Protein AF-A0A0A9Z3B8-F1 (afdb_monomer)

Solvent-accessible surface area (backbone atoms only — not comparable to full-atom values): 23118 Å² total; per-residue (Å²): 98,72,47,72,74,47,54,52,48,82,86,53,55,62,50,62,58,51,40,35,54,51,14,26,54,58,11,46,72,53,39,71,52,28,79,76,76,30,45,50,63,47,38,50,49,15,46,51,42,22,52,54,26,46,54,51,33,48,74,46,82,44,57,70,62,28,51,53,27,40,23,51,17,22,23,14,49,18,29,29,54,64,43,48,55,52,50,53,55,71,76,43,56,83,91,50,49,75,58,55,59,61,61,59,50,51,58,46,51,51,49,52,51,51,50,56,50,44,65,73,52,51,68,79,44,60,64,52,41,54,53,26,61,72,67,75,62,44,48,62,41,56,53,52,59,56,60,41,52,66,54,49,51,50,48,57,52,54,69,75,49,78,68,49,53,70,54,27,52,75,70,67,39,53,72,61,28,52,53,50,50,54,51,54,44,62,75,68,48,77,93,77,71,82,91,72,85,71,75,74,74,64,74,69,81,71,80,76,86,65,77,81,69,50,95,48,72,67,45,39,54,50,50,50,52,52,49,51,52,50,56,55,53,56,43,66,35,84,92,38,31,63,62,48,51,52,49,50,52,52,54,48,51,50,48,48,54,51,56,45,52,74,53,50,51,60,60,51,48,52,50,51,51,48,52,57,50,62,71,66,39,50,76,46,64,73,46,78,47,68,36,72,75,78,84,80,71,96,77,85,65,101,44,60,50,70,37,36,36,35,35,51,26,38,36,40,55,23,51,49,60,63,34,36,40,32,45,31,41,35,34,49,22,38,37,36,46,28,38,36,33,49,29,48,61,14,65,51,41,36,32,56,17,41,38,31,52,26,39,36,34,51,37,72,82,51,76,84,38,50,41,78,46,50,80,41,77,60,49,80,48,60,89,61,86,80,62,90,61,64,58,76,69,76,65,62,58,70,59,58,46,52,52,53,50,54,61,52,48,52,58,51,60,57,48,56,59,54,59,75,73,109

Nearest PDB structures (foldseek):
  8jli-assembly1_B  TM=8.803E-01  e=1.103E-21  Homo sapiens
  8k77-assembly1_A  TM=8.763E-01  e=5.171E-22  Homo sapiens
  8jle-assembly1_A  TM=8.994E-01  e=1.843E-07  Homo sapiens
  4jra-assembly1_D  TM=4.965E-01  e=1.654E-07  Homo sapiens
  7uib-assembly1_F  TM=4.687E-01  e=9.869E-07  Homo sapiens

Organism: Lygus hesperus (NCBI:txid30085)

Radius of gyration: 29.9 Å; Cα contacts (8 Å, |Δi|>4): 531; chains: 1; bounding box: 65×51×86 Å

Sequence (422 aa):
SIQAEMCITDEEKPWITVVGMLGLFIGAILCPLADHVGRRPVLLFGLILHLIFTVITAATPSFNVFMFTRLMASIGLGVCYPVACIYFAEFLPQNARAKLSFLLLFWALGGFYVVLFAGALLPTSAEEVIYEVKEHQNAWHRVLLLSLLPALFAFVSLCCCSESVRYMLHTGKDVNAIMMYQQMYKWNASRSAQYQLTELELPSKVNSAKPPPSKTICGRIVHFFTQFCDSIHQLFHKEHLVSALILCVVWGSLGFSYYGMSQFVPDQLQAIDNIAYDSQAVHRMDEEYFGKINLQDNMNNQDTLQNYVFSNVTFISSTFGHLRISHVLFQNCTFISVDFSNVISSHTYFENSFIKDCRFIDTDFTPDRFINCVMVNNTMEALFPPCKIDLETKLRQADLITENIVRLLSPFVAFFSSTVCF

Secondary structure (DSSP, 8-state):
-HHHHHT--TTTHHHHHHHHHHHHHHHHHTTTHHHHH-HHHHHHHHHHHHHHHHHHHHT--SHHHHHHHHHHHHHHHHHHHHHHHHHHHHHS-GGGGGGGHHHHHHHHHHHHHHHHHHHHHS-SSHHHHHHHHHHT--HHHHHHHHHHHHHHHHHHHHHHSPPPHHHHHHTT-HHHHHHHHHHHHHHH--S------------------PPPPPSSHHHHHHHHHHHHHHHHHHHTSTTTHHHHHHHHHHHHHHHHHHHHHHHHHHHHHHHHHHHHHHTT-EEEES-EEEEE-----SSS-TTEEEEEEEES-EEEEEEEES-EEEEEEEES-EEES-EEES-EEEEEEEES-EEES-EEES----GGGEES-EEES-EEE-SS------------HHHHHHHHHHHHHHHHHHHHHHHTT-

InterPro domains:
  IPR005828 Major facilitator, sugar transporter-like [PF00083] (15-196)
  IPR020846 Major facilitator superfamily domain [PS50850] (1-422)
  IPR036259 MFS transporter superfamily [G3DSA:1.20.1250.20] (2-190)
  IPR036259 MFS transporter superfamily [SSF103473] (2-271)
  IPR055415 SV2A/B/C, luminal domain [PF23894] (300-379)

pLDDT: mean 77.46, std 15.42, range [28.66, 96.31]

Mean predicted aligned error: 11.9 Å

Structure (mmCIF, N/CA/C/O backbone):
data_AF-A0A0A9Z3B8-F1
#
_entry.id   AF-A0A0A9Z3B8-F1
#
loop_
_atom_site.group_PDB
_atom_site.id
_atom_site.type_symbol
_atom_site.label_atom_id
_atom_site.label_alt_id
_atom_site.label_comp_id
_atom_site.label_asym_id
_atom_site.label_entity_id
_atom_site.label_seq_id
_atom_site.pdbx_PDB_ins_code
_atom_site.Cartn_x
_atom_site.Cartn_y
_atom_site.Cartn_z
_atom_site.occupancy
_atom_site.B_iso_or_equiv
_atom_site.auth_seq_id
_atom_site.auth_comp_id
_atom_site.auth_asym_id
_atom_site.auth_atom_id
_atom_site.pdbx_PDB_model_num
ATOM 1 N N . SER A 1 1 ? 11.637 3.068 -7.382 1.00 63.06 1 SER A N 1
ATOM 2 C CA . SER A 1 1 ? 10.277 2.662 -6.945 1.00 63.06 1 SER A CA 1
ATOM 3 C C . SER A 1 1 ? 10.357 1.304 -6.246 1.00 63.06 1 SER A C 1
ATOM 5 O O . SER A 1 1 ? 11.369 0.635 -6.395 1.00 63.06 1 SER A O 1
ATOM 7 N N . ILE A 1 2 ? 9.339 0.875 -5.483 1.00 71.81 2 ILE A N 1
ATOM 8 C CA . ILE A 1 2 ? 9.363 -0.451 -4.819 1.00 71.81 2 ILE A CA 1
ATOM 9 C C . ILE A 1 2 ? 9.431 -1.614 -5.825 1.00 71.81 2 ILE A C 1
ATOM 11 O O . ILE A 1 2 ? 10.104 -2.609 -5.578 1.00 71.81 2 ILE A O 1
ATOM 15 N N . GLN A 1 3 ? 8.797 -1.451 -6.993 1.00 70.12 3 GLN A N 1
ATOM 16 C CA . GLN A 1 3 ? 8.826 -2.426 -8.089 1.00 70.12 3 GLN A CA 1
ATOM 17 C C . GLN A 1 3 ? 10.249 -2.675 -8.600 1.00 70.12 3 GLN A C 1
ATOM 19 O O . GLN A 1 3 ? 10.617 -3.819 -8.845 1.00 70.12 3 GLN A O 1
ATOM 24 N N . ALA A 1 4 ? 11.043 -1.607 -8.694 1.00 65.31 4 ALA A N 1
ATOM 25 C CA . ALA A 1 4 ? 12.423 -1.649 -9.162 1.00 65.31 4 ALA A CA 1
ATOM 26 C C . ALA A 1 4 ? 13.358 -2.398 -8.211 1.00 65.31 4 ALA A C 1
ATOM 28 O O . ALA A 1 4 ? 14.244 -3.120 -8.647 1.00 65.31 4 ALA A O 1
ATOM 29 N N . GLU A 1 5 ? 13.166 -2.209 -6.907 1.00 70.12 5 GLU A N 1
ATOM 30 C CA . GLU A 1 5 ? 14.041 -2.797 -5.895 1.00 70.12 5 GLU A CA 1
ATOM 31 C C . GLU A 1 5 ? 13.730 -4.270 -5.638 1.00 70.12 5 GLU A C 1
ATOM 33 O O . GLU A 1 5 ? 14.638 -5.077 -5.477 1.00 70.12 5 GLU A O 1
ATOM 38 N N . MET A 1 6 ? 12.444 -4.625 -5.596 1.00 72.81 6 MET A N 1
ATOM 39 C CA . MET A 1 6 ? 12.006 -5.983 -5.259 1.00 72.81 6 MET A CA 1
ATOM 40 C C . MET A 1 6 ? 11.731 -6.859 -6.478 1.00 72.81 6 MET A C 1
ATOM 42 O O . MET A 1 6 ? 11.297 -7.996 -6.306 1.00 72.81 6 MET A O 1
ATOM 46 N N . CYS A 1 7 ? 11.958 -6.345 -7.688 1.00 73.31 7 CYS A N 1
ATOM 47 C CA . CYS A 1 7 ? 11.621 -7.019 -8.933 1.00 73.31 7 CYS A CA 1
ATOM 48 C C . CYS A 1 7 ? 10.176 -7.560 -8.934 1.00 73.31 7 CYS A C 1
ATOM 50 O O . CYS A 1 7 ? 9.953 -8.747 -9.159 1.00 73.31 7 CYS A O 1
ATOM 52 N N . ILE A 1 8 ? 9.199 -6.670 -8.726 1.00 74.12 8 ILE A N 1
ATOM 53 C CA . ILE A 1 8 ? 7.761 -6.995 -8.737 1.00 74.12 8 ILE A CA 1
ATOM 54 C C . ILE A 1 8 ? 7.195 -6.921 -10.158 1.00 74.12 8 ILE A C 1
ATOM 56 O O . ILE A 1 8 ? 7.259 -5.866 -10.789 1.00 74.12 8 ILE A O 1
ATOM 60 N N . THR A 1 9 ? 6.602 -8.016 -10.633 1.00 73.50 9 THR A N 1
ATOM 61 C CA . THR A 1 9 ? 5.927 -8.069 -11.941 1.00 73.50 9 THR A CA 1
ATOM 62 C C . THR A 1 9 ? 4.570 -7.351 -11.928 1.00 73.50 9 THR A C 1
ATOM 64 O O . THR A 1 9 ? 3.960 -7.159 -10.871 1.00 73.50 9 THR A O 1
ATOM 67 N N . ASP A 1 10 ? 4.047 -6.974 -13.099 1.00 72.62 10 ASP A N 1
ATOM 68 C CA . ASP A 1 10 ? 2.736 -6.310 -13.199 1.00 72.62 10 ASP A CA 1
ATOM 69 C C . ASP A 1 10 ? 1.579 -7.188 -12.695 1.00 72.62 10 ASP A C 1
ATOM 71 O O . ASP A 1 10 ? 0.616 -6.679 -12.119 1.00 72.62 10 ASP A O 1
ATOM 75 N N . GLU A 1 11 ? 1.707 -8.514 -12.814 1.00 76.81 11 GLU A N 1
ATOM 76 C CA . GLU A 1 11 ? 0.750 -9.482 -12.262 1.00 76.81 11 GLU A CA 1
ATOM 77 C C . GLU A 1 11 ? 0.786 -9.543 -10.725 1.00 76.81 11 GLU A C 1
ATOM 79 O O . GLU A 1 11 ? -0.229 -9.807 -10.075 1.00 76.81 11 GLU A O 1
ATOM 84 N N . GLU A 1 12 ? 1.945 -9.272 -10.118 1.00 81.38 12 GLU A N 1
ATOM 85 C CA . GLU A 1 12 ? 2.149 -9.298 -8.666 1.00 81.38 12 GLU A CA 1
ATOM 86 C C . GLU A 1 12 ? 1.766 -7.978 -7.984 1.00 81.38 12 GLU A C 1
ATOM 88 O O . GLU A 1 12 ? 1.353 -7.973 -6.821 1.00 81.38 12 GLU A O 1
ATOM 93 N N . LYS A 1 13 ? 1.838 -6.854 -8.707 1.00 78.56 13 LYS A N 1
ATOM 94 C CA . LYS A 1 13 ? 1.459 -5.512 -8.233 1.00 78.56 13 LYS A CA 1
ATOM 95 C C . LYS A 1 13 ? 0.108 -5.468 -7.484 1.00 78.56 13 LYS A C 1
ATOM 97 O O . LYS A 1 13 ? 0.090 -4.952 -6.360 1.00 78.56 13 LYS A O 1
ATOM 102 N N . PRO A 1 14 ? -1.017 -6.008 -8.007 1.00 82.75 14 PRO A N 1
ATOM 103 C CA . PRO A 1 14 ? -2.315 -5.930 -7.325 1.00 82.75 14 PRO A CA 1
ATOM 104 C C . PRO A 1 14 ? -2.366 -6.716 -6.007 1.00 82.75 14 PRO A C 1
ATOM 106 O O . PRO A 1 14 ? -3.136 -6.361 -5.106 1.00 82.75 14 PRO A O 1
ATOM 109 N N . TRP A 1 15 ? -1.531 -7.747 -5.839 1.00 87.19 15 TRP A N 1
ATOM 110 C CA . TRP A 1 15 ? -1.522 -8.553 -4.618 1.00 87.19 15 TRP A CA 1
ATOM 111 C C . TRP A 1 15 ? -1.149 -7.738 -3.382 1.00 87.19 15 TRP A C 1
ATOM 113 O O . TRP A 1 15 ? -1.667 -8.011 -2.298 1.00 87.19 15 TRP A O 1
ATOM 123 N N . ILE A 1 16 ? -0.325 -6.696 -3.534 1.00 87.44 16 ILE A N 1
ATOM 124 C CA . ILE A 1 16 ? 0.066 -5.799 -2.436 1.00 87.44 16 ILE A CA 1
ATOM 125 C C . ILE A 1 16 ? -1.173 -5.161 -1.789 1.00 87.44 16 ILE A C 1
ATOM 127 O O . ILE A 1 16 ? -1.284 -5.108 -0.560 1.00 87.44 16 ILE A O 1
ATOM 131 N N . THR A 1 17 ? -2.128 -4.706 -2.606 1.00 85.50 17 THR A N 1
ATOM 132 C CA . THR A 1 17 ? -3.385 -4.114 -2.131 1.00 85.50 17 THR A CA 1
ATOM 133 C C . THR A 1 17 ? -4.292 -5.177 -1.512 1.00 85.50 17 THR A C 1
ATOM 135 O O . THR A 1 17 ? -4.827 -4.970 -0.419 1.00 85.50 17 THR A O 1
ATOM 138 N N . VAL A 1 18 ? -4.423 -6.340 -2.160 1.00 90.06 18 VAL A N 1
ATOM 139 C CA . VAL A 1 18 ? -5.261 -7.456 -1.683 1.00 90.06 18 VAL A CA 1
ATOM 140 C C . VAL A 1 18 ? -4.821 -7.938 -0.301 1.00 90.06 18 VAL A C 1
ATOM 142 O O . VAL A 1 18 ? -5.655 -8.104 0.588 1.00 90.06 18 VAL A O 1
ATOM 145 N N . VAL A 1 19 ? -3.517 -8.109 -0.081 1.00 93.69 19 VAL A N 1
ATOM 146 C CA . VAL A 1 19 ? -2.961 -8.547 1.207 1.00 93.69 19 VAL A CA 1
ATOM 147 C C . VAL A 1 19 ? -3.215 -7.524 2.315 1.00 93.69 19 VAL A C 1
ATOM 149 O O . VAL A 1 19 ? -3.542 -7.908 3.441 1.00 93.69 19 VAL A O 1
ATOM 152 N N . GLY A 1 20 ? -3.141 -6.227 2.003 1.00 91.88 20 GLY A N 1
ATOM 153 C CA . GLY A 1 20 ? -3.512 -5.170 2.945 1.00 91.88 20 GLY A CA 1
ATOM 154 C C . GLY A 1 20 ? -4.983 -5.255 3.367 1.00 91.88 20 GLY A C 1
ATOM 155 O O . GLY A 1 20 ? -5.291 -5.248 4.560 1.00 91.88 20 GLY A O 1
ATOM 156 N N . MET A 1 21 ? -5.892 -5.412 2.400 1.00 90.44 21 MET A N 1
ATOM 157 C CA . MET A 1 21 ? -7.333 -5.545 2.660 1.00 90.44 21 MET A CA 1
ATOM 158 C C . MET A 1 21 ? -7.668 -6.821 3.438 1.00 90.44 21 MET A C 1
ATOM 160 O O . MET A 1 21 ? -8.467 -6.788 4.375 1.00 90.44 21 MET A O 1
ATOM 164 N N . LEU A 1 22 ? -7.011 -7.934 3.107 1.00 94.81 22 LEU A N 1
ATOM 165 C CA . LEU A 1 22 ? -7.147 -9.190 3.837 1.00 94.81 22 LEU A CA 1
ATOM 166 C C . LEU A 1 22 ? -6.693 -9.041 5.295 1.00 94.81 22 LEU A C 1
ATOM 168 O O . LEU A 1 22 ? -7.376 -9.508 6.204 1.00 94.81 22 LEU A O 1
ATOM 172 N N . GLY A 1 23 ? -5.577 -8.348 5.535 1.00 95.12 23 GLY A N 1
ATOM 173 C CA . GLY A 1 23 ? -5.110 -8.048 6.886 1.00 95.12 23 GLY A CA 1
ATOM 174 C C . GLY A 1 23 ? -6.118 -7.210 7.678 1.00 95.12 23 GLY A C 1
ATOM 175 O O . GLY A 1 23 ? -6.432 -7.559 8.815 1.00 95.12 23 GLY A O 1
ATOM 176 N N . LEU A 1 24 ? -6.695 -6.166 7.070 1.00 93.44 24 LEU A N 1
ATOM 177 C CA . LEU A 1 24 ? -7.750 -5.360 7.701 1.00 93.44 24 LEU A CA 1
ATOM 178 C C . LEU A 1 24 ? -8.971 -6.208 8.088 1.00 93.44 24 LEU A C 1
ATOM 180 O O . LEU A 1 24 ? -9.479 -6.082 9.203 1.00 93.44 24 LEU A O 1
ATOM 184 N N . PHE A 1 25 ? -9.409 -7.102 7.197 1.00 92.56 25 PHE A N 1
ATOM 185 C CA . PHE A 1 25 ? -10.515 -8.026 7.451 1.00 92.56 25 PHE A CA 1
ATOM 186 C C . PHE A 1 25 ? -10.224 -8.972 8.625 1.00 92.56 25 PHE A C 1
ATOM 188 O O . PHE A 1 25 ? -11.041 -9.098 9.538 1.00 92.56 25 PHE A O 1
ATOM 195 N N . ILE A 1 26 ? -9.036 -9.586 8.647 1.00 93.75 26 ILE A N 1
ATOM 196 C CA . ILE A 1 26 ? -8.603 -10.459 9.748 1.00 93.75 26 ILE A CA 1
ATOM 197 C C . ILE A 1 26 ? -8.549 -9.678 11.069 1.00 93.75 26 ILE A C 1
ATOM 199 O O . ILE A 1 26 ? -8.997 -10.178 12.100 1.00 93.75 26 ILE A O 1
ATOM 203 N N . GLY A 1 27 ? -8.057 -8.437 11.046 1.00 92.12 27 GLY A N 1
ATOM 204 C CA . GLY A 1 27 ? -8.052 -7.556 12.214 1.00 92.12 27 GLY A CA 1
ATOM 205 C C . GLY A 1 27 ? -9.460 -7.241 12.730 1.00 92.12 27 GLY A C 1
ATOM 206 O O . GLY A 1 27 ? -9.701 -7.299 13.935 1.00 92.12 27 GLY A O 1
ATOM 207 N N . ALA A 1 28 ? -10.421 -6.990 11.840 1.00 89.75 28 ALA A N 1
ATOM 208 C CA . ALA A 1 28 ? -11.801 -6.699 12.226 1.00 89.75 28 ALA A CA 1
ATOM 209 C C . ALA A 1 28 ? -12.478 -7.872 12.965 1.00 89.75 28 ALA A C 1
ATOM 211 O O . ALA A 1 28 ? -13.247 -7.645 13.901 1.00 89.75 28 ALA A O 1
ATOM 212 N N . ILE A 1 29 ? -12.143 -9.122 12.621 1.00 89.19 29 ILE A N 1
ATOM 213 C CA . ILE A 1 29 ? -12.642 -10.325 13.319 1.00 89.19 29 ILE A CA 1
ATOM 214 C C . ILE A 1 29 ? -12.204 -10.345 14.793 1.00 89.19 29 ILE A C 1
ATOM 216 O O . ILE A 1 29 ? -12.922 -10.863 15.648 1.00 89.19 29 ILE A O 1
ATOM 220 N N . LEU A 1 30 ? -11.059 -9.741 15.122 1.00 86.69 30 LEU A N 1
ATOM 221 C CA . LEU A 1 30 ? -10.540 -9.669 16.491 1.00 86.69 30 LEU A CA 1
ATOM 222 C C . LEU A 1 30 ? -11.180 -8.542 17.326 1.00 86.69 30 LEU A C 1
ATOM 224 O O . LEU A 1 30 ? -10.904 -8.443 18.521 1.00 86.69 30 LEU A O 1
ATOM 228 N N . CYS A 1 31 ? -12.066 -7.720 16.752 1.00 85.50 31 CYS A N 1
ATOM 229 C CA . CYS A 1 31 ? -12.744 -6.621 17.452 1.00 85.50 31 CYS A CA 1
ATOM 230 C C . CYS A 1 31 ? -13.475 -7.029 18.756 1.00 85.50 31 CYS A C 1
ATOM 232 O O . CYS A 1 31 ? -13.354 -6.289 19.737 1.00 85.50 31 CYS A O 1
ATOM 234 N N . PRO A 1 32 ? -14.177 -8.182 18.856 1.00 83.69 32 PRO A N 1
ATOM 235 C CA . PRO A 1 32 ? -14.854 -8.593 20.095 1.00 83.69 32 PRO A CA 1
ATOM 236 C C . PRO A 1 32 ? -13.912 -8.793 21.291 1.00 83.69 32 PRO A C 1
ATOM 238 O O . PRO A 1 32 ? -14.359 -8.837 22.437 1.00 83.69 32 PRO A O 1
ATOM 241 N N . LEU A 1 33 ? -12.598 -8.896 21.057 1.00 82.81 33 LEU A N 1
ATOM 242 C CA . LEU A 1 33 ? -11.597 -8.942 22.123 1.00 82.81 33 LEU A CA 1
ATOM 243 C C . LEU A 1 33 ? -11.637 -7.681 23.006 1.00 82.81 33 LEU A C 1
ATOM 245 O O . LEU A 1 33 ? -11.364 -7.762 24.207 1.00 82.81 33 LEU A O 1
ATOM 249 N N . ALA A 1 34 ? -12.029 -6.537 22.434 1.00 85.94 34 ALA A N 1
ATOM 250 C CA . ALA A 1 34 ? -12.141 -5.260 23.137 1.00 85.94 34 ALA A CA 1
ATOM 251 C C . ALA A 1 34 ? -13.221 -5.255 24.229 1.00 85.94 34 ALA A C 1
ATOM 253 O O . ALA A 1 34 ? -13.113 -4.490 25.188 1.00 85.94 34 ALA A O 1
ATOM 254 N N . ASP A 1 35 ? -14.232 -6.122 24.133 1.00 83.69 35 ASP A N 1
ATOM 255 C CA . ASP A 1 35 ? -15.275 -6.233 25.158 1.00 83.69 35 ASP A CA 1
ATOM 256 C C . ASP A 1 35 ? -14.800 -6.987 26.405 1.00 83.69 35 ASP A C 1
ATOM 258 O O . ASP A 1 35 ? -15.312 -6.753 27.498 1.00 83.69 35 ASP A O 1
ATOM 262 N N . HIS A 1 36 ? -13.785 -7.846 26.271 1.00 79.88 36 HIS A N 1
ATOM 263 C CA . HIS A 1 36 ? -13.217 -8.605 27.392 1.00 79.88 36 HIS A CA 1
ATOM 264 C C . HIS A 1 36 ? -12.048 -7.889 28.046 1.00 79.88 36 HIS A C 1
ATOM 266 O O . HIS A 1 36 ? -11.995 -7.730 29.266 1.00 79.88 36 HIS A O 1
ATOM 272 N N . VAL A 1 37 ? -11.084 -7.476 27.225 1.00 85.00 37 VAL A N 1
ATOM 273 C CA . VAL A 1 37 ? -9.804 -6.940 27.701 1.00 85.00 37 VAL A CA 1
ATOM 274 C C . VAL A 1 37 ? -9.914 -5.448 28.023 1.00 85.00 37 VAL A C 1
ATOM 276 O O . VAL A 1 37 ? -9.181 -4.952 28.875 1.00 85.00 37 VAL A O 1
ATOM 279 N N . GLY A 1 38 ? -10.849 -4.747 27.380 1.00 85.69 38 GLY A N 1
ATOM 280 C CA . GLY A 1 38 ? -10.937 -3.291 27.376 1.00 85.69 38 GLY A CA 1
ATOM 281 C C . GLY A 1 38 ? -10.594 -2.732 26.000 1.00 85.69 38 GLY A C 1
ATOM 282 O O . GLY A 1 38 ? -9.940 -3.374 25.179 1.00 85.69 38 GLY A O 1
ATOM 283 N N . ARG A 1 39 ? -11.043 -1.509 25.738 1.00 92.44 39 ARG A N 1
ATOM 284 C CA . ARG A 1 39 ? -10.953 -0.867 24.427 1.00 92.44 39 ARG A CA 1
ATOM 285 C C . ARG A 1 39 ? -9.561 -0.263 24.260 1.00 92.44 39 ARG A C 1
ATOM 287 O O . ARG A 1 39 ? -8.905 -0.513 23.253 1.00 92.44 39 ARG A O 1
ATOM 294 N N . ARG A 1 40 ? -9.055 0.436 25.283 1.00 93.38 40 ARG A N 1
ATOM 295 C CA . ARG A 1 40 ? -7.704 1.023 25.299 1.00 93.38 40 ARG A CA 1
ATOM 296 C C . ARG A 1 40 ? -6.575 -0.009 25.127 1.00 93.38 40 ARG A C 1
ATOM 298 O O . ARG A 1 40 ? -5.730 0.230 24.269 1.00 93.38 40 ARG A O 1
ATOM 305 N N . PRO A 1 41 ? -6.500 -1.135 25.867 1.00 92.25 41 PRO A N 1
ATOM 306 C CA . PRO A 1 41 ? -5.412 -2.101 25.701 1.00 92.25 41 PRO A CA 1
ATOM 307 C C . PRO A 1 41 ? -5.426 -2.770 24.325 1.00 92.25 41 PRO A C 1
ATOM 309 O O . PRO A 1 41 ? -4.360 -3.013 23.767 1.00 92.25 41 PRO A O 1
ATOM 312 N N . VAL A 1 42 ? -6.607 -3.020 23.751 1.00 93.38 42 VAL A N 1
ATOM 313 C CA . VAL A 1 42 ? -6.725 -3.580 22.396 1.00 93.38 42 VAL A CA 1
ATOM 314 C C . VAL A 1 42 ? -6.270 -2.572 21.338 1.00 93.38 42 VAL A C 1
ATOM 316 O O . VAL A 1 42 ? -5.524 -2.944 20.434 1.00 93.38 42 VAL A O 1
ATOM 319 N N . LEU A 1 43 ? -6.622 -1.292 21.489 1.00 94.31 43 LEU A N 1
ATOM 320 C CA . LEU A 1 43 ? -6.119 -0.216 20.628 1.00 94.31 43 LEU A CA 1
ATOM 321 C C . LEU A 1 43 ? -4.595 -0.046 20.734 1.00 94.31 43 LEU A C 1
ATOM 323 O O . LEU A 1 43 ? -3.917 0.051 19.715 1.00 94.31 43 LEU A O 1
ATOM 327 N N . LEU A 1 44 ? -4.037 -0.052 21.950 1.00 95.56 44 LEU A N 1
ATOM 328 C CA . LEU A 1 44 ? -2.586 0.026 22.157 1.00 95.56 44 LEU A CA 1
ATOM 329 C C . LEU A 1 44 ? -1.866 -1.172 21.528 1.00 95.56 44 LEU A C 1
ATOM 331 O O . LEU A 1 44 ? -0.842 -0.989 20.875 1.00 95.56 44 LEU A O 1
ATOM 335 N N . PHE A 1 45 ? -2.410 -2.381 21.681 1.00 94.69 45 PHE A N 1
ATOM 336 C CA . PHE A 1 45 ? -1.860 -3.584 21.062 1.00 94.69 45 PHE A CA 1
ATOM 337 C C . PHE A 1 45 ? -1.865 -3.494 19.531 1.00 94.69 45 PHE A C 1
ATOM 339 O O . PHE A 1 45 ? -0.833 -3.740 18.908 1.00 94.69 45 PHE A O 1
ATOM 346 N N . GLY A 1 46 ? -2.989 -3.094 18.926 1.00 94.75 46 GLY A N 1
ATOM 347 C CA . GLY A 1 46 ? -3.095 -2.931 17.475 1.00 94.75 46 GLY A CA 1
ATOM 348 C C . GLY A 1 46 ? -2.132 -1.872 16.927 1.00 94.75 46 GLY A C 1
ATOM 349 O O . GLY A 1 46 ? -1.478 -2.110 15.912 1.00 94.75 46 GLY A O 1
ATOM 350 N N . LEU A 1 47 ? -1.968 -0.747 17.636 1.00 95.50 47 LEU A N 1
ATOM 351 C CA . LEU A 1 47 ? -1.005 0.301 17.282 1.00 95.50 47 LEU A CA 1
ATOM 352 C C . LEU A 1 47 ? 0.446 -0.181 17.385 1.00 95.50 47 LEU A C 1
ATOM 354 O O . LEU A 1 47 ? 1.216 0.046 16.459 1.00 95.50 47 LEU A O 1
ATOM 358 N N . ILE A 1 48 ? 0.824 -0.873 18.465 1.00 96.19 48 ILE A N 1
ATOM 359 C CA . ILE A 1 48 ? 2.178 -1.434 18.617 1.00 96.19 48 ILE A CA 1
ATOM 360 C C . ILE A 1 48 ? 2.472 -2.424 17.491 1.00 96.19 48 ILE A C 1
ATOM 362 O O . ILE A 1 48 ? 3.535 -2.361 16.875 1.00 96.19 48 ILE A O 1
ATOM 366 N N . LEU A 1 49 ? 1.523 -3.317 17.205 1.00 95.81 49 LEU A N 1
ATOM 367 C CA . LEU A 1 49 ? 1.656 -4.304 16.142 1.00 95.81 49 LEU A CA 1
ATOM 368 C C . LEU A 1 49 ? 1.846 -3.604 14.789 1.00 95.81 49 LEU A C 1
ATOM 370 O O . LEU A 1 49 ? 2.792 -3.910 14.067 1.00 95.81 49 LEU A O 1
ATOM 374 N N . HIS A 1 50 ? 1.019 -2.603 14.484 1.00 95.75 50 HIS A N 1
ATOM 375 C CA . HIS A 1 50 ? 1.150 -1.810 13.265 1.00 95.75 50 HIS A CA 1
ATOM 376 C C . HIS A 1 50 ? 2.511 -1.099 13.165 1.00 95.75 50 HIS A C 1
ATOM 378 O O . HIS A 1 50 ? 3.166 -1.186 12.126 1.00 95.75 50 HIS A O 1
ATOM 384 N N . LEU A 1 51 ? 2.968 -0.445 14.238 1.00 95.62 51 LEU A N 1
ATOM 385 C CA . LEU A 1 51 ? 4.239 0.284 14.278 1.00 95.62 51 LEU A CA 1
ATOM 386 C C . LEU A 1 51 ? 5.440 -0.643 14.052 1.00 95.62 51 LEU A C 1
ATOM 388 O O . LEU A 1 51 ? 6.267 -0.373 13.184 1.00 95.62 51 LEU A O 1
ATOM 392 N N . ILE A 1 52 ? 5.520 -1.753 14.793 1.00 96.00 52 ILE A N 1
ATOM 393 C CA . ILE A 1 52 ? 6.639 -2.702 14.701 1.00 96.00 52 ILE A CA 1
ATOM 394 C C . ILE A 1 52 ? 6.704 -3.308 13.301 1.00 96.00 52 ILE A C 1
ATOM 396 O O . ILE A 1 52 ? 7.749 -3.261 12.654 1.00 96.00 52 ILE A O 1
ATOM 400 N N . PHE A 1 53 ? 5.590 -3.853 12.806 1.00 95.81 53 PHE A N 1
ATOM 401 C CA . PHE A 1 53 ? 5.598 -4.525 11.511 1.00 95.81 53 PHE A CA 1
ATOM 402 C C . PHE A 1 53 ? 5.789 -3.559 10.345 1.00 95.81 53 PHE A C 1
ATOM 404 O O . PHE A 1 53 ? 6.394 -3.954 9.357 1.00 95.81 53 PHE A O 1
ATOM 411 N N . THR A 1 54 ? 5.368 -2.298 10.454 1.00 93.62 54 THR A N 1
ATOM 412 C CA . THR A 1 54 ? 5.635 -1.289 9.417 1.00 93.62 54 THR A CA 1
ATOM 413 C C . THR A 1 54 ? 7.118 -0.903 9.367 1.00 93.62 54 THR A C 1
ATOM 415 O O . THR A 1 54 ? 7.666 -0.775 8.275 1.00 93.62 54 THR A O 1
ATOM 418 N N . VAL A 1 55 ? 7.808 -0.813 10.513 1.00 93.75 55 VAL A N 1
ATOM 419 C CA . VAL A 1 55 ? 9.276 -0.637 10.545 1.00 93.75 55 VAL A CA 1
ATOM 420 C C . VAL A 1 55 ? 9.988 -1.840 9.922 1.00 93.75 55 VAL A C 1
ATOM 422 O O . VAL A 1 55 ? 10.900 -1.662 9.119 1.00 93.75 55 VAL A O 1
ATOM 425 N N . ILE A 1 56 ? 9.547 -3.063 10.237 1.00 93.38 56 ILE A N 1
ATOM 426 C CA . ILE A 1 56 ? 10.102 -4.281 9.624 1.00 93.38 56 ILE A CA 1
ATOM 427 C C . ILE A 1 56 ? 9.826 -4.296 8.114 1.00 93.38 56 ILE A C 1
ATOM 429 O O . ILE A 1 56 ? 10.721 -4.620 7.341 1.00 93.38 56 ILE A O 1
ATOM 433 N N . THR A 1 57 ? 8.621 -3.901 7.689 1.00 91.25 57 THR A N 1
ATOM 434 C CA . THR A 1 57 ? 8.233 -3.813 6.270 1.00 91.25 57 THR A CA 1
ATOM 435 C C . THR A 1 57 ? 9.154 -2.855 5.523 1.00 91.25 57 THR A C 1
ATOM 437 O O . THR A 1 57 ? 9.596 -3.178 4.426 1.00 91.25 57 THR A O 1
ATOM 440 N N . ALA A 1 58 ? 9.479 -1.705 6.127 1.00 88.81 58 ALA A N 1
ATOM 441 C CA . ALA A 1 58 ? 10.451 -0.783 5.561 1.00 88.81 58 ALA A CA 1
ATOM 442 C C . ALA A 1 58 ? 11.828 -1.451 5.450 1.00 88.81 58 ALA A C 1
ATOM 444 O O . ALA A 1 58 ? 12.422 -1.406 4.398 1.00 88.81 58 ALA A O 1
ATOM 445 N N . ALA A 1 59 ? 12.324 -2.153 6.466 1.00 87.06 59 ALA A N 1
ATOM 446 C CA . ALA A 1 59 ? 13.660 -2.761 6.419 1.00 87.06 59 ALA A CA 1
ATOM 447 C C . ALA A 1 59 ? 13.777 -4.060 5.582 1.00 87.06 59 ALA A C 1
ATOM 449 O O . ALA A 1 59 ? 14.802 -4.741 5.655 1.00 87.06 59 ALA A O 1
ATOM 450 N N . THR A 1 60 ? 12.737 -4.468 4.851 1.00 84.81 60 THR A N 1
ATOM 451 C CA . THR A 1 60 ? 12.689 -5.791 4.218 1.00 84.81 60 THR A CA 1
ATOM 452 C C . THR A 1 60 ? 13.193 -5.764 2.768 1.00 84.81 60 THR A C 1
ATOM 454 O O . THR A 1 60 ? 12.599 -5.064 1.957 1.00 84.81 60 THR A O 1
ATOM 457 N N . PRO A 1 61 ? 14.179 -6.607 2.391 1.00 77.50 61 PRO A N 1
ATOM 458 C CA . PRO A 1 61 ? 14.717 -6.654 1.025 1.00 77.50 61 PRO A CA 1
ATOM 459 C C . PRO A 1 61 ? 14.017 -7.665 0.097 1.00 77.50 61 PRO A C 1
ATOM 461 O O . PRO A 1 61 ? 14.339 -7.739 -1.082 1.00 77.50 61 PRO A O 1
ATOM 464 N N . SER A 1 62 ? 13.103 -8.499 0.611 1.00 84.25 62 SER A N 1
ATOM 465 C CA . SER A 1 62 ? 12.474 -9.581 -0.166 1.00 84.25 62 SER A CA 1
ATOM 466 C C . SER A 1 62 ? 10.959 -9.429 -0.261 1.00 84.25 62 SER A C 1
ATOM 468 O O . SER A 1 62 ? 10.290 -9.164 0.740 1.00 84.25 62 SER A O 1
ATOM 470 N N . PHE A 1 63 ? 10.406 -9.679 -1.451 1.00 85.44 63 PHE A N 1
ATOM 471 C CA . PHE A 1 63 ? 8.977 -9.520 -1.729 1.00 85.44 63 PHE A CA 1
ATOM 472 C C . PHE A 1 63 ? 8.082 -10.365 -0.803 1.00 85.44 63 PHE A C 1
ATOM 474 O O . PHE A 1 63 ? 7.115 -9.864 -0.234 1.00 85.44 63 PHE A O 1
ATOM 481 N N . ASN A 1 64 ? 8.436 -11.629 -0.552 1.00 88.50 64 ASN A N 1
ATOM 482 C CA . ASN A 1 64 ? 7.630 -12.518 0.297 1.00 88.50 64 ASN A CA 1
ATOM 483 C C . ASN A 1 64 ? 7.556 -12.046 1.757 1.00 88.50 64 ASN A C 1
ATOM 485 O O . ASN A 1 64 ? 6.487 -12.061 2.373 1.00 88.50 64 ASN A O 1
ATOM 489 N N . VAL A 1 65 ? 8.686 -11.604 2.320 1.00 90.62 65 VAL A N 1
ATOM 490 C CA . VAL A 1 65 ? 8.719 -11.077 3.692 1.00 90.62 65 VAL A CA 1
ATOM 491 C C . VAL A 1 65 ? 8.015 -9.721 3.748 1.00 90.62 65 VAL A C 1
ATOM 493 O O . VAL A 1 65 ? 7.308 -9.447 4.719 1.00 90.62 65 VAL A O 1
ATOM 496 N N . PHE A 1 66 ? 8.123 -8.908 2.692 1.00 90.88 66 PHE A N 1
ATOM 497 C CA . PHE A 1 66 ? 7.399 -7.644 2.570 1.00 90.88 66 PHE A CA 1
ATOM 498 C C . PHE A 1 66 ? 5.886 -7.891 2.615 1.00 90.88 66 PHE A C 1
ATOM 500 O O . PHE A 1 66 ? 5.182 -7.278 3.412 1.00 90.88 66 PHE A O 1
ATOM 507 N N . MET A 1 67 ? 5.386 -8.871 1.863 1.00 92.69 67 MET A N 1
ATOM 508 C CA . MET A 1 67 ? 3.966 -9.233 1.852 1.00 92.69 67 MET A CA 1
ATOM 509 C C . MET A 1 67 ? 3.478 -9.741 3.215 1.00 92.69 67 MET A C 1
ATOM 511 O O . MET A 1 67 ? 2.429 -9.316 3.704 1.00 92.69 67 MET A O 1
ATOM 515 N N . PHE A 1 68 ? 4.252 -10.601 3.882 1.00 94.50 68 PHE A N 1
ATOM 516 C CA . PHE A 1 68 ? 3.897 -11.109 5.209 1.00 94.50 68 PHE A CA 1
ATOM 517 C C . PHE A 1 68 ? 3.873 -10.008 6.281 1.00 94.50 68 PHE A C 1
ATOM 519 O O . PHE A 1 68 ? 2.938 -9.915 7.080 1.00 94.50 68 PHE A O 1
ATOM 526 N N . THR A 1 69 ? 4.889 -9.147 6.301 1.00 94.88 69 THR A N 1
ATOM 527 C CA . THR A 1 69 ? 4.989 -8.046 7.272 1.00 94.88 69 THR A CA 1
ATOM 528 C C . THR A 1 69 ? 3.910 -6.990 7.032 1.00 94.88 69 THR A C 1
ATOM 530 O O . THR A 1 69 ? 3.300 -6.518 7.993 1.00 94.88 69 THR A O 1
ATOM 533 N N . ARG A 1 70 ? 3.565 -6.721 5.767 1.00 93.19 70 ARG A N 1
ATOM 534 C CA . ARG A 1 70 ? 2.430 -5.881 5.360 1.00 93.19 70 ARG A CA 1
ATOM 535 C C . ARG A 1 70 ? 1.092 -6.435 5.848 1.00 93.19 70 ARG A C 1
ATOM 537 O O . ARG A 1 70 ? 0.274 -5.672 6.368 1.00 93.19 70 ARG A O 1
ATOM 544 N N . LEU A 1 71 ? 0.872 -7.745 5.712 1.00 96.31 71 LEU A N 1
ATOM 545 C CA . LEU A 1 71 ? -0.320 -8.422 6.227 1.00 96.31 71 LEU A CA 1
ATOM 546 C C . LEU A 1 71 ? -0.425 -8.221 7.744 1.00 96.31 71 LEU A C 1
ATOM 548 O O . LEU A 1 71 ? -1.450 -7.747 8.229 1.00 96.31 71 LEU A O 1
ATOM 552 N N . MET A 1 72 ? 0.651 -8.506 8.485 1.00 96.12 72 MET A N 1
ATOM 553 C CA . MET A 1 72 ? 0.692 -8.324 9.939 1.00 96.12 72 MET A CA 1
ATOM 554 C C . MET A 1 72 ? 0.426 -6.866 10.336 1.00 96.12 72 MET A C 1
ATOM 556 O O . MET A 1 72 ? -0.467 -6.606 11.141 1.00 96.12 72 MET A O 1
ATOM 560 N N . ALA A 1 73 ? 1.109 -5.896 9.720 1.00 95.50 73 ALA A N 1
ATOM 561 C CA . ALA A 1 73 ? 0.883 -4.473 9.981 1.00 95.50 73 ALA A CA 1
ATOM 562 C C . ALA A 1 73 ? -0.580 -4.055 9.736 1.00 95.50 73 ALA A C 1
ATOM 564 O O . ALA A 1 73 ? -1.126 -3.231 10.476 1.00 95.50 73 ALA A O 1
ATOM 565 N N . SER A 1 74 ? -1.224 -4.642 8.724 1.00 95.69 74 SER A N 1
ATOM 566 C CA . SER A 1 74 ? -2.620 -4.370 8.370 1.00 95.69 74 SER A CA 1
ATOM 567 C C . SER A 1 74 ? -3.612 -5.014 9.343 1.00 95.69 74 SER A C 1
ATOM 569 O O . SER A 1 74 ? -4.642 -4.412 9.629 1.00 95.69 74 SER A O 1
ATOM 571 N N . ILE A 1 75 ? -3.292 -6.173 9.932 1.00 96.06 75 ILE A N 1
ATOM 572 C CA . ILE A 1 75 ? -4.090 -6.770 11.020 1.00 96.06 75 ILE A CA 1
ATOM 573 C C . ILE A 1 75 ? -4.161 -5.818 12.214 1.00 96.06 75 ILE A C 1
ATOM 575 O O . ILE A 1 75 ? -5.246 -5.583 12.743 1.00 96.06 75 ILE A O 1
ATOM 579 N N . GLY A 1 76 ? -3.031 -5.219 12.606 1.00 94.38 76 GLY A N 1
ATOM 580 C CA . GLY A 1 76 ? -2.990 -4.241 13.699 1.00 94.38 76 GLY A CA 1
ATOM 581 C C . GLY A 1 76 ? -3.916 -3.050 13.445 1.00 94.38 76 GLY A C 1
ATOM 582 O O . GLY A 1 76 ? -4.715 -2.684 14.307 1.00 94.38 76 GLY A O 1
ATOM 583 N N . LEU A 1 77 ? -3.879 -2.506 12.225 1.00 93.31 77 LEU A N 1
ATOM 584 C CA . LEU A 1 77 ? -4.748 -1.403 11.812 1.00 93.31 77 LEU A CA 1
ATOM 585 C C . LEU A 1 77 ? -6.233 -1.817 11.740 1.00 93.31 77 LEU A C 1
ATOM 587 O O . LEU A 1 77 ? -7.107 -1.047 12.141 1.00 93.31 77 LEU A O 1
ATOM 591 N N . GLY A 1 78 ? -6.514 -3.044 11.290 1.00 92.81 78 GLY A N 1
ATOM 592 C CA . GLY A 1 78 ? -7.865 -3.599 11.160 1.00 92.81 78 GLY A CA 1
ATOM 593 C C . GLY A 1 78 ? -8.582 -3.784 12.494 1.00 92.81 78 GLY A C 1
ATOM 594 O O . GLY A 1 78 ? -9.792 -3.595 12.565 1.00 92.81 78 GLY A O 1
ATOM 595 N N . VAL A 1 79 ? -7.841 -4.084 13.566 1.00 92.44 79 VAL A N 1
ATOM 596 C CA . VAL A 1 79 ? -8.375 -4.090 14.940 1.00 92.44 79 VAL A CA 1
ATOM 597 C C . VAL A 1 79 ? -8.686 -2.668 15.403 1.00 92.44 79 VAL A C 1
ATOM 599 O O . VAL A 1 79 ? -9.727 -2.416 16.011 1.00 92.44 79 VAL A O 1
ATOM 602 N N . CYS A 1 80 ? -7.783 -1.727 15.122 1.00 92.81 80 CYS A N 1
ATOM 603 C CA . CYS A 1 80 ? -7.892 -0.361 15.615 1.00 92.81 80 CYS A CA 1
ATOM 604 C C . CYS A 1 80 ? -9.109 0.380 15.060 1.00 92.81 80 CYS A C 1
ATOM 606 O O . CYS A 1 80 ? -9.748 1.116 15.807 1.00 92.81 80 CYS A O 1
ATOM 608 N N . TYR A 1 81 ? -9.445 0.181 13.783 1.00 88.81 81 TYR A N 1
ATOM 609 C CA . TYR A 1 81 ? -10.523 0.915 13.116 1.00 88.81 81 TYR A CA 1
ATOM 610 C C . TYR A 1 81 ? -11.899 0.782 13.814 1.00 88.81 81 TYR A C 1
ATOM 612 O O . TYR A 1 81 ? -12.414 1.795 14.297 1.00 88.81 81 TYR A O 1
ATOM 620 N N . PRO A 1 82 ? -12.493 -0.421 13.965 1.00 89.06 82 PRO A N 1
ATOM 621 C CA . PRO A 1 82 ? -13.795 -0.568 14.614 1.00 89.06 82 PRO A CA 1
ATOM 622 C C . PRO A 1 82 ? -13.742 -0.258 16.116 1.00 89.06 82 PRO A C 1
ATOM 624 O O . PRO A 1 82 ? -14.656 0.376 16.648 1.00 89.06 82 PRO A O 1
ATOM 627 N N . VAL A 1 83 ? -12.661 -0.641 16.808 1.00 91.75 83 VAL A N 1
ATOM 628 C CA . VAL A 1 83 ? -12.526 -0.405 18.254 1.00 91.75 83 VAL A CA 1
ATOM 629 C C . VAL A 1 83 ? -12.412 1.090 18.556 1.00 91.75 83 VAL A C 1
ATOM 631 O O . VAL A 1 83 ? -12.974 1.545 19.550 1.00 91.75 83 VAL A O 1
ATOM 634 N N . ALA A 1 84 ? -11.759 1.877 17.696 1.00 91.06 84 ALA A N 1
ATOM 635 C CA . ALA A 1 84 ? -11.672 3.324 17.858 1.00 91.06 84 ALA A CA 1
ATOM 636 C C . ALA A 1 84 ? -13.051 3.976 17.714 1.00 91.06 84 ALA A C 1
ATOM 638 O O . ALA A 1 84 ? -13.432 4.776 18.567 1.00 91.06 84 ALA A O 1
ATOM 639 N N . CYS A 1 85 ? -13.837 3.596 16.699 1.00 88.62 85 CYS A N 1
ATOM 640 C CA . CYS A 1 85 ? -15.206 4.093 16.536 1.00 88.62 85 CYS A CA 1
ATOM 641 C C . CYS A 1 85 ? -16.068 3.812 17.776 1.00 88.62 85 CYS A C 1
ATOM 643 O O . CYS A 1 85 ? -16.774 4.707 18.241 1.00 88.62 85 CYS A O 1
ATOM 645 N N . ILE A 1 86 ? -15.971 2.605 18.345 1.00 88.75 86 ILE A N 1
ATOM 646 C CA . ILE A 1 86 ? -16.682 2.232 19.579 1.00 88.75 86 ILE A CA 1
ATOM 647 C C . ILE A 1 86 ? -16.176 3.057 20.763 1.00 88.75 86 ILE A C 1
ATOM 649 O O . ILE A 1 86 ? -16.977 3.646 21.486 1.00 88.75 86 ILE A O 1
ATOM 653 N N . TYR A 1 87 ? -14.857 3.135 20.940 1.00 90.19 87 TYR A N 1
ATOM 654 C CA . TYR A 1 87 ? -14.225 3.875 22.026 1.00 90.19 87 TYR A CA 1
ATOM 655 C C . TYR A 1 87 ? -14.682 5.336 22.028 1.00 90.19 87 TYR A C 1
ATOM 657 O O . TYR A 1 87 ? -15.176 5.809 23.045 1.00 90.19 87 TYR A O 1
ATOM 665 N N . PHE A 1 88 ? -14.632 6.024 20.882 1.00 87.62 88 PHE A N 1
ATOM 666 C CA . PHE A 1 88 ? -15.144 7.390 20.765 1.00 87.62 88 PHE A CA 1
ATOM 667 C C . PHE A 1 88 ? -16.653 7.465 21.017 1.00 87.62 88 PHE A C 1
ATOM 669 O O . PHE A 1 88 ? -17.087 8.303 21.804 1.00 87.62 88 PHE A O 1
ATOM 676 N N . ALA A 1 89 ? -17.459 6.580 20.421 1.00 86.00 89 ALA A N 1
ATOM 677 C CA . ALA A 1 89 ? -18.915 6.589 20.591 1.00 86.00 89 ALA A CA 1
ATOM 678 C C . ALA A 1 89 ? -19.363 6.456 22.059 1.00 86.00 89 ALA A C 1
ATOM 680 O O . ALA A 1 89 ? -20.425 6.965 22.421 1.00 86.00 89 ALA A O 1
ATOM 681 N N . GLU A 1 90 ? -18.564 5.802 22.907 1.00 85.62 90 GLU A N 1
ATOM 682 C CA . GLU A 1 90 ? -18.839 5.636 24.337 1.00 85.62 90 GLU A CA 1
ATOM 683 C C . GLU A 1 90 ? -18.583 6.899 25.172 1.00 85.62 90 GLU A C 1
ATOM 685 O O . GLU A 1 90 ? -19.184 7.040 26.237 1.00 85.62 90 GLU A O 1
ATOM 690 N N . PHE A 1 91 ? -17.762 7.840 24.693 1.00 81.44 91 PHE A N 1
ATOM 691 C CA . PHE A 1 91 ? -17.557 9.136 25.357 1.00 81.44 91 PHE A CA 1
ATOM 692 C C . PHE A 1 91 ? -18.553 10.212 24.917 1.00 81.44 91 PHE A C 1
ATOM 694 O O . PHE A 1 91 ? -18.659 11.248 25.579 1.00 81.44 91 PHE A O 1
ATOM 701 N N . LEU A 1 92 ? -19.281 10.002 23.814 1.00 82.25 92 LEU A N 1
ATOM 702 C CA . LEU A 1 92 ? -20.238 10.981 23.305 1.00 82.25 92 LEU A CA 1
ATOM 703 C C . LEU A 1 92 ? -21.650 10.773 23.887 1.00 82.25 92 LEU A C 1
ATOM 705 O O . LEU A 1 92 ? -22.162 9.648 23.904 1.00 82.25 92 LEU A O 1
ATOM 709 N N . PRO A 1 93 ? -22.344 11.859 24.290 1.00 76.62 93 PRO A N 1
ATOM 710 C CA . PRO A 1 93 ? -23.752 11.780 24.663 1.00 76.62 93 PRO A CA 1
ATOM 711 C C . PRO A 1 93 ? -24.607 11.430 23.440 1.00 76.62 93 PRO A C 1
ATOM 713 O O . PRO A 1 93 ? -24.247 11.757 22.307 1.00 76.62 93 PRO A O 1
ATOM 716 N N . GLN A 1 94 ? -25.767 10.805 23.665 1.00 73.69 94 GLN A N 1
ATOM 717 C CA . GLN A 1 94 ? -26.653 10.301 22.604 1.00 73.69 94 GLN A CA 1
ATOM 718 C C . GLN A 1 94 ? -26.970 11.359 21.531 1.00 73.69 94 GLN A C 1
ATOM 720 O O . GLN A 1 94 ? -26.873 11.066 20.343 1.00 73.69 94 GLN A O 1
ATOM 725 N N . ASN A 1 95 ? -27.215 12.604 21.947 1.00 73.44 95 ASN A N 1
ATOM 726 C CA . ASN A 1 95 ? -27.556 13.720 21.056 1.00 73.44 95 ASN A CA 1
ATOM 727 C C . ASN A 1 95 ? -26.366 14.247 20.236 1.00 73.44 95 ASN A C 1
ATOM 729 O O . ASN A 1 95 ? -26.560 14.932 19.240 1.00 73.44 95 ASN A O 1
ATOM 733 N N . ALA A 1 96 ? -25.128 13.948 20.642 1.00 75.75 96 ALA A N 1
ATOM 734 C CA . ALA A 1 96 ? -23.927 14.389 19.939 1.00 75.75 96 ALA A CA 1
ATOM 735 C C . ALA A 1 96 ? -23.278 13.277 19.110 1.00 75.75 96 ALA A C 1
ATOM 737 O O . ALA A 1 96 ? -22.244 13.529 18.498 1.00 75.75 96 ALA A O 1
ATOM 738 N N . ARG A 1 97 ? -23.854 12.068 19.049 1.00 75.56 97 ARG A N 1
ATOM 739 C CA . ARG A 1 97 ? -23.266 10.940 18.305 1.00 75.56 97 ARG A CA 1
ATOM 740 C C . ARG A 1 97 ? -23.088 11.219 16.812 1.00 75.56 97 ARG A C 1
ATOM 742 O O . ARG A 1 97 ? -22.172 10.664 16.222 1.00 75.56 97 ARG A O 1
ATOM 749 N N . ALA A 1 98 ? -23.855 12.143 16.229 1.00 72.94 98 ALA A N 1
ATOM 750 C CA . ALA A 1 98 ? -23.627 12.629 14.864 1.00 72.94 98 ALA A CA 1
ATOM 751 C C . ALA A 1 98 ? -22.226 13.253 14.669 1.00 72.94 98 ALA A C 1
ATOM 753 O O . ALA A 1 98 ? -21.676 13.222 13.573 1.00 72.94 98 ALA A O 1
ATOM 754 N N . LYS A 1 99 ? -21.583 13.745 15.740 1.00 76.69 99 LYS A N 1
ATOM 755 C CA . LYS A 1 99 ? -20.200 14.246 15.694 1.00 76.69 99 LYS A CA 1
ATOM 756 C C . LYS A 1 99 ? -19.164 13.140 15.467 1.00 76.69 99 LYS A C 1
ATOM 758 O O . LYS A 1 99 ? -18.017 13.464 15.178 1.00 76.69 99 LYS A O 1
ATOM 763 N N . LEU A 1 100 ? -19.540 11.859 15.547 1.00 74.69 100 LEU A N 1
ATOM 764 C CA . LEU A 1 100 ? -18.659 10.751 15.170 1.00 74.69 100 LEU A CA 1
ATOM 765 C C . LEU A 1 100 ? -18.235 10.846 13.693 1.00 74.69 100 LEU A C 1
ATOM 767 O O . LEU A 1 100 ? -17.140 10.415 13.350 1.00 74.69 100 LEU A O 1
ATOM 771 N N . SER A 1 101 ? -19.037 11.496 12.842 1.00 72.38 101 SER A N 1
ATOM 772 C CA . SER A 1 101 ? -18.685 11.782 11.446 1.00 72.38 101 SER A CA 1
ATOM 773 C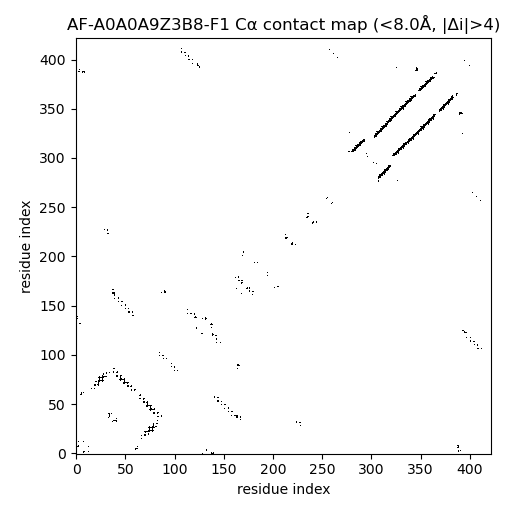 C . SER A 1 101 ? -17.409 12.624 11.305 1.00 72.38 101 SER A C 1
ATOM 775 O O . SER A 1 101 ? -16.670 12.444 10.342 1.00 72.38 101 SER A O 1
ATOM 777 N N . PHE A 1 102 ? -17.075 13.477 12.285 1.00 78.25 102 PHE A N 1
ATOM 778 C CA . PHE A 1 102 ? -15.800 14.208 12.281 1.00 78.25 102 PHE A CA 1
ATOM 779 C C . PHE A 1 102 ? -14.590 13.279 12.420 1.00 78.25 102 PHE A C 1
ATOM 781 O O . PHE A 1 102 ? -13.523 13.600 11.906 1.00 78.25 102 PHE A O 1
ATOM 788 N N . LEU A 1 103 ? -14.738 12.121 13.074 1.00 80.25 103 LEU A N 1
ATOM 789 C CA . LEU A 1 103 ? -13.660 11.136 13.166 1.00 80.25 103 LEU A CA 1
ATOM 790 C C . LEU A 1 103 ? -13.335 10.554 11.784 1.00 80.25 103 LEU A C 1
ATOM 792 O O . LEU A 1 103 ? -12.169 10.347 11.465 1.00 80.25 103 LEU A O 1
ATOM 796 N N . LEU A 1 104 ? -14.353 10.349 10.941 1.00 77.88 104 LEU A N 1
ATOM 797 C CA . LEU A 1 104 ? -14.166 9.836 9.584 1.00 77.88 104 LEU A CA 1
ATOM 798 C C . LEU A 1 104 ? -13.419 10.834 8.685 1.00 77.88 104 LEU A C 1
ATOM 800 O O . LEU A 1 104 ? -12.727 10.411 7.764 1.00 77.88 104 LEU A O 1
ATOM 804 N N . LEU A 1 105 ? -13.468 12.138 8.984 1.00 80.00 105 LEU A N 1
ATOM 805 C CA . LEU A 1 105 ? -12.700 13.160 8.264 1.00 80.00 105 LEU A CA 1
ATOM 806 C C . LEU A 1 105 ? -11.188 12.894 8.309 1.00 80.00 105 LEU A C 1
ATOM 808 O O . LEU A 1 105 ? -10.472 13.165 7.344 1.00 80.00 105 LEU A O 1
ATOM 812 N N . PHE A 1 106 ? -10.700 12.322 9.416 1.00 84.00 106 PHE A N 1
ATOM 813 C CA . PHE A 1 106 ? -9.285 11.998 9.579 1.00 84.00 106 PHE A CA 1
ATOM 814 C C . PHE A 1 106 ? -8.799 10.924 8.602 1.00 84.00 106 PHE A C 1
ATOM 816 O O . PHE A 1 106 ? -7.611 10.909 8.288 1.00 84.00 106 PHE A O 1
ATOM 823 N N . TRP A 1 107 ? -9.693 10.087 8.061 1.00 82.62 107 TRP A N 1
ATOM 824 C CA . TRP A 1 107 ? -9.348 9.159 6.982 1.00 82.62 107 TRP A CA 1
ATOM 825 C C . TRP A 1 107 ? -8.855 9.914 5.743 1.00 82.62 107 TRP A C 1
ATOM 827 O O . TRP A 1 107 ? -7.777 9.644 5.217 1.00 82.62 107 TRP A O 1
ATOM 837 N N . ALA A 1 108 ? -9.616 10.922 5.314 1.00 78.75 108 ALA A N 1
ATOM 838 C CA . ALA A 1 108 ? -9.276 11.723 4.147 1.00 78.75 108 ALA A CA 1
ATOM 839 C C . ALA A 1 108 ? -8.076 12.652 4.410 1.00 78.75 108 ALA A C 1
ATOM 841 O O . ALA A 1 108 ? -7.204 12.778 3.550 1.00 78.75 108 ALA A O 1
ATOM 842 N N . LEU A 1 109 ? -7.971 13.233 5.614 1.00 83.81 109 LEU A N 1
ATOM 843 C CA . LEU A 1 109 ? -6.786 14.003 6.021 1.00 83.81 109 LEU A CA 1
ATOM 844 C C . LEU A 1 109 ? -5.511 13.149 6.006 1.00 83.81 109 LEU A C 1
ATOM 846 O O . LEU A 1 109 ? -4.464 13.625 5.575 1.00 83.81 109 LEU A O 1
ATOM 850 N N . GLY A 1 110 ? -5.599 11.887 6.436 1.00 84.56 110 GLY A N 1
ATOM 851 C CA . GLY A 1 110 ? -4.489 10.937 6.369 1.00 84.56 110 GLY A CA 1
ATOM 852 C C . GLY A 1 110 ? -4.056 10.650 4.932 1.00 84.56 110 GLY A C 1
ATOM 853 O O . GLY A 1 110 ? -2.864 10.629 4.636 1.00 84.56 110 GLY A O 1
ATOM 854 N N . GLY A 1 111 ? -5.009 10.512 4.011 1.00 81.12 111 GLY A N 1
ATOM 855 C CA . GLY A 1 111 ? -4.690 10.387 2.592 1.00 81.12 111 GLY A CA 1
ATOM 856 C C . GLY A 1 111 ? -3.998 11.633 2.028 1.00 81.12 111 GLY A C 1
ATOM 857 O O . GLY A 1 111 ? -2.976 11.512 1.354 1.00 81.12 111 GLY A O 1
ATOM 858 N N . PHE A 1 112 ? -4.494 12.832 2.357 1.00 81.19 112 PHE A N 1
ATOM 859 C CA . PHE A 1 112 ? -3.874 14.093 1.928 1.00 81.19 112 PHE A CA 1
ATOM 860 C C . PHE A 1 112 ? -2.441 14.232 2.454 1.00 81.19 112 PHE A C 1
ATOM 862 O O . PHE A 1 112 ? -1.539 14.611 1.708 1.00 81.19 112 PHE A O 1
ATOM 869 N N . TYR A 1 113 ? -2.223 13.857 3.717 1.00 84.31 113 TYR A N 1
ATOM 870 C CA . TYR A 1 113 ? -0.898 13.779 4.325 1.00 84.31 113 TYR A CA 1
ATOM 871 C C . TYR A 1 113 ? 0.041 12.899 3.489 1.00 84.31 113 TYR A C 1
ATOM 873 O O . TYR A 1 113 ? 1.108 13.358 3.087 1.00 84.31 113 TYR A O 1
ATOM 881 N N . VAL A 1 114 ? -0.368 11.669 3.154 1.00 81.75 114 VAL A N 1
ATOM 882 C CA . VAL A 1 114 ? 0.471 10.745 2.374 1.00 81.75 114 VAL A CA 1
ATOM 883 C C . VAL A 1 114 ? 0.806 11.311 0.996 1.00 81.75 114 VAL A C 1
ATOM 885 O O . VAL A 1 114 ? 1.958 11.221 0.591 1.00 81.75 114 VAL A O 1
ATOM 888 N N . VAL A 1 115 ? -0.148 11.925 0.292 1.00 77.81 115 VAL A N 1
ATOM 889 C CA . VAL A 1 115 ? 0.104 12.478 -1.051 1.00 77.81 115 VAL A CA 1
ATOM 890 C C . VAL A 1 115 ? 1.055 13.669 -1.017 1.00 77.81 115 VAL A C 1
ATOM 892 O O . VAL A 1 115 ? 1.945 13.752 -1.859 1.00 77.81 115 VAL A O 1
ATOM 895 N N . LEU A 1 116 ? 0.927 14.553 -0.026 1.00 79.94 116 LEU A N 1
ATOM 896 C CA . LEU A 1 116 ? 1.836 15.687 0.138 1.00 79.94 116 LEU A CA 1
ATOM 897 C C . LEU A 1 116 ? 3.273 15.211 0.384 1.00 79.94 116 LEU A C 1
ATOM 899 O O . LEU A 1 116 ? 4.208 15.698 -0.249 1.00 79.94 116 LEU A O 1
ATOM 903 N N . PHE A 1 117 ? 3.450 14.222 1.262 1.00 77.56 117 PHE A N 1
ATOM 904 C CA . PHE A 1 117 ? 4.771 13.665 1.544 1.00 77.56 117 PHE A CA 1
ATOM 905 C C . PHE A 1 117 ? 5.325 12.831 0.398 1.00 77.56 117 PHE A C 1
ATOM 907 O O . PHE A 1 117 ? 6.511 12.936 0.100 1.00 77.56 117 PHE A O 1
ATOM 914 N N . ALA A 1 118 ? 4.482 12.047 -0.273 1.00 73.50 118 ALA A N 1
ATOM 915 C CA . ALA A 1 118 ? 4.862 11.331 -1.477 1.00 73.50 118 ALA A CA 1
ATOM 916 C C . ALA A 1 118 ? 5.357 12.319 -2.545 1.00 73.50 118 ALA A C 1
ATOM 918 O O . ALA A 1 118 ? 6.451 12.152 -3.071 1.00 73.50 118 ALA A O 1
ATOM 919 N N . GLY A 1 119 ? 4.623 13.407 -2.783 1.00 70.75 119 GLY A N 1
ATOM 920 C CA . GLY A 1 119 ? 5.025 14.431 -3.741 1.00 70.75 119 GLY A CA 1
ATOM 921 C C . GLY A 1 119 ? 6.352 15.116 -3.407 1.00 70.75 119 GLY A C 1
ATOM 922 O O . GLY A 1 119 ? 7.087 15.455 -4.327 1.00 70.75 119 GLY A O 1
ATOM 923 N N . ALA A 1 120 ? 6.678 15.276 -2.121 1.00 72.81 120 ALA A N 1
ATOM 924 C CA . ALA A 1 120 ? 7.925 15.896 -1.674 1.00 72.81 120 ALA A CA 1
ATOM 925 C C . ALA A 1 120 ? 9.135 14.943 -1.641 1.00 72.81 120 ALA A C 1
ATOM 927 O O . ALA A 1 120 ? 10.269 15.406 -1.724 1.00 72.81 120 ALA A O 1
ATOM 928 N N . LEU A 1 121 ? 8.913 13.636 -1.452 1.00 71.38 121 LEU A N 1
ATOM 929 C CA . LEU A 1 121 ? 9.978 12.653 -1.207 1.00 71.38 121 LEU A CA 1
ATOM 930 C C . LEU A 1 121 ? 10.259 11.718 -2.382 1.00 71.38 121 LEU A C 1
ATOM 932 O O . LEU A 1 121 ? 11.326 11.101 -2.382 1.00 71.38 121 LEU A O 1
ATOM 936 N N . LEU A 1 122 ? 9.312 11.552 -3.314 1.00 67.88 122 LEU A N 1
ATOM 937 C CA . LEU A 1 122 ? 9.530 10.733 -4.503 1.00 67.88 122 LEU A CA 1
ATOM 938 C C . LEU A 1 122 ? 10.495 11.440 -5.471 1.00 67.88 122 LEU A C 1
ATOM 940 O O . LEU A 1 122 ? 10.346 12.646 -5.687 1.00 67.88 122 LEU A O 1
ATOM 944 N N . PRO A 1 123 ? 11.456 10.697 -6.048 1.00 63.34 123 PRO A N 1
ATOM 945 C CA . PRO A 1 123 ? 12.387 11.218 -7.037 1.00 63.34 123 PRO A CA 1
ATOM 946 C C . PRO A 1 123 ? 11.642 11.646 -8.299 1.00 63.34 123 PRO A C 1
ATOM 948 O O . PRO A 1 123 ? 10.794 10.914 -8.813 1.00 63.34 123 PRO A O 1
ATOM 951 N N . THR A 1 124 ? 12.002 12.824 -8.800 1.00 57.44 124 THR A N 1
ATOM 952 C CA . THR A 1 124 ? 11.322 13.489 -9.923 1.00 57.44 124 THR A CA 1
ATOM 953 C C . THR A 1 124 ? 11.869 13.075 -11.281 1.00 57.44 124 THR A C 1
ATOM 955 O O . THR A 1 124 ? 11.226 13.305 -12.307 1.00 57.44 124 THR A O 1
ATOM 958 N N . SER A 1 125 ? 13.045 12.446 -11.302 1.00 51.97 125 SER A N 1
ATOM 959 C CA . SER A 1 125 ? 13.715 11.997 -12.516 1.00 51.97 125 SER A CA 1
ATOM 960 C C . SER A 1 125 ? 14.140 10.529 -12.423 1.00 51.97 125 SER A C 1
ATOM 962 O O . SER A 1 125 ? 14.447 10.003 -11.353 1.00 51.97 125 SER A O 1
ATOM 964 N N . ALA A 1 126 ? 14.187 9.849 -13.571 1.00 51.44 126 ALA A N 1
ATOM 965 C CA . ALA A 1 126 ? 14.640 8.458 -13.662 1.00 51.44 126 ALA A CA 1
ATOM 966 C C . ALA A 1 126 ? 16.110 8.276 -13.232 1.00 51.44 126 ALA A C 1
ATOM 968 O O . ALA A 1 126 ? 16.495 7.196 -12.792 1.00 51.44 126 ALA A O 1
ATOM 969 N N . GLU A 1 127 ? 16.923 9.333 -13.326 1.00 50.94 127 GLU A N 1
ATOM 970 C CA . GLU A 1 127 ? 18.306 9.344 -12.840 1.00 50.94 127 GLU A CA 1
ATOM 971 C C . GLU A 1 127 ? 18.344 9.192 -11.327 1.00 50.94 127 GLU A C 1
ATOM 973 O O . GLU A 1 127 ? 19.000 8.281 -10.827 1.00 50.94 127 GLU A O 1
ATOM 978 N N . GLU A 1 128 ? 17.567 10.002 -10.607 1.00 56.22 128 GLU A N 1
ATOM 979 C CA . GLU A 1 128 ? 17.440 9.902 -9.154 1.00 56.22 128 GLU A CA 1
ATOM 980 C C . GLU A 1 128 ? 16.961 8.511 -8.723 1.00 56.22 128 GLU A C 1
ATOM 982 O O . GLU A 1 128 ? 17.496 7.970 -7.765 1.00 56.22 128 GLU A O 1
ATOM 987 N N . VAL A 1 129 ? 16.038 7.873 -9.454 1.00 57.19 129 VAL A N 1
ATOM 988 C CA . VAL A 1 129 ? 15.579 6.507 -9.130 1.00 57.19 129 VAL A CA 1
ATOM 989 C C . VAL A 1 129 ? 16.718 5.486 -9.204 1.00 57.19 129 VAL A C 1
ATOM 991 O O . VAL A 1 129 ? 16.823 4.626 -8.333 1.00 57.19 129 VAL A O 1
ATOM 994 N N . ILE A 1 130 ? 17.572 5.562 -10.225 1.00 56.06 130 ILE A N 1
ATOM 995 C CA . ILE A 1 130 ? 18.679 4.613 -10.417 1.00 56.06 130 ILE A CA 1
ATOM 996 C C . ILE A 1 130 ? 19.813 4.897 -9.420 1.00 56.06 130 ILE A C 1
ATOM 998 O O . ILE A 1 130 ? 20.389 3.960 -8.864 1.00 56.06 130 ILE A O 1
ATOM 1002 N N . TYR A 1 131 ? 20.106 6.173 -9.139 1.00 57.66 131 TYR A N 1
ATOM 1003 C CA . TYR A 1 131 ? 21.051 6.559 -8.086 1.00 57.66 131 TYR A CA 1
ATOM 1004 C C . TYR A 1 131 ? 20.556 6.132 -6.694 1.00 57.66 131 TYR A C 1
ATOM 1006 O O . TYR A 1 131 ? 21.338 5.577 -5.925 1.00 57.66 131 TYR A O 1
ATOM 1014 N N . GLU A 1 132 ? 19.263 6.290 -6.391 1.00 58.41 132 GLU A N 1
ATOM 1015 C CA . GLU A 1 132 ? 18.659 5.837 -5.130 1.00 58.41 132 GLU A CA 1
ATOM 1016 C C . GLU A 1 132 ? 18.719 4.311 -4.973 1.00 58.41 132 GLU A C 1
ATOM 1018 O O . GLU A 1 132 ? 19.069 3.820 -3.895 1.00 58.41 132 GLU A O 1
ATOM 1023 N N . VAL A 1 133 ? 18.450 3.559 -6.050 1.00 57.56 133 VAL A N 1
ATOM 1024 C CA . VAL A 1 133 ? 18.576 2.090 -6.055 1.00 57.56 133 VAL A CA 1
ATOM 1025 C C . VAL A 1 133 ? 20.024 1.679 -5.786 1.00 57.56 133 VAL A C 1
ATOM 1027 O O . VAL A 1 133 ? 20.269 0.737 -5.035 1.00 57.56 133 VAL A O 1
ATOM 1030 N N . LYS A 1 134 ? 20.997 2.421 -6.329 1.00 54.19 134 LYS A N 1
ATOM 1031 C CA . LYS A 1 134 ? 22.425 2.181 -6.090 1.00 54.19 134 LYS A CA 1
ATOM 1032 C C . LYS A 1 134 ? 22.828 2.445 -4.632 1.00 54.19 134 LYS A C 1
ATOM 1034 O O . LYS A 1 134 ? 23.644 1.704 -4.086 1.00 54.19 134 LYS A O 1
ATOM 1039 N N . GLU A 1 135 ? 22.235 3.446 -3.982 1.00 57.31 135 GLU A N 1
ATOM 1040 C CA . GLU A 1 135 ? 22.504 3.796 -2.577 1.00 57.31 135 GLU A CA 1
ATOM 1041 C C . GLU A 1 135 ? 21.691 2.993 -1.543 1.00 57.31 135 GLU A C 1
ATOM 1043 O O . GLU A 1 135 ? 21.883 3.187 -0.343 1.00 57.31 135 GLU A O 1
ATOM 1048 N N . HIS A 1 136 ? 20.810 2.072 -1.965 1.00 57.28 136 HIS A N 1
ATOM 1049 C CA . HIS A 1 136 ? 19.924 1.295 -1.074 1.00 57.28 136 HIS A CA 1
ATOM 1050 C C . HIS A 1 136 ? 19.065 2.173 -0.131 1.00 57.28 136 HIS A C 1
ATOM 1052 O O . HIS A 1 136 ? 18.560 1.706 0.891 1.00 57.28 136 HIS A O 1
ATOM 1058 N N . GLN A 1 137 ? 18.881 3.458 -0.457 1.00 60.84 137 GLN A N 1
ATOM 1059 C CA . GLN A 1 137 ? 18.070 4.412 0.306 1.00 60.84 137 GLN A CA 1
ATOM 1060 C C . GLN A 1 137 ? 16.896 4.903 -0.540 1.00 60.84 137 GLN A C 1
ATOM 1062 O O . GLN A 1 137 ? 16.757 6.087 -0.843 1.00 60.84 137 GLN A O 1
ATOM 1067 N N . ASN A 1 138 ? 16.021 3.973 -0.915 1.00 68.06 138 ASN A N 1
ATOM 1068 C CA . ASN A 1 138 ? 14.906 4.266 -1.808 1.00 68.06 138 ASN A CA 1
ATOM 1069 C C . ASN A 1 138 ? 13.808 5.112 -1.144 1.00 68.06 138 ASN A C 1
ATOM 1071 O O . ASN A 1 138 ? 13.416 4.871 0.002 1.00 68.06 138 ASN A O 1
ATOM 1075 N N . ALA A 1 139 ? 13.230 6.056 -1.895 1.00 71.69 139 ALA A N 1
ATOM 1076 C CA . ALA A 1 139 ? 12.194 6.975 -1.412 1.00 71.69 139 ALA A CA 1
ATOM 1077 C C . ALA A 1 139 ? 10.987 6.322 -0.719 1.00 71.69 139 ALA A C 1
ATOM 1079 O O . ALA A 1 139 ? 10.443 6.877 0.239 1.00 71.69 139 ALA A O 1
ATOM 1080 N N . TRP A 1 140 ? 10.574 5.127 -1.149 1.00 77.62 140 TRP A N 1
ATOM 1081 C CA . TRP A 1 140 ? 9.414 4.442 -0.568 1.00 77.62 140 TRP A CA 1
ATOM 1082 C C . TRP A 1 140 ? 9.646 4.003 0.888 1.00 77.62 140 TRP A C 1
ATOM 1084 O O . TRP A 1 140 ? 8.705 4.037 1.682 1.00 77.62 140 TRP A O 1
ATOM 1094 N N . HIS A 1 141 ? 10.890 3.693 1.275 1.00 84.62 141 HIS A N 1
ATOM 1095 C CA . HIS A 1 141 ? 11.255 3.426 2.668 1.00 84.62 141 HIS A CA 1
ATOM 1096 C C . HIS A 1 141 ? 10.995 4.651 3.545 1.00 84.62 141 HIS A C 1
ATOM 1098 O O . HIS A 1 141 ? 10.394 4.544 4.614 1.00 84.62 141 HIS A O 1
ATOM 1104 N N . ARG A 1 142 ? 11.407 5.836 3.070 1.00 83.94 142 ARG A N 1
ATOM 1105 C CA . ARG A 1 142 ? 11.210 7.108 3.779 1.00 83.94 142 ARG A CA 1
ATOM 1106 C C . ARG A 1 142 ? 9.726 7.421 3.935 1.00 83.94 142 ARG A C 1
ATOM 1108 O O . ARG A 1 142 ? 9.304 7.793 5.024 1.00 83.94 142 ARG A O 1
ATOM 1115 N N . VAL A 1 143 ? 8.930 7.213 2.883 1.00 84.62 143 VAL A N 1
ATOM 1116 C CA . VAL A 1 143 ? 7.472 7.425 2.924 1.00 84.62 143 VAL A CA 1
ATOM 1117 C C . VAL A 1 143 ? 6.798 6.477 3.925 1.00 84.62 143 VAL A C 1
ATOM 1119 O O . VAL A 1 143 ? 5.972 6.924 4.723 1.00 84.62 143 VAL A O 1
ATOM 1122 N N . LEU A 1 144 ? 7.178 5.193 3.954 1.00 86.56 144 LEU A N 1
ATOM 1123 C CA . LEU A 1 144 ? 6.660 4.242 4.946 1.00 86.56 144 LEU A CA 1
ATOM 1124 C C . LEU A 1 144 ? 7.049 4.627 6.375 1.00 86.56 144 LEU A C 1
ATOM 1126 O O . LEU A 1 144 ? 6.189 4.643 7.254 1.00 86.56 144 LEU A O 1
ATOM 1130 N N . LEU A 1 145 ? 8.311 4.982 6.620 1.00 88.75 145 LEU A N 1
ATOM 1131 C CA . LEU A 1 145 ? 8.761 5.404 7.948 1.00 88.75 145 LEU A CA 1
ATOM 1132 C C . LEU A 1 145 ? 8.070 6.690 8.401 1.00 88.75 145 LEU A C 1
ATOM 1134 O O . LEU A 1 145 ? 7.709 6.824 9.567 1.00 88.75 145 LEU A O 1
ATOM 1138 N N . LEU A 1 146 ? 7.825 7.621 7.484 1.00 88.12 146 LEU A N 1
ATOM 1139 C CA . LEU A 1 146 ? 7.156 8.871 7.809 1.00 88.12 146 LEU A CA 1
ATOM 1140 C C . LEU A 1 146 ? 5.674 8.670 8.143 1.00 88.12 146 LEU A C 1
ATOM 1142 O O . LEU A 1 146 ? 5.147 9.340 9.030 1.00 88.12 146 LEU A O 1
ATOM 1146 N N . SER A 1 147 ? 5.028 7.678 7.524 1.00 86.44 147 SER A N 1
ATOM 1147 C CA . SER A 1 147 ? 3.657 7.283 7.869 1.00 86.44 147 SER A CA 1
ATOM 1148 C C . SER A 1 147 ? 3.504 6.812 9.327 1.00 86.44 147 SER A C 1
ATOM 1150 O O . SER A 1 147 ? 2.402 6.859 9.876 1.00 86.44 147 SER A O 1
ATOM 1152 N N . LEU A 1 148 ? 4.603 6.443 10.002 1.00 91.31 148 LEU A N 1
ATOM 1153 C CA . LEU A 1 148 ? 4.599 6.067 11.418 1.00 91.31 148 LEU A CA 1
ATOM 1154 C C . LEU A 1 148 ? 4.378 7.257 12.355 1.00 91.31 148 LEU A C 1
ATOM 1156 O O . LEU A 1 148 ? 3.918 7.048 13.474 1.00 91.31 148 LEU A O 1
ATOM 1160 N N . LEU A 1 149 ? 4.691 8.492 11.946 1.00 92.56 149 LEU A N 1
ATOM 1161 C CA . LEU A 1 149 ? 4.572 9.672 12.813 1.00 92.56 149 LEU A CA 1
ATOM 1162 C C . LEU A 1 149 ? 3.160 9.859 13.398 1.00 92.56 149 LEU A C 1
ATOM 1164 O O . LEU A 1 149 ? 3.042 9.942 14.625 1.00 92.56 149 LEU A O 1
ATOM 1168 N N . PRO A 1 150 ? 2.075 9.892 12.597 1.00 92.19 150 PRO A N 1
ATOM 1169 C CA . PRO A 1 150 ? 0.723 9.995 13.144 1.00 92.19 150 PRO A CA 1
ATOM 1170 C C . PRO A 1 150 ? 0.326 8.774 13.988 1.00 92.19 150 PRO A C 1
ATOM 1172 O O . PRO A 1 150 ? -0.373 8.933 14.989 1.00 92.19 150 PRO A O 1
ATOM 1175 N N . ALA A 1 151 ? 0.803 7.570 13.654 1.00 92.25 151 ALA A N 1
ATOM 1176 C CA . ALA A 1 151 ? 0.546 6.369 14.451 1.00 92.25 151 ALA A CA 1
ATOM 1177 C C . ALA A 1 151 ? 1.251 6.416 15.822 1.00 92.25 151 ALA A C 1
ATOM 1179 O O . ALA A 1 151 ? 0.654 6.063 16.840 1.00 92.25 151 ALA A O 1
ATOM 1180 N N . LEU A 1 152 ? 2.490 6.914 15.875 1.00 94.81 152 LEU A N 1
ATOM 1181 C CA . LEU A 1 152 ? 3.236 7.156 17.113 1.00 94.81 152 LEU A CA 1
ATOM 1182 C C . LEU A 1 152 ? 2.558 8.229 17.963 1.00 94.81 152 LEU A C 1
ATOM 1184 O O . LEU A 1 152 ? 2.404 8.051 19.170 1.00 94.81 152 LEU A O 1
ATOM 1188 N N . PHE A 1 153 ? 2.104 9.316 17.337 1.00 94.50 153 PHE A N 1
ATOM 1189 C CA . PHE A 1 153 ? 1.341 10.352 18.026 1.00 94.50 153 PHE A CA 1
ATOM 1190 C C . PHE A 1 153 ? 0.053 9.786 18.639 1.00 94.50 153 PHE A C 1
ATOM 1192 O O . PHE A 1 153 ? -0.224 10.024 19.816 1.00 94.50 153 PHE A O 1
ATOM 1199 N N . ALA A 1 154 ? -0.696 8.977 17.883 1.00 92.94 154 ALA A N 1
ATOM 1200 C CA . ALA A 1 154 ? -1.889 8.300 18.382 1.00 92.94 154 ALA A CA 1
ATOM 1201 C C . ALA A 1 154 ? -1.566 7.349 19.546 1.00 92.94 154 ALA A C 1
ATOM 1203 O O . ALA A 1 154 ? -2.279 7.346 20.548 1.00 92.94 154 ALA A O 1
ATOM 1204 N N . PHE A 1 155 ? -0.468 6.593 19.460 1.00 95.38 155 PHE A N 1
ATOM 1205 C CA . PHE A 1 155 ? -0.014 5.701 20.526 1.00 95.38 155 PHE A CA 1
ATOM 1206 C C . PHE A 1 155 ? 0.318 6.461 21.819 1.00 95.38 155 PHE A C 1
ATOM 1208 O O . PHE A 1 155 ? -0.183 6.112 22.889 1.00 95.38 155 PHE A O 1
ATOM 1215 N N . VAL A 1 156 ? 1.112 7.532 21.729 1.00 95.75 156 VAL A N 1
ATOM 1216 C CA . VAL A 1 156 ? 1.473 8.367 22.887 1.00 95.75 156 VAL A CA 1
ATOM 1217 C C . VAL A 1 156 ? 0.236 9.042 23.480 1.00 95.75 156 VAL A C 1
ATOM 1219 O O . VAL A 1 156 ? 0.060 9.043 24.698 1.00 95.75 156 VAL A O 1
ATOM 1222 N N . SER A 1 157 ? -0.660 9.562 22.637 1.00 92.75 157 SER A N 1
ATOM 1223 C CA . SER A 1 157 ? -1.918 10.170 23.082 1.00 92.75 157 SER A CA 1
ATOM 1224 C C . SER A 1 157 ? -2.797 9.164 23.833 1.00 92.75 157 SER A C 1
ATOM 1226 O O . SER A 1 157 ? -3.264 9.446 24.937 1.00 92.75 157 SER A O 1
ATOM 1228 N N . LEU A 1 158 ? -2.946 7.950 23.299 1.00 93.38 158 LEU A N 1
ATOM 1229 C CA . LEU A 1 158 ? -3.761 6.897 23.898 1.00 93.38 158 LEU A CA 1
ATOM 1230 C C . LEU A 1 158 ? -3.164 6.346 25.207 1.00 93.38 158 LEU A C 1
ATOM 1232 O O . LEU A 1 158 ? -3.902 5.920 26.102 1.00 93.38 158 LEU A O 1
ATOM 1236 N N . CYS A 1 159 ? -1.839 6.400 25.364 1.00 92.31 159 CYS A N 1
ATOM 1237 C CA . CYS A 1 159 ? -1.184 6.125 26.642 1.00 92.31 159 CYS A CA 1
ATOM 1238 C C . CYS A 1 159 ? -1.633 7.106 27.739 1.00 92.31 159 CYS A C 1
ATOM 1240 O O . CYS A 1 159 ? -1.784 6.684 28.884 1.00 92.31 159 CYS A O 1
ATOM 1242 N N . CYS A 1 160 ? -1.918 8.366 27.400 1.00 89.75 160 CYS A N 1
ATOM 1243 C CA . CYS A 1 160 ? -2.433 9.373 28.335 1.00 89.75 160 CYS A CA 1
ATOM 1244 C C . CYS A 1 160 ? -3.954 9.291 28.552 1.00 89.75 160 CYS A C 1
ATOM 1246 O O . CYS A 1 160 ? -4.465 9.833 29.533 1.00 89.75 160 CYS A O 1
ATOM 1248 N N . CYS A 1 161 ? -4.690 8.628 27.658 1.00 88.81 161 CYS A N 1
ATOM 1249 C CA . CYS A 1 161 ? -6.130 8.441 27.794 1.00 88.81 161 CYS A CA 1
ATOM 1250 C C . CYS A 1 161 ? -6.488 7.363 28.829 1.00 88.81 161 CYS A C 1
ATOM 1252 O O . CYS A 1 161 ? -5.726 6.434 29.098 1.00 88.81 161 CYS A O 1
ATOM 1254 N N . SER A 1 162 ? -7.683 7.475 29.405 1.00 88.25 162 SER A N 1
ATOM 1255 C CA . SER A 1 162 ? -8.261 6.478 30.307 1.00 88.25 162 SER A CA 1
ATOM 1256 C C . SER A 1 162 ? -9.025 5.393 29.540 1.00 88.25 162 SER A C 1
ATOM 1258 O O . SER A 1 162 ? -9.215 5.463 28.333 1.00 88.25 162 SER A O 1
ATOM 1260 N N . GLU A 1 163 ? -9.431 4.333 30.235 1.00 89.88 163 GLU A N 1
ATOM 1261 C CA . GLU A 1 163 ? -10.285 3.298 29.647 1.00 89.88 163 GLU A CA 1
ATOM 1262 C C . GLU A 1 163 ? -11.724 3.809 29.454 1.00 89.88 163 GLU A C 1
ATOM 1264 O O . GLU A 1 163 ? -12.163 4.732 30.143 1.00 89.88 163 GLU A O 1
ATOM 1269 N N . SER A 1 164 ? -12.481 3.180 28.550 1.00 87.81 164 SER A N 1
ATOM 1270 C CA . SER A 1 164 ? -13.901 3.496 28.378 1.00 87.81 164 SER A CA 1
ATOM 1271 C C . SER A 1 164 ? -14.701 3.312 29.672 1.00 87.81 164 SER A C 1
ATOM 1273 O O . SER A 1 164 ? -14.646 2.266 30.327 1.00 87.81 164 SER A O 1
ATOM 1275 N N . VAL A 1 165 ? -15.529 4.309 29.989 1.00 83.88 165 VAL A N 1
ATOM 1276 C CA . VAL A 1 165 ? -16.411 4.306 31.164 1.00 83.88 165 VAL A CA 1
ATOM 1277 C C . VAL A 1 165 ? -17.408 3.150 31.114 1.00 83.88 165 VAL A C 1
ATOM 1279 O O . VAL A 1 165 ? -17.648 2.484 32.120 1.00 83.88 165 VAL A O 1
ATOM 1282 N N . ARG A 1 166 ? -17.944 2.845 29.926 1.00 82.81 166 ARG A N 1
ATOM 1283 C CA . ARG A 1 166 ? -18.913 1.758 29.750 1.00 82.81 166 ARG A CA 1
ATOM 1284 C C . ARG A 1 166 ? -18.287 0.390 30.016 1.00 82.81 166 ARG A C 1
ATOM 1286 O O . ARG A 1 166 ? -18.929 -0.463 30.624 1.00 82.81 166 ARG A O 1
ATOM 1293 N N . TYR A 1 167 ? -17.025 0.199 29.624 1.00 84.56 167 TYR A N 1
ATOM 1294 C CA . TYR A 1 167 ? -16.266 -1.009 29.960 1.00 84.56 167 TYR A CA 1
ATOM 1295 C C . TYR A 1 167 ? -16.037 -1.130 31.472 1.00 84.56 167 TYR A C 1
ATOM 1297 O O . TYR A 1 167 ? -16.215 -2.206 32.045 1.00 84.56 167 TYR A O 1
ATOM 1305 N N . MET A 1 168 ? -15.669 -0.029 32.139 1.00 83.00 168 MET A N 1
ATOM 1306 C CA . MET A 1 168 ? -15.457 -0.028 33.591 1.00 83.00 168 MET A CA 1
ATOM 1307 C C . MET A 1 168 ? -16.726 -0.426 34.355 1.00 83.00 168 MET A C 1
ATOM 1309 O O . MET A 1 168 ? -16.642 -1.237 35.273 1.00 83.00 168 MET A O 1
ATOM 1313 N N . LEU A 1 169 ? -17.893 0.070 33.936 1.00 83.25 169 LEU A N 1
ATOM 1314 C CA . LEU A 1 169 ? -19.184 -0.316 34.517 1.00 83.25 169 LEU A CA 1
ATOM 1315 C C . LEU A 1 169 ? -19.509 -1.795 34.259 1.00 83.25 169 LEU A C 1
ATOM 1317 O O . LEU A 1 169 ? -19.884 -2.516 35.179 1.00 83.25 169 LEU A O 1
ATOM 1321 N N . HIS A 1 170 ? -19.296 -2.287 33.033 1.00 76.94 170 HIS A N 1
ATOM 1322 C CA . HIS A 1 170 ? -19.523 -3.701 32.704 1.00 76.94 170 HIS A CA 1
ATOM 1323 C C . HIS A 1 170 ? -18.610 -4.663 33.474 1.00 76.94 170 HIS A C 1
ATOM 1325 O O .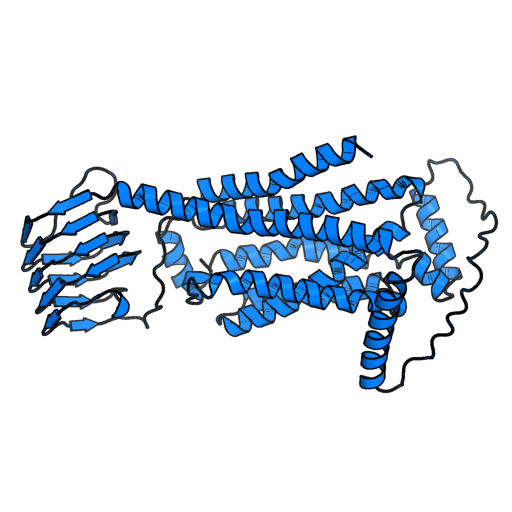 HIS A 1 170 ? -19.005 -5.792 33.758 1.00 76.94 170 HIS A O 1
ATOM 1331 N N . THR A 1 171 ? -17.397 -4.229 33.819 1.00 79.94 171 THR A N 1
ATOM 1332 C CA . THR A 1 171 ? -16.437 -5.028 34.596 1.00 79.94 171 THR A CA 1
ATOM 1333 C C . THR A 1 171 ? -16.597 -4.884 36.112 1.00 79.94 171 THR A C 1
ATOM 1335 O O . THR A 1 171 ? -15.867 -5.539 36.854 1.00 79.94 171 THR A O 1
ATOM 1338 N N . GLY A 1 172 ? -17.541 -4.061 36.589 1.00 79.38 172 GLY A N 1
ATOM 1339 C CA . GLY A 1 172 ? -17.774 -3.809 38.017 1.00 79.38 172 GLY A CA 1
ATOM 1340 C C . GLY A 1 172 ? -16.701 -2.942 38.684 1.00 79.38 172 GLY A C 1
ATOM 1341 O O . GLY A 1 172 ? -16.509 -3.012 39.897 1.00 79.38 172 GLY A O 1
ATOM 1342 N N . LYS A 1 173 ? -15.957 -2.142 37.908 1.00 82.38 173 LYS A N 1
ATOM 1343 C CA . LYS A 1 173 ? -14.956 -1.182 38.404 1.00 82.38 173 LYS A CA 1
ATOM 1344 C C . LYS A 1 173 ? -15.608 0.175 38.686 1.00 82.38 173 LYS A C 1
ATOM 1346 O O . LYS A 1 173 ? -15.192 1.201 38.142 1.00 82.38 173 LYS A O 1
ATOM 1351 N N . ASP A 1 174 ? -16.621 0.174 39.546 1.00 80.50 174 ASP A N 1
ATOM 1352 C CA . ASP A 1 174 ? -17.533 1.310 39.745 1.00 80.50 174 ASP A CA 1
ATOM 1353 C C . ASP A 1 174 ? -16.810 2.576 40.231 1.00 80.50 174 ASP A C 1
ATOM 1355 O O . ASP A 1 174 ? -17.075 3.674 39.747 1.00 80.50 174 ASP A O 1
ATOM 1359 N N . VAL A 1 175 ? -15.817 2.428 41.117 1.00 84.75 175 VAL A N 1
ATOM 1360 C CA . VAL A 1 175 ? -15.011 3.553 41.630 1.00 84.75 175 VAL A CA 1
ATOM 1361 C C . VAL A 1 175 ? -14.274 4.277 40.498 1.00 84.75 175 VAL A C 1
ATOM 1363 O O . VAL A 1 175 ? -14.323 5.504 40.406 1.00 84.75 175 VAL A O 1
ATOM 1366 N N . ASN A 1 176 ? -13.638 3.524 39.596 1.00 84.56 176 ASN A N 1
ATOM 1367 C CA . ASN A 1 176 ? -12.903 4.097 38.467 1.00 84.56 176 ASN A CA 1
ATOM 1368 C C . ASN A 1 176 ? -13.856 4.766 37.467 1.00 84.56 176 ASN A C 1
ATOM 1370 O O . ASN A 1 176 ? -13.538 5.829 36.934 1.00 84.56 176 ASN A O 1
ATOM 1374 N N . ALA A 1 177 ? -15.034 4.171 37.248 1.00 83.50 177 ALA A N 1
ATOM 1375 C CA . ALA A 1 177 ? -16.061 4.743 36.385 1.00 83.50 177 ALA A CA 1
ATOM 1376 C C . ALA A 1 177 ? -16.553 6.097 36.925 1.00 83.50 177 ALA A C 1
ATOM 1378 O O . ALA A 1 177 ? -16.609 7.072 36.176 1.00 83.50 177 ALA A O 1
ATOM 1379 N N . ILE A 1 178 ? -16.832 6.190 38.231 1.00 82.56 178 ILE A N 1
ATOM 1380 C CA . ILE A 1 178 ? -17.259 7.436 38.888 1.00 82.56 178 ILE A CA 1
ATOM 1381 C C . ILE A 1 178 ? -16.167 8.510 38.795 1.00 82.56 178 ILE A C 1
ATOM 1383 O O . ILE A 1 178 ? -16.469 9.658 38.465 1.00 82.56 178 ILE A O 1
ATOM 1387 N N . MET A 1 179 ? -14.900 8.155 39.037 1.00 85.38 179 MET A N 1
ATOM 1388 C CA . MET A 1 179 ? -13.779 9.094 38.895 1.00 85.38 179 MET A CA 1
ATOM 1389 C C . MET A 1 179 ? -13.677 9.651 37.471 1.00 85.38 179 MET A C 1
ATOM 1391 O O . MET A 1 179 ? -13.510 10.859 37.288 1.00 85.38 179 MET A O 1
ATOM 1395 N N . MET A 1 180 ? -13.824 8.793 36.459 1.00 84.31 180 MET A N 1
ATOM 1396 C CA . MET A 1 180 ? -13.779 9.226 35.065 1.00 84.31 180 MET A CA 1
ATOM 1397 C C . MET A 1 180 ? -14.970 10.127 34.709 1.00 84.31 180 MET A C 1
ATOM 1399 O O . MET A 1 180 ? -14.776 11.156 34.064 1.00 84.31 180 MET A O 1
ATOM 1403 N N . TYR A 1 181 ? -16.180 9.822 35.191 1.00 81.19 181 TYR A N 1
ATOM 1404 C CA . TYR A 1 181 ? -17.343 10.703 35.023 1.00 81.19 181 TYR A CA 1
ATOM 1405 C C . TYR A 1 181 ? -17.121 12.087 35.633 1.00 81.19 181 TYR A C 1
ATOM 1407 O O . TYR A 1 181 ? -17.407 13.094 34.984 1.00 81.19 181 TYR A O 1
ATOM 1415 N N . GLN A 1 182 ? -16.564 12.161 36.845 1.00 82.81 182 GLN A N 1
ATOM 1416 C CA . GLN A 1 182 ? -16.224 13.439 37.476 1.00 82.81 182 GLN A CA 1
ATOM 1417 C C . GLN A 1 182 ? -15.213 14.232 36.640 1.00 82.81 182 GLN A C 1
ATOM 1419 O O . GLN A 1 182 ? -15.323 15.453 36.526 1.00 82.81 182 GLN A O 1
ATOM 1424 N N . GLN A 1 183 ? -14.231 13.556 36.044 1.00 83.06 183 GLN A N 1
ATOM 1425 C CA . GLN A 1 183 ? -13.226 14.187 35.194 1.00 83.06 183 GLN A CA 1
ATOM 1426 C C . GLN A 1 183 ? -13.822 14.690 33.871 1.00 83.06 183 GLN A C 1
ATOM 1428 O O . GLN A 1 183 ? -13.600 15.844 33.507 1.00 83.06 183 GLN A O 1
ATOM 1433 N N . MET A 1 184 ? -14.654 13.884 33.207 1.00 80.19 184 MET A N 1
ATOM 1434 C CA . MET A 1 184 ? -15.397 14.293 32.009 1.00 80.19 184 MET A CA 1
ATOM 1435 C C . MET A 1 184 ? -16.323 15.474 32.290 1.00 80.19 184 MET A C 1
ATOM 1437 O O . MET A 1 184 ? -16.405 16.406 31.493 1.00 80.19 184 MET A O 1
ATOM 1441 N N . TYR A 1 185 ? -16.998 15.459 33.439 1.00 77.50 185 TYR A N 1
ATOM 1442 C CA . TYR A 1 185 ? -17.849 16.557 33.865 1.00 77.50 185 TYR A CA 1
ATOM 1443 C C . TYR A 1 185 ? -17.037 17.834 34.086 1.00 77.50 185 TYR A C 1
ATOM 1445 O O . TYR A 1 185 ? -17.419 18.879 33.578 1.00 77.50 185 TYR A O 1
ATOM 1453 N N . LYS A 1 186 ? -15.879 17.765 34.758 1.00 81.25 186 LYS A N 1
ATOM 1454 C CA . LYS A 1 186 ? -14.976 18.920 34.919 1.00 81.25 186 LYS A CA 1
ATOM 1455 C C . LYS A 1 186 ? -14.496 19.488 33.581 1.00 81.25 186 LYS A C 1
ATOM 1457 O O . LYS A 1 186 ? -14.380 20.702 33.464 1.00 81.25 186 LYS A O 1
ATOM 1462 N N . TRP A 1 187 ? -14.225 18.638 32.591 1.00 79.38 187 TRP A N 1
ATOM 1463 C CA . TRP A 1 187 ? -13.812 19.075 31.253 1.00 79.38 187 TRP A CA 1
ATOM 1464 C C . TRP A 1 187 ? -14.948 19.703 30.438 1.00 79.38 187 TRP A C 1
ATOM 1466 O O . TRP A 1 187 ? -14.697 20.632 29.677 1.00 79.38 187 TRP A O 1
ATOM 1476 N N . ASN A 1 188 ? -16.186 19.230 30.614 1.00 74.75 188 ASN A N 1
ATOM 1477 C CA . ASN A 1 188 ? -17.360 19.733 29.892 1.00 74.75 188 ASN A CA 1
ATOM 1478 C C . ASN A 1 188 ? -18.107 20.864 30.623 1.00 74.75 188 ASN A C 1
ATOM 1480 O O . ASN A 1 188 ? -18.915 21.562 30.010 1.00 74.75 188 ASN A O 1
ATOM 1484 N N . ALA A 1 189 ? -17.882 21.051 31.924 1.00 68.25 189 ALA A N 1
ATOM 1485 C CA . ALA A 1 189 ? -18.577 22.054 32.715 1.00 68.25 189 ALA A CA 1
ATOM 1486 C C . ALA A 1 189 ? -18.098 23.467 32.350 1.00 68.25 189 ALA A C 1
ATOM 1488 O O . ALA A 1 189 ? -17.006 23.904 32.715 1.00 68.25 189 ALA A O 1
ATOM 1489 N N . SER A 1 190 ? -18.976 24.229 31.696 1.00 55.53 190 SER A N 1
ATOM 1490 C CA . SER A 1 190 ? -18.877 25.687 31.612 1.00 55.53 190 SER A CA 1
ATOM 1491 C C . SER A 1 190 ? -19.025 26.284 33.015 1.00 55.53 190 SER A C 1
ATOM 1493 O O . SER A 1 190 ? -20.147 26.503 33.449 1.00 55.53 190 SER A O 1
ATOM 1495 N N . ARG A 1 191 ? -17.904 26.480 33.728 1.00 50.75 191 ARG A N 1
ATOM 1496 C CA . ARG A 1 191 ? -17.646 27.301 34.942 1.00 50.75 191 ARG A CA 1
ATOM 1497 C C . ARG A 1 191 ? -18.686 27.396 36.093 1.00 50.75 191 ARG A C 1
ATOM 1499 O O . ARG A 1 191 ? -18.366 28.045 37.083 1.00 50.75 191 ARG A O 1
ATOM 1506 N N . SER A 1 192 ? -19.868 26.774 36.061 1.00 49.19 192 SER A N 1
ATOM 1507 C CA . SER A 1 192 ? -20.973 27.133 36.976 1.00 49.19 192 SER A CA 1
ATOM 1508 C C . SER A 1 192 ? -21.949 26.008 37.352 1.00 49.19 192 SER A C 1
ATOM 1510 O O . SER A 1 192 ? -22.958 26.296 37.986 1.00 49.19 192 SER A O 1
ATOM 1512 N N . ALA A 1 193 ? -21.695 24.742 37.011 1.00 49.44 193 ALA A N 1
ATOM 1513 C CA . ALA A 1 193 ? -22.609 23.648 37.357 1.00 49.44 193 ALA A CA 1
ATOM 1514 C C . ALA A 1 193 ? -21.972 22.690 38.378 1.00 49.44 193 ALA A C 1
ATOM 1516 O O . ALA A 1 193 ? -20.944 22.069 38.105 1.00 49.44 193 ALA A O 1
ATOM 1517 N N . GLN A 1 194 ? -22.583 22.551 39.554 1.00 48.91 194 GLN A N 1
ATOM 1518 C CA . GLN A 1 194 ? -22.151 21.644 40.620 1.00 48.91 194 GLN A CA 1
ATOM 1519 C C . GLN A 1 194 ? -22.523 20.199 40.251 1.00 48.91 194 GLN A C 1
ATOM 1521 O O . GLN A 1 194 ? -23.663 19.933 39.885 1.00 48.91 194 GLN A O 1
ATOM 1526 N N . TYR A 1 195 ? -21.560 19.275 40.310 1.00 52.03 195 TYR A N 1
ATOM 1527 C CA . TYR A 1 195 ? -21.781 17.862 39.988 1.00 52.03 195 TYR A CA 1
ATOM 1528 C C . TYR A 1 195 ? -22.782 17.251 40.978 1.00 52.03 195 TYR A C 1
ATOM 1530 O O . TYR A 1 195 ? -22.419 16.953 42.116 1.00 52.03 195 TYR A O 1
ATOM 1538 N N . GLN A 1 196 ? -24.038 17.084 40.566 1.00 48.59 196 GLN A N 1
ATOM 1539 C CA . GLN A 1 196 ? -25.001 16.252 41.277 1.00 48.59 196 GLN A CA 1
ATOM 1540 C C . GLN A 1 196 ? -25.009 14.882 40.614 1.00 48.59 196 GLN A C 1
ATOM 1542 O O . GLN A 1 196 ? -25.335 14.744 39.438 1.00 48.59 196 GLN A O 1
ATOM 1547 N N . LEU A 1 197 ? -24.613 13.870 41.385 1.00 48.47 197 LEU A N 1
ATOM 1548 C CA . LEU A 1 197 ? -24.770 12.469 41.026 1.00 48.47 197 LEU A CA 1
ATOM 1549 C C . LEU A 1 197 ? -26.266 12.141 41.142 1.00 48.47 197 LEU A C 1
ATOM 1551 O O . LEU A 1 197 ? -26.692 11.530 42.116 1.00 48.47 197 LEU A O 1
ATOM 1555 N N . THR A 1 198 ? -27.089 12.650 40.223 1.00 48.00 198 THR A N 1
ATOM 1556 C CA . THR A 1 198 ? -28.479 12.210 40.121 1.00 48.00 198 THR A CA 1
ATOM 1557 C C . THR A 1 198 ? -28.394 10.758 39.705 1.00 48.00 198 THR A C 1
ATOM 1559 O O . THR A 1 198 ? -27.925 10.487 38.603 1.00 48.00 198 THR A O 1
ATOM 1562 N N . GLU A 1 199 ? -28.681 9.879 40.667 1.00 44.78 199 GLU A N 1
ATOM 1563 C CA . GLU A 1 199 ? -28.794 8.426 40.573 1.00 44.78 199 GLU A CA 1
ATOM 1564 C C . GLU A 1 199 ? -28.540 7.935 39.144 1.00 44.78 199 GLU A C 1
ATOM 1566 O O . GLU A 1 199 ? -29.440 7.893 38.304 1.00 44.78 199 GLU A O 1
ATOM 1571 N N . LEU A 1 200 ? -27.275 7.617 38.830 1.00 49.41 200 LEU A N 1
ATOM 1572 C CA . LEU A 1 200 ? -27.061 6.658 37.762 1.00 49.41 200 LEU A CA 1
ATOM 1573 C C . LEU A 1 200 ? -27.824 5.436 38.266 1.00 49.41 200 LEU A C 1
ATOM 1575 O O . LEU A 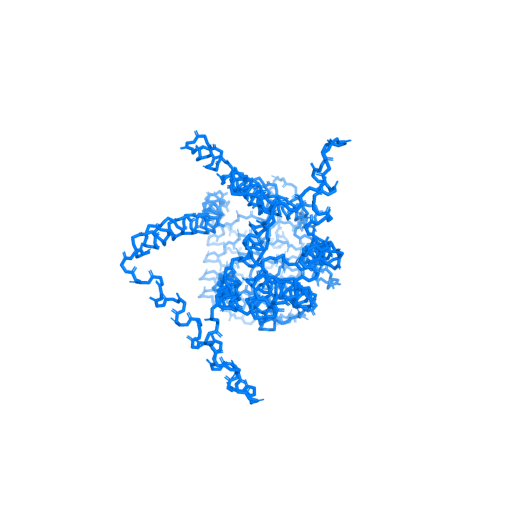1 200 ? -27.349 4.761 39.180 1.00 49.41 200 LEU A O 1
ATOM 1579 N N . GLU A 1 201 ? -28.995 5.157 37.696 1.00 47.91 201 GLU A N 1
ATOM 1580 C CA . GLU A 1 201 ? -29.412 3.777 37.539 1.00 47.91 201 GLU A CA 1
ATOM 1581 C C . GLU A 1 201 ? -28.245 3.137 36.789 1.00 47.91 201 GLU A C 1
ATOM 1583 O O . GLU A 1 201 ? -28.153 3.218 35.562 1.00 47.91 201 GLU A O 1
ATOM 1588 N N . LEU A 1 202 ? -27.252 2.629 37.536 1.00 50.31 202 LEU A N 1
ATOM 1589 C CA . LEU A 1 202 ? -26.214 1.795 36.966 1.00 50.31 202 LEU A CA 1
ATOM 1590 C C . LEU A 1 202 ? -27.008 0.768 36.173 1.00 50.31 202 LEU A C 1
ATOM 1592 O O . LEU A 1 202 ? -27.849 0.108 36.794 1.00 50.31 202 LEU A O 1
ATOM 1596 N N . PRO A 1 203 ? -26.840 0.695 34.837 1.00 46.50 203 PRO A N 1
ATOM 1597 C CA . PRO A 1 203 ? -27.635 -0.204 34.027 1.00 46.50 203 PRO A CA 1
ATOM 1598 C C . PRO A 1 203 ? -27.568 -1.557 34.711 1.00 46.50 203 PRO A C 1
ATOM 1600 O O . PRO A 1 203 ? -26.468 -2.071 34.942 1.00 46.50 203 PRO A O 1
ATOM 1603 N N . SER A 1 204 ? -28.744 -2.010 35.162 1.00 41.72 204 SER A N 1
ATOM 1604 C CA . SER A 1 204 ? -28.912 -3.161 36.043 1.00 41.72 204 SER A CA 1
ATOM 1605 C C . SER A 1 204 ? -27.954 -4.241 35.584 1.00 41.72 204 SER A C 1
ATOM 1607 O O . SER A 1 204 ? -27.969 -4.525 34.385 1.00 41.72 204 SER A O 1
ATOM 1609 N N . LYS A 1 205 ? -27.077 -4.730 36.485 1.00 43.72 205 LYS A N 1
ATOM 1610 C CA . LYS A 1 205 ? -26.010 -5.707 36.192 1.00 43.72 205 LYS A CA 1
ATOM 1611 C C . LYS A 1 205 ? -26.524 -6.645 35.111 1.00 43.72 205 LYS A C 1
ATOM 1613 O O . LYS A 1 205 ? -27.328 -7.530 35.399 1.00 43.72 205 LYS A O 1
ATOM 1618 N N . VAL A 1 206 ? -26.121 -6.413 33.860 1.00 46.38 206 VAL A N 1
ATOM 1619 C CA . VAL A 1 206 ? -26.496 -7.325 32.788 1.00 46.38 206 VAL A CA 1
ATOM 1620 C C . VAL A 1 206 ? -25.835 -8.616 33.218 1.00 46.38 206 VAL A C 1
ATOM 1622 O O . VAL A 1 206 ? -24.613 -8.650 33.369 1.00 46.38 206 VAL A O 1
ATOM 1625 N N . ASN A 1 207 ? -26.649 -9.616 33.554 1.00 39.06 207 ASN A N 1
ATOM 1626 C CA . ASN A 1 207 ? -26.182 -10.928 33.956 1.00 39.06 207 ASN A CA 1
ATOM 1627 C C . ASN A 1 207 ? -25.356 -11.472 32.788 1.00 39.06 207 ASN A C 1
ATOM 1629 O O . ASN A 1 207 ? -25.892 -12.110 31.886 1.00 39.06 207 ASN A O 1
ATOM 1633 N N . SER A 1 208 ? -24.055 -11.188 32.770 1.00 44.53 208 SER A N 1
ATOM 1634 C CA . SER A 1 208 ? -23.110 -11.797 31.847 1.00 44.53 208 SER A CA 1
ATOM 1635 C C . SER A 1 208 ? -22.909 -13.227 32.317 1.00 44.53 208 SER A C 1
ATOM 1637 O O . SER A 1 208 ? -21.907 -13.584 32.925 1.00 44.53 208 SER A O 1
ATOM 1639 N N . ALA A 1 209 ? -23.913 -14.051 32.040 1.00 42.03 209 ALA A N 1
ATOM 1640 C CA . ALA A 1 209 ? -23.905 -15.494 32.171 1.00 42.03 209 ALA A CA 1
ATOM 1641 C C . ALA A 1 209 ? -23.074 -16.132 31.044 1.00 42.03 209 ALA A C 1
ATOM 1643 O O . ALA A 1 209 ? -23.495 -17.121 30.451 1.00 42.03 209 ALA A O 1
ATOM 1644 N N . LYS A 1 210 ? -21.911 -15.559 30.699 1.00 51.41 210 LYS A N 1
ATOM 1645 C CA . LYS A 1 210 ? -20.960 -16.237 29.814 1.00 51.41 210 LYS A CA 1
ATOM 1646 C C . LYS A 1 210 ? -19.859 -16.862 30.673 1.00 51.41 210 LYS A C 1
ATOM 1648 O O . LYS A 1 210 ? -19.280 -16.164 31.508 1.00 51.41 210 LYS A O 1
ATOM 1653 N N . PRO A 1 211 ? -19.642 -18.184 30.548 1.00 49.94 211 PRO A N 1
ATOM 1654 C CA . PRO A 1 211 ? -18.778 -18.939 31.444 1.00 49.94 211 PRO A CA 1
ATOM 1655 C C . PRO A 1 211 ? -17.336 -18.417 31.395 1.00 49.94 211 PRO A C 1
ATOM 1657 O O . PRO A 1 211 ? -16.911 -17.869 30.375 1.00 49.94 211 PRO A O 1
ATOM 1660 N N . PRO A 1 212 ? -16.559 -18.586 32.482 1.00 54.69 212 PRO A N 1
ATOM 1661 C CA . PRO A 1 212 ? -15.161 -18.191 32.487 1.00 54.69 212 PRO A CA 1
ATOM 1662 C C . PRO A 1 212 ? -14.411 -18.948 31.380 1.00 54.69 212 PRO A C 1
ATOM 1664 O O . PRO A 1 212 ? -14.620 -20.155 31.210 1.00 54.69 212 PRO A O 1
ATOM 1667 N N . PRO A 1 213 ? -13.527 -18.272 30.629 1.00 58.91 213 PRO A N 1
ATOM 1668 C CA . PRO A 1 213 ? -12.781 -18.918 29.565 1.00 58.91 213 PRO A CA 1
ATOM 1669 C C . PRO A 1 213 ? -11.919 -20.051 30.135 1.00 58.91 213 PRO A C 1
ATOM 1671 O O . PRO A 1 213 ? -11.336 -19.929 31.217 1.00 58.91 213 PRO A O 1
ATOM 1674 N N . SER A 1 214 ? -11.821 -21.158 29.392 1.00 59.59 214 SER A N 1
ATOM 1675 C CA . SER A 1 214 ? -10.967 -22.298 29.747 1.00 59.59 214 SER A CA 1
ATOM 1676 C C . SER A 1 214 ? -9.544 -21.832 30.106 1.00 59.59 214 SER A C 1
ATOM 1678 O O . SER A 1 214 ? -9.003 -20.909 29.487 1.00 59.59 214 SER A O 1
ATOM 1680 N N . LYS A 1 215 ? -8.896 -22.507 31.067 1.00 68.88 215 LYS A N 1
ATOM 1681 C CA . LYS A 1 215 ? -7.507 -22.202 31.465 1.00 68.88 215 LYS A CA 1
ATOM 1682 C C . LYS A 1 215 ? -6.496 -22.416 30.325 1.00 68.88 215 LYS A C 1
ATOM 1684 O O . LYS A 1 215 ? -5.436 -21.798 30.341 1.00 68.88 215 LYS A O 1
ATOM 1689 N N . THR A 1 216 ? -6.830 -23.232 29.325 1.00 78.88 216 THR A N 1
ATOM 1690 C CA . THR A 1 216 ? -5.978 -23.531 28.166 1.00 78.88 216 THR A CA 1
ATOM 1691 C C . THR A 1 216 ? -6.091 -22.448 27.087 1.00 78.88 216 THR A C 1
ATOM 1693 O O . THR A 1 216 ? -7.198 -22.021 26.756 1.00 78.88 216 THR A O 1
ATOM 1696 N N . ILE A 1 217 ? -4.959 -22.059 26.482 1.00 76.12 217 ILE A N 1
ATOM 1697 C CA . ILE A 1 217 ? -4.867 -21.055 25.397 1.00 76.12 217 ILE A CA 1
ATOM 1698 C C . ILE A 1 217 ? -5.794 -21.411 24.226 1.00 76.12 217 ILE A C 1
ATOM 1700 O O . ILE A 1 217 ? -6.555 -20.565 23.765 1.00 76.12 217 ILE A O 1
ATOM 1704 N N . CYS A 1 218 ? -5.796 -22.677 23.800 1.00 77.00 218 CYS A N 1
ATOM 1705 C CA . CYS A 1 218 ? -6.686 -23.165 22.745 1.00 77.00 218 CYS A CA 1
ATOM 1706 C C . CYS A 1 218 ? -8.167 -22.953 23.103 1.00 77.00 218 CYS A C 1
ATOM 1708 O O . CYS A 1 218 ? -8.927 -22.435 22.292 1.00 77.00 218 CYS A O 1
ATOM 1710 N N . GLY A 1 219 ? -8.566 -23.233 24.348 1.00 77.56 219 GLY A N 1
ATOM 1711 C CA . GLY A 1 219 ? -9.942 -23.003 24.794 1.00 77.56 219 GLY A CA 1
ATOM 1712 C C . GLY A 1 219 ? -10.328 -21.521 24.865 1.00 77.56 219 GLY A C 1
ATOM 1713 O O . GLY A 1 219 ? -11.499 -21.202 24.684 1.00 77.56 219 GLY A O 1
ATOM 1714 N N . ARG A 1 220 ? -9.367 -20.605 25.062 1.00 75.06 220 ARG A N 1
ATOM 1715 C CA . ARG A 1 220 ? -9.618 -19.158 24.930 1.00 75.06 220 ARG A CA 1
ATOM 1716 C C . ARG A 1 220 ? -9.882 -18.775 23.480 1.00 75.06 220 ARG A C 1
ATOM 1718 O O . ARG A 1 220 ? -10.867 -18.101 23.217 1.00 75.06 220 ARG A O 1
ATOM 1725 N N . ILE A 1 221 ? -9.038 -19.236 22.555 1.00 77.19 221 ILE A N 1
ATOM 1726 C CA . ILE A 1 221 ? -9.188 -18.974 21.115 1.00 77.19 221 ILE A CA 1
ATOM 1727 C C . ILE A 1 221 ? -10.530 -19.507 20.615 1.00 77.19 221 ILE A C 1
ATOM 1729 O O . ILE A 1 221 ? -11.278 -18.767 19.985 1.00 77.19 221 ILE A O 1
ATOM 1733 N N . VAL A 1 222 ? -10.870 -20.752 20.961 1.00 81.44 222 VAL A N 1
ATOM 1734 C CA . VAL A 1 222 ? -12.162 -21.346 20.604 1.00 81.44 222 VAL A CA 1
ATOM 1735 C C . VAL A 1 222 ? -13.302 -20.493 21.149 1.00 81.44 222 VAL A C 1
ATOM 1737 O O . VAL A 1 222 ? -14.152 -20.093 20.369 1.00 81.44 222 VAL A O 1
ATOM 1740 N N . HIS A 1 223 ? -13.273 -20.117 22.432 1.00 78.19 223 HIS A N 1
ATOM 1741 C CA . HIS A 1 223 ? -14.308 -19.268 23.028 1.00 78.19 223 HIS A CA 1
ATOM 1742 C C . HIS A 1 223 ? -14.453 -17.905 22.325 1.00 78.19 223 HIS A C 1
ATOM 1744 O O . HIS A 1 223 ? -15.572 -17.423 22.155 1.00 78.19 223 HIS A O 1
ATOM 1750 N N . PHE A 1 224 ? -13.351 -17.284 21.886 1.00 78.12 224 PHE A N 1
ATOM 1751 C CA . PHE A 1 224 ? -13.408 -16.047 21.098 1.00 78.12 224 PHE A CA 1
ATOM 1752 C C . PHE A 1 224 ? -14.137 -16.250 19.770 1.00 78.12 224 PHE A C 1
ATOM 1754 O O . PHE A 1 224 ? -15.028 -15.466 19.447 1.00 78.12 224 PHE A O 1
ATOM 1761 N N . PHE A 1 225 ? -13.804 -17.310 19.029 1.00 80.19 225 PHE A N 1
ATOM 1762 C CA . PHE A 1 225 ? -14.486 -17.628 17.776 1.00 80.19 225 PHE A CA 1
ATOM 1763 C C . PHE A 1 225 ? -15.957 -17.980 17.997 1.00 80.19 225 PHE A C 1
ATOM 1765 O O . PHE A 1 225 ? -16.803 -17.494 17.253 1.00 80.19 225 PHE A O 1
ATOM 1772 N N . THR A 1 226 ? -16.289 -18.748 19.039 1.00 81.25 226 THR A N 1
ATOM 1773 C CA . THR A 1 226 ? -17.688 -19.052 19.369 1.00 81.25 226 THR A CA 1
ATOM 1774 C C . THR A 1 226 ? -18.465 -17.771 19.651 1.00 81.25 226 THR A C 1
ATOM 1776 O O . THR A 1 226 ? -19.546 -17.581 19.110 1.00 81.25 226 THR A O 1
ATOM 1779 N N . GLN A 1 227 ? -17.894 -16.841 20.418 1.00 76.50 227 GLN A N 1
ATOM 1780 C CA . GLN A 1 227 ? -18.544 -15.566 20.706 1.00 76.50 227 GLN A CA 1
ATOM 1781 C C . GLN A 1 227 ? -18.686 -14.671 19.474 1.00 76.50 227 GLN A C 1
ATOM 1783 O O . GLN A 1 227 ? -19.698 -13.991 19.340 1.00 76.50 227 GLN A O 1
ATOM 1788 N N . PHE A 1 228 ? -17.694 -14.651 18.586 1.00 81.62 228 PHE A N 1
ATOM 1789 C CA . PHE A 1 228 ? -17.801 -13.941 17.316 1.00 81.62 228 PHE A CA 1
ATOM 1790 C C . PHE A 1 228 ? -18.953 -14.502 16.472 1.00 81.62 228 PHE A C 1
ATOM 1792 O O . PHE A 1 228 ? -19.797 -13.739 16.003 1.00 81.62 228 PHE A O 1
ATOM 1799 N N . CYS A 1 229 ? -19.044 -15.830 16.361 1.00 83.31 229 CYS A N 1
ATOM 1800 C CA . CYS A 1 229 ? -20.148 -16.504 15.686 1.00 83.31 229 CYS A CA 1
ATOM 1801 C C . CYS A 1 229 ? -21.500 -16.209 16.352 1.00 83.31 229 CYS A C 1
ATOM 1803 O O . CYS A 1 229 ? -22.463 -15.925 15.644 1.00 83.31 229 CYS A O 1
ATOM 1805 N N . ASP A 1 230 ? -21.575 -16.204 17.687 1.00 82.31 230 ASP A N 1
ATOM 1806 C CA . ASP A 1 230 ? -22.793 -15.848 18.425 1.00 82.31 230 ASP A CA 1
ATOM 1807 C C . ASP A 1 230 ? -23.234 -14.409 18.125 1.00 82.31 230 ASP A C 1
ATOM 1809 O O . ASP A 1 230 ? -24.413 -14.160 17.884 1.00 82.31 230 ASP A O 1
ATOM 1813 N N . SER A 1 231 ? -22.299 -13.453 18.126 1.00 80.44 231 SER A N 1
ATOM 1814 C CA . SER A 1 231 ? -22.586 -12.047 17.818 1.00 80.44 231 SER A CA 1
ATOM 1815 C C . SER A 1 231 ? -23.072 -11.871 16.378 1.00 80.44 231 SER A C 1
ATOM 1817 O O . SER A 1 231 ? -24.022 -11.129 16.134 1.00 80.44 231 SER A O 1
ATOM 1819 N N . ILE A 1 232 ? -22.473 -12.588 15.422 1.00 82.25 232 ILE A N 1
ATOM 1820 C CA . ILE A 1 232 ? -22.956 -12.624 14.036 1.00 82.25 232 ILE A CA 1
ATOM 1821 C C . ILE A 1 232 ? -24.362 -13.221 13.980 1.00 82.25 232 ILE A C 1
ATOM 1823 O O . ILE A 1 232 ? -25.241 -12.667 13.329 1.00 82.25 232 ILE A O 1
ATOM 1827 N N . HIS A 1 233 ? -24.604 -14.320 14.691 1.00 84.81 233 HIS A N 1
ATOM 1828 C CA . HIS A 1 233 ? -25.913 -14.961 14.729 1.00 84.81 233 HIS A CA 1
ATOM 1829 C C . HIS A 1 233 ? -26.993 -14.029 15.308 1.00 84.81 233 HIS A C 1
ATOM 1831 O O . HIS A 1 233 ? -28.120 -14.009 14.817 1.00 84.81 233 HIS A O 1
ATOM 1837 N N . GLN A 1 234 ? -26.653 -13.200 16.301 1.00 81.62 234 GLN A N 1
ATOM 1838 C CA . GLN A 1 234 ? -27.559 -12.183 16.848 1.00 81.62 234 GLN A CA 1
ATOM 1839 C C . GLN A 1 234 ? -27.946 -11.108 15.820 1.00 81.62 234 GLN A C 1
ATOM 1841 O O . GLN A 1 234 ? -29.087 -10.646 15.842 1.00 81.62 234 GLN A O 1
ATOM 1846 N N . LEU A 1 235 ? -27.057 -10.750 14.883 1.00 81.25 235 LEU A N 1
ATOM 1847 C CA . LEU A 1 235 ? -27.384 -9.818 13.793 1.00 81.25 235 LEU A CA 1
ATOM 1848 C C . LEU A 1 235 ? -28.481 -10.359 12.862 1.00 81.25 235 LEU A C 1
ATOM 1850 O O . LEU A 1 235 ? -29.242 -9.573 12.299 1.00 81.25 235 LEU A O 1
ATOM 1854 N N . PHE A 1 236 ? -28.589 -11.682 12.718 1.00 83.62 236 PHE A N 1
ATOM 1855 C CA . PHE A 1 236 ? -29.608 -12.326 11.883 1.00 83.62 236 PHE A CA 1
ATOM 1856 C C . PHE A 1 236 ? -30.968 -12.486 12.579 1.00 83.62 236 PHE A C 1
ATOM 1858 O O . PHE A 1 236 ? -31.915 -12.998 11.977 1.00 83.62 236 PHE A O 1
ATOM 1865 N N . HIS A 1 237 ? -31.109 -12.035 13.829 1.00 87.69 237 HIS A N 1
ATOM 1866 C CA . HIS A 1 237 ? -32.401 -12.040 14.506 1.00 87.69 237 HIS A CA 1
ATOM 1867 C C . HIS A 1 237 ? -33.374 -11.049 13.841 1.00 87.69 237 HIS A C 1
ATOM 1869 O O . HIS A 1 237 ? -32.971 -9.985 13.365 1.00 87.69 237 HIS A O 1
ATOM 1875 N N . LYS A 1 238 ? -34.675 -11.378 13.820 1.00 80.06 238 LYS A N 1
ATOM 1876 C CA . LYS A 1 238 ? -35.706 -10.639 13.054 1.00 80.06 238 LYS A CA 1
ATOM 1877 C C . LYS A 1 238 ? -35.756 -9.133 13.348 1.00 80.06 238 LYS A C 1
ATOM 1879 O O . LYS A 1 238 ? -36.128 -8.365 12.470 1.00 80.06 238 LYS A O 1
ATOM 1884 N N . GLU A 1 239 ? -35.368 -8.720 14.552 1.00 84.56 239 GLU A N 1
ATOM 1885 C CA . GLU A 1 239 ? -35.361 -7.315 14.986 1.00 84.56 239 GLU A CA 1
ATOM 1886 C C . GLU A 1 239 ? -34.237 -6.478 14.355 1.00 84.56 239 GLU A C 1
ATOM 1888 O O . GLU A 1 239 ? -34.382 -5.267 14.203 1.00 84.56 239 GLU A O 1
ATOM 1893 N N . HIS A 1 240 ? -33.119 -7.101 13.973 1.00 83.38 240 HIS A N 1
ATOM 1894 C CA . HIS A 1 240 ? -31.929 -6.403 13.468 1.00 83.38 240 HIS A CA 1
ATOM 1895 C C . HIS A 1 240 ? -31.582 -6.757 12.020 1.00 83.38 240 HIS A C 1
ATOM 1897 O O . HIS A 1 240 ? -30.836 -6.014 11.383 1.00 83.38 240 HIS A O 1
ATOM 1903 N N . LEU A 1 241 ? -32.173 -7.827 11.475 1.00 87.12 241 LEU A N 1
ATOM 1904 C CA . LEU A 1 241 ? -31.904 -8.340 10.131 1.00 87.12 241 LEU A CA 1
ATOM 1905 C C . LEU A 1 241 ? -32.053 -7.269 9.039 1.00 87.12 241 LEU A C 1
ATOM 1907 O O . LEU A 1 241 ? -31.192 -7.153 8.171 1.00 87.12 241 LEU A O 1
ATOM 1911 N N . VAL A 1 242 ? -33.129 -6.475 9.078 1.00 88.94 242 VAL A N 1
ATOM 1912 C CA . VAL A 1 242 ? -33.393 -5.447 8.053 1.00 88.94 242 VAL A CA 1
ATOM 1913 C C . VAL A 1 242 ? -32.325 -4.356 8.099 1.00 88.94 242 VAL A C 1
ATOM 1915 O O . VAL A 1 242 ? -31.736 -4.030 7.071 1.00 88.94 242 VAL A O 1
ATOM 1918 N N . SER A 1 243 ? -32.023 -3.836 9.289 1.00 86.50 243 SER A N 1
ATOM 1919 C CA . SER A 1 243 ? -30.978 -2.826 9.472 1.00 86.50 243 SER A CA 1
ATOM 1920 C C . SER A 1 243 ? -29.606 -3.359 9.067 1.00 86.50 243 SER A C 1
ATOM 1922 O O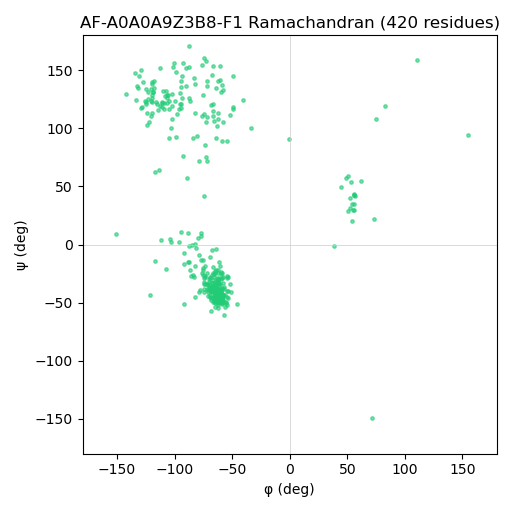 . SER A 1 243 ? -28.868 -2.655 8.387 1.00 86.50 243 SER A O 1
ATOM 1924 N N . ALA A 1 244 ? -29.279 -4.606 9.422 1.00 87.25 244 ALA A N 1
ATOM 1925 C CA . ALA A 1 244 ? -28.025 -5.249 9.043 1.00 87.25 244 ALA A CA 1
ATOM 1926 C C . ALA A 1 244 ? -27.901 -5.402 7.520 1.00 87.25 244 ALA A C 1
ATOM 1928 O O . ALA A 1 244 ? -26.872 -5.036 6.963 1.00 87.25 244 ALA A O 1
ATOM 1929 N N . LEU A 1 245 ? -28.954 -5.861 6.832 1.00 89.38 245 LEU A N 1
ATOM 1930 C CA . LEU A 1 245 ? -28.964 -5.989 5.372 1.00 89.38 245 LEU A CA 1
ATOM 1931 C C . LEU A 1 245 ? -28.801 -4.638 4.673 1.00 89.38 245 LEU A C 1
ATOM 1933 O O . LEU A 1 245 ? -27.977 -4.524 3.768 1.00 89.38 245 LEU A O 1
ATOM 1937 N N . ILE A 1 246 ? -29.536 -3.609 5.109 1.00 90.31 246 ILE A N 1
ATOM 1938 C CA . ILE A 1 246 ? -29.397 -2.252 4.562 1.00 90.31 246 ILE A CA 1
ATOM 1939 C C . ILE A 1 246 ? -27.961 -1.759 4.756 1.00 90.31 246 ILE A C 1
ATOM 1941 O O . ILE A 1 246 ? -27.348 -1.267 3.812 1.00 90.31 246 ILE A O 1
ATOM 1945 N N . LEU A 1 247 ? -27.394 -1.936 5.951 1.00 87.50 247 LEU A N 1
ATOM 1946 C CA . LEU A 1 247 ? -26.035 -1.495 6.257 1.00 87.50 247 LEU A CA 1
ATOM 1947 C C . LEU A 1 247 ? -24.994 -2.268 5.430 1.00 87.50 247 LEU A C 1
ATOM 1949 O O . LEU A 1 247 ? -24.073 -1.654 4.904 1.00 87.50 247 LEU A O 1
ATOM 1953 N N . CYS A 1 248 ? -25.166 -3.578 5.240 1.00 88.88 248 CYS A N 1
ATOM 1954 C CA . CYS A 1 248 ? -24.316 -4.393 4.371 1.00 88.88 248 CYS A CA 1
ATOM 1955 C C . CYS A 1 248 ? -24.366 -3.930 2.911 1.00 88.88 248 CYS A C 1
ATOM 1957 O O . CYS A 1 248 ? -23.319 -3.826 2.279 1.00 88.88 248 CYS A O 1
ATOM 1959 N N . VAL A 1 249 ? -25.552 -3.623 2.377 1.00 90.94 249 VAL A N 1
ATOM 1960 C CA . VAL A 1 249 ? -25.696 -3.116 1.003 1.00 90.94 249 VAL A CA 1
ATOM 1961 C C . VAL A 1 249 ? -25.047 -1.740 0.867 1.00 90.94 249 VAL A C 1
ATOM 1963 O O . VAL A 1 249 ? -24.265 -1.518 -0.055 1.00 90.94 249 VAL A O 1
ATOM 1966 N N . VAL A 1 250 ? -25.313 -0.829 1.807 1.00 89.62 250 VAL A N 1
ATOM 1967 C CA . VAL A 1 250 ? -24.749 0.526 1.791 1.00 89.62 250 VAL A CA 1
ATOM 1968 C C . VAL A 1 250 ? -23.225 0.474 1.891 1.00 89.62 250 VAL A C 1
ATOM 1970 O O . VAL A 1 250 ? -22.549 0.971 0.996 1.00 89.62 250 VAL A O 1
ATOM 1973 N N . TRP A 1 251 ? -22.658 -0.179 2.907 1.00 84.69 251 TRP A N 1
ATOM 1974 C CA . TRP A 1 251 ? -21.202 -0.266 3.065 1.00 84.69 251 TRP A CA 1
ATOM 1975 C C . TRP A 1 251 ? -20.527 -1.108 1.983 1.00 84.69 251 TRP A C 1
ATOM 1977 O O . TRP A 1 251 ? -19.412 -0.785 1.584 1.00 84.69 251 TRP A O 1
ATOM 1987 N N . GLY A 1 252 ? -21.195 -2.147 1.475 1.00 86.00 252 GLY A N 1
ATOM 1988 C CA . GLY A 1 252 ? -20.710 -2.948 0.353 1.00 86.00 252 GLY A CA 1
ATOM 1989 C C . GLY A 1 252 ? -20.607 -2.125 -0.928 1.00 86.00 252 GLY A C 1
ATOM 1990 O O . GLY A 1 252 ? -19.556 -2.111 -1.563 1.00 86.00 252 GLY A O 1
ATOM 1991 N N . SER A 1 253 ? -21.662 -1.380 -1.270 1.00 87.38 253 SER A N 1
ATOM 1992 C CA . SER A 1 253 ? -21.651 -0.470 -2.421 1.00 87.38 253 SER A CA 1
ATOM 1993 C C . SER A 1 253 ? -20.628 0.653 -2.252 1.00 87.38 253 SER A C 1
ATOM 1995 O O . SER A 1 253 ? -19.852 0.905 -3.167 1.00 87.38 253 SER A O 1
ATOM 1997 N N . LEU A 1 254 ? -20.551 1.266 -1.065 1.00 84.44 254 LEU A N 1
ATOM 1998 C CA . LEU A 1 254 ? -19.608 2.342 -0.779 1.00 84.44 254 LEU A CA 1
ATOM 1999 C C . LEU A 1 254 ? -18.165 1.840 -0.859 1.00 84.44 254 LEU A C 1
ATOM 2001 O O . LEU A 1 254 ? -17.328 2.498 -1.464 1.00 84.44 254 LEU A O 1
ATOM 2005 N N . GLY A 1 255 ? -17.880 0.667 -0.291 1.00 81.75 255 GLY A N 1
ATOM 2006 C CA . GLY A 1 255 ? -16.570 0.030 -0.357 1.00 81.75 255 GLY A CA 1
ATOM 2007 C C . GLY A 1 255 ? -16.181 -0.327 -1.789 1.00 81.75 255 GLY A C 1
ATOM 2008 O O . GLY A 1 255 ? -15.076 0.002 -2.211 1.00 81.75 255 GLY A O 1
ATOM 2009 N N . PHE A 1 256 ? -17.094 -0.931 -2.556 1.00 82.81 256 PHE A N 1
ATOM 2010 C CA . PHE A 1 256 ? -16.856 -1.264 -3.960 1.00 82.81 256 PHE A CA 1
ATOM 2011 C C . PHE A 1 256 ? -16.614 -0.013 -4.808 1.00 82.81 256 PHE A C 1
ATOM 2013 O O . PHE A 1 256 ? -15.628 0.050 -5.535 1.00 82.81 256 PHE A O 1
ATOM 2020 N N . SER A 1 257 ? -17.459 1.010 -4.688 1.00 82.44 257 SER A N 1
ATOM 2021 C CA . SER A 1 257 ? -17.291 2.257 -5.433 1.00 82.44 257 SER A CA 1
ATOM 2022 C C . SER A 1 257 ? -16.023 3.000 -5.019 1.00 82.44 257 SER A C 1
ATOM 2024 O O . SER A 1 257 ? -15.269 3.432 -5.883 1.00 82.44 257 SER A O 1
ATOM 2026 N N . TYR A 1 258 ? -15.746 3.126 -3.719 1.00 78.56 258 TYR A N 1
ATOM 2027 C CA . TYR A 1 258 ? -14.581 3.858 -3.227 1.00 78.56 258 TYR A CA 1
ATOM 2028 C C . TYR A 1 258 ? -13.273 3.147 -3.573 1.00 78.56 258 TYR A C 1
ATOM 2030 O O . TYR A 1 258 ? -12.427 3.729 -4.250 1.00 78.56 258 TYR A O 1
ATOM 2038 N N . TYR A 1 259 ? -13.096 1.891 -3.154 1.00 77.00 259 TYR A N 1
ATOM 2039 C CA . TYR A 1 259 ? -11.855 1.155 -3.405 1.00 77.00 259 TYR A CA 1
ATOM 2040 C C . TYR A 1 259 ? -11.721 0.727 -4.869 1.00 77.00 259 TYR A C 1
ATOM 2042 O O . TYR A 1 259 ? -10.619 0.760 -5.403 1.00 77.00 259 TYR A O 1
ATOM 2050 N N . GLY A 1 260 ? -12.827 0.402 -5.545 1.00 76.31 260 GLY A N 1
ATOM 2051 C CA . GLY A 1 260 ? -12.824 0.065 -6.968 1.00 76.31 260 GLY A CA 1
ATOM 2052 C C . GLY A 1 260 ? -12.410 1.253 -7.831 1.00 76.31 260 GLY A C 1
ATOM 2053 O O . GLY A 1 260 ? -11.435 1.154 -8.568 1.00 76.31 260 GLY A O 1
ATOM 2054 N N . MET A 1 261 ? -13.064 2.413 -7.694 1.00 74.62 261 MET A N 1
ATOM 2055 C CA . MET A 1 261 ? -12.706 3.601 -8.487 1.00 74.62 261 MET A CA 1
ATOM 2056 C C . MET A 1 261 ? -11.327 4.155 -8.099 1.00 74.62 261 MET A C 1
ATOM 2058 O O . MET A 1 261 ? -10.551 4.571 -8.961 1.00 74.62 261 MET A O 1
ATOM 2062 N N . SER A 1 262 ? -10.970 4.111 -6.811 1.00 72.88 262 SER A N 1
ATOM 2063 C CA . SER A 1 262 ? -9.640 4.515 -6.332 1.00 72.88 262 SER A CA 1
ATOM 2064 C C . SER A 1 262 ? -8.534 3.485 -6.586 1.00 72.88 262 SER A C 1
ATOM 2066 O O . SER A 1 262 ? -7.410 3.689 -6.129 1.00 72.88 262 SER A O 1
ATOM 2068 N N . GLN A 1 263 ? -8.769 2.431 -7.363 1.00 73.12 263 GLN A N 1
ATOM 2069 C CA . GLN A 1 263 ? -7.696 1.611 -7.944 1.00 73.12 263 GLN A CA 1
ATOM 2070 C C . GLN A 1 263 ? -7.800 1.597 -9.470 1.00 73.12 263 GLN A C 1
ATOM 2072 O O . GLN A 1 263 ? -6.817 1.863 -10.142 1.00 73.12 263 GLN A O 1
ATOM 2077 N N . PHE A 1 264 ? -9.010 1.440 -10.007 1.00 76.31 264 PHE A N 1
ATOM 2078 C CA . PHE A 1 264 ? -9.266 1.335 -11.442 1.00 76.31 264 PHE A CA 1
ATOM 2079 C C . PHE A 1 264 ? -8.912 2.596 -12.243 1.00 76.31 264 PHE A C 1
ATOM 2081 O O . PHE A 1 264 ? -8.276 2.499 -13.284 1.00 76.31 264 PHE A O 1
ATOM 2088 N N . VAL A 1 265 ? -9.310 3.786 -11.777 1.00 74.12 265 VAL A N 1
ATOM 2089 C CA . VAL A 1 265 ? -9.173 5.037 -12.554 1.00 74.12 265 VAL A CA 1
ATOM 2090 C C . VAL A 1 265 ? -7.742 5.347 -13.045 1.00 74.12 265 VAL A C 1
ATOM 2092 O O . VAL A 1 265 ? -7.612 5.623 -14.228 1.00 74.12 265 VAL A O 1
ATOM 2095 N N . PRO A 1 266 ? -6.677 5.323 -12.224 1.00 70.25 266 PRO A N 1
ATOM 2096 C CA . PRO A 1 266 ? -5.319 5.678 -12.624 1.00 70.25 266 PRO A CA 1
ATOM 2097 C C . PRO A 1 266 ? -4.705 4.585 -13.478 1.00 70.25 266 PRO A C 1
ATOM 2099 O O . PRO A 1 266 ? -3.972 4.910 -14.391 1.00 70.25 266 PRO A O 1
ATOM 2102 N N . ASP A 1 267 ? -5.030 3.312 -13.231 1.00 71.38 267 ASP A N 1
ATOM 2103 C CA . ASP A 1 267 ? -4.544 2.222 -14.069 1.00 71.38 267 ASP A CA 1
ATOM 2104 C C . ASP A 1 267 ? -5.117 2.389 -15.485 1.00 71.38 267 ASP A C 1
ATOM 2106 O O . ASP A 1 267 ? -4.412 2.202 -16.471 1.00 71.38 267 ASP A O 1
ATOM 2110 N N . GLN A 1 268 ? -6.381 2.818 -15.603 1.00 78.19 268 GLN A N 1
ATOM 2111 C CA . GLN A 1 268 ? -6.971 3.167 -16.897 1.00 78.19 268 GLN A CA 1
ATOM 2112 C C . GLN A 1 268 ? -6.415 4.462 -17.486 1.00 78.19 268 GLN A C 1
ATOM 2114 O O . GLN A 1 268 ? -6.208 4.530 -18.691 1.00 78.19 268 GLN A O 1
ATOM 2119 N N . LEU A 1 269 ? -6.198 5.491 -16.669 1.00 74.62 269 LEU A N 1
ATOM 2120 C CA . LEU A 1 269 ? -5.694 6.778 -17.139 1.00 74.62 269 LEU A CA 1
ATOM 2121 C C . LEU A 1 269 ? -4.257 6.644 -17.649 1.00 74.62 269 LEU A C 1
ATOM 2123 O O . LEU A 1 269 ? -3.983 7.041 -18.773 1.00 74.62 269 LEU A O 1
ATOM 2127 N N . GLN A 1 270 ? -3.404 5.948 -16.898 1.00 72.62 270 GLN A N 1
ATOM 2128 C CA . GLN A 1 270 ? -2.058 5.563 -17.312 1.00 72.62 270 GLN A CA 1
ATOM 2129 C C . GLN A 1 270 ? -2.090 4.720 -18.591 1.00 72.62 270 GLN A C 1
ATOM 2131 O O . GLN A 1 270 ? -1.318 4.975 -19.506 1.00 72.62 270 GLN A O 1
ATOM 2136 N N . ALA A 1 271 ? -3.011 3.757 -18.713 1.00 75.50 271 ALA A N 1
ATOM 2137 C CA . ALA A 1 271 ? -3.148 2.983 -19.946 1.00 75.50 271 ALA A CA 1
ATOM 2138 C C . ALA A 1 271 ? -3.536 3.859 -21.153 1.00 75.50 271 ALA A C 1
ATOM 2140 O O . ALA A 1 271 ? -2.995 3.675 -22.242 1.00 75.50 271 ALA A O 1
ATOM 2141 N N . ILE A 1 272 ? -4.449 4.819 -20.975 1.00 79.06 272 ILE A N 1
ATOM 2142 C CA . ILE A 1 272 ? -4.848 5.764 -22.029 1.00 79.06 272 ILE A CA 1
ATOM 2143 C C . ILE A 1 272 ? -3.681 6.679 -22.407 1.00 79.06 272 ILE A C 1
ATOM 2145 O O . ILE A 1 272 ? -3.435 6.874 -23.597 1.00 79.06 272 ILE A O 1
ATOM 2149 N N . ASP A 1 273 ? -2.955 7.207 -21.422 1.00 77.00 273 ASP A N 1
ATOM 2150 C CA . ASP A 1 273 ? -1.791 8.064 -21.646 1.00 77.00 273 ASP A CA 1
ATOM 2151 C C . ASP A 1 273 ? -0.669 7.308 -22.360 1.00 77.00 273 ASP A C 1
ATOM 2153 O O . ASP A 1 273 ? -0.067 7.851 -23.284 1.00 77.00 273 ASP A O 1
ATOM 2157 N N . ASN A 1 274 ? -0.448 6.038 -22.014 1.00 75.25 274 ASN A N 1
ATOM 2158 C CA . ASN A 1 274 ? 0.520 5.177 -22.687 1.00 75.25 274 ASN A CA 1
ATOM 2159 C C . ASN A 1 274 ? 0.127 4.924 -24.147 1.00 75.25 274 ASN A C 1
ATOM 2161 O O . ASN A 1 274 ? 0.956 5.089 -25.035 1.00 75.25 274 ASN A O 1
ATOM 2165 N N . ILE A 1 275 ? -1.150 4.638 -24.429 1.00 79.75 275 ILE A N 1
ATOM 2166 C CA . ILE A 1 275 ? -1.646 4.492 -25.809 1.00 79.75 275 ILE A CA 1
ATOM 2167 C C . ILE A 1 275 ? -1.492 5.804 -26.591 1.00 79.75 275 ILE A C 1
ATOM 2169 O O . ILE A 1 275 ? -1.066 5.802 -27.747 1.00 79.75 275 ILE A O 1
ATOM 2173 N N . ALA A 1 276 ? -1.847 6.936 -25.980 1.00 81.19 276 ALA A N 1
ATOM 2174 C CA . ALA A 1 276 ? -1.704 8.247 -26.603 1.00 81.19 276 ALA A CA 1
ATOM 2175 C C . ALA A 1 276 ? -0.230 8.570 -26.879 1.00 81.19 276 ALA A C 1
ATOM 2177 O O . ALA A 1 276 ? 0.094 9.118 -27.933 1.00 81.19 276 ALA A O 1
ATOM 2178 N N . TYR A 1 277 ? 0.662 8.195 -25.967 1.00 78.44 277 TYR A N 1
ATOM 2179 C CA . TYR A 1 277 ? 2.097 8.361 -26.116 1.00 78.44 277 TYR A CA 1
ATOM 2180 C C . TYR A 1 277 ? 2.664 7.486 -27.239 1.00 78.44 277 TYR A C 1
ATOM 2182 O O . TYR A 1 277 ? 3.315 8.019 -28.138 1.00 78.44 277 TYR A O 1
ATOM 2190 N N . ASP A 1 278 ? 2.342 6.194 -27.265 1.00 77.25 278 ASP A N 1
ATOM 2191 C CA . ASP A 1 278 ? 2.781 5.272 -28.319 1.00 77.25 278 ASP A CA 1
ATOM 2192 C C . ASP A 1 278 ? 2.231 5.691 -29.699 1.00 77.25 278 ASP A C 1
ATOM 2194 O O . ASP A 1 278 ? 2.896 5.534 -30.720 1.00 77.25 278 ASP A O 1
ATOM 2198 N N . SER A 1 279 ? 1.047 6.319 -29.753 1.00 81.88 279 SER A N 1
ATOM 2199 C CA . SER A 1 279 ? 0.496 6.870 -31.004 1.00 81.88 279 SER A CA 1
ATOM 2200 C C . SER A 1 279 ? 1.292 8.055 -31.575 1.00 81.88 279 SER A C 1
ATOM 2202 O O . SER A 1 279 ? 1.161 8.375 -32.755 1.00 81.88 279 SER A O 1
ATOM 2204 N N . GLN A 1 280 ? 2.117 8.709 -30.751 1.00 84.19 280 GLN A N 1
ATOM 2205 C CA . GLN A 1 280 ? 2.995 9.817 -31.141 1.00 84.19 280 GLN A CA 1
ATOM 2206 C C . GLN A 1 280 ? 4.414 9.347 -31.499 1.00 84.19 280 GLN A C 1
ATOM 2208 O O . GLN A 1 280 ? 5.316 10.180 -31.620 1.00 84.19 280 GLN A O 1
ATOM 2213 N N . ALA A 1 281 ? 4.634 8.036 -31.640 1.00 82.88 281 ALA A N 1
ATOM 2214 C CA . ALA A 1 281 ? 5.947 7.488 -31.939 1.00 82.88 281 ALA A CA 1
ATOM 2215 C C . ALA A 1 281 ? 6.488 7.958 -33.297 1.00 82.88 281 ALA A C 1
ATOM 2217 O O . ALA A 1 281 ? 5.772 8.057 -34.298 1.00 82.88 281 ALA A O 1
ATOM 2218 N N . VAL A 1 282 ? 7.793 8.230 -33.341 1.00 84.62 282 VAL A N 1
ATOM 2219 C CA . VAL A 1 282 ? 8.504 8.579 -34.570 1.00 84.62 282 VAL A CA 1
ATOM 2220 C C . VAL A 1 282 ? 8.848 7.293 -35.312 1.00 84.62 282 VAL A C 1
ATOM 2222 O O . VAL A 1 282 ? 9.669 6.494 -34.861 1.00 84.62 282 VAL A O 1
ATOM 2225 N N . HIS A 1 283 ? 8.230 7.099 -36.474 1.00 87.75 283 HIS A N 1
ATOM 2226 C CA . HIS A 1 283 ? 8.492 5.943 -37.325 1.00 87.75 283 HIS A CA 1
ATOM 2227 C C . HIS A 1 283 ? 9.660 6.214 -38.281 1.00 87.75 283 HIS A C 1
ATOM 2229 O O . HIS A 1 283 ? 9.632 7.176 -39.051 1.00 87.75 283 HIS A O 1
ATOM 2235 N N . ARG A 1 284 ? 10.668 5.338 -38.265 1.00 87.12 284 ARG A N 1
ATOM 2236 C CA . ARG A 1 284 ? 11.782 5.300 -39.223 1.00 87.12 284 ARG A CA 1
ATOM 2237 C C . ARG A 1 284 ? 11.689 3.993 -40.001 1.00 87.12 284 ARG A C 1
ATOM 2239 O O . ARG A 1 284 ? 11.689 2.922 -39.394 1.00 87.12 284 ARG A O 1
ATOM 2246 N N . MET A 1 285 ? 11.559 4.074 -41.323 1.00 88.25 285 MET A N 1
ATOM 2247 C CA . MET A 1 285 ? 11.324 2.904 -42.174 1.00 88.25 285 MET A CA 1
ATOM 2248 C C . MET A 1 285 ? 12.327 2.835 -43.315 1.00 88.25 285 MET A C 1
ATOM 2250 O O . MET A 1 285 ? 12.623 3.862 -43.918 1.00 88.25 285 MET A O 1
ATOM 2254 N N . ASP A 1 286 ? 12.792 1.621 -43.618 1.00 85.94 286 ASP A N 1
ATOM 2255 C CA . ASP A 1 286 ? 13.642 1.310 -44.778 1.00 85.94 286 ASP A CA 1
ATOM 2256 C C . ASP A 1 286 ? 14.924 2.179 -44.863 1.00 85.94 286 ASP A C 1
ATOM 2258 O O . ASP A 1 286 ? 15.383 2.557 -45.943 1.00 85.94 286 ASP A O 1
ATOM 2262 N N . GLU A 1 287 ? 15.503 2.517 -43.706 1.00 85.00 287 GLU A N 1
ATOM 2263 C CA . GLU A 1 287 ? 16.744 3.293 -43.579 1.00 85.00 287 GLU A CA 1
ATOM 2264 C C . GLU A 1 287 ? 17.950 2.383 -43.278 1.00 85.00 287 GLU A C 1
ATOM 2266 O O . GLU A 1 287 ? 17.815 1.323 -42.660 1.00 85.00 287 GLU A O 1
ATOM 2271 N N . GLU A 1 288 ? 19.149 2.823 -43.672 1.00 84.81 288 GLU A N 1
ATOM 2272 C CA . GLU A 1 288 ? 20.412 2.156 -43.336 1.00 84.81 288 GLU A CA 1
ATOM 2273 C C . GLU A 1 288 ? 21.314 3.097 -42.530 1.00 84.81 288 GLU A C 1
ATOM 2275 O O . GLU A 1 288 ? 21.623 4.213 -42.959 1.00 84.81 288 GLU A O 1
ATOM 2280 N N . TYR A 1 289 ? 21.762 2.640 -41.363 1.00 82.69 289 TYR A N 1
ATOM 2281 C CA . TYR A 1 289 ? 22.628 3.393 -40.463 1.00 82.69 289 TYR A CA 1
ATOM 2282 C C . TYR A 1 289 ? 24.030 2.785 -40.418 1.00 82.69 289 TYR A C 1
ATOM 2284 O O . TYR A 1 289 ? 24.202 1.584 -40.201 1.00 82.69 289 TYR A O 1
ATOM 2292 N N . PHE A 1 290 ? 25.039 3.650 -40.562 1.00 79.19 290 PHE A N 1
ATOM 2293 C CA . PHE A 1 290 ? 26.454 3.287 -40.516 1.00 79.19 290 PHE A CA 1
ATOM 2294 C C . PHE A 1 290 ? 27.198 4.111 -39.462 1.00 79.19 290 PHE A C 1
ATOM 2296 O O . PHE A 1 290 ? 27.074 5.336 -39.413 1.00 79.19 290 PHE A O 1
ATOM 2303 N N . GLY A 1 291 ? 28.025 3.454 -38.644 1.00 71.94 291 GLY A N 1
ATOM 2304 C CA . GLY A 1 291 ? 28.864 4.133 -37.652 1.00 71.94 291 GLY A CA 1
ATOM 2305 C C . GLY A 1 291 ? 28.074 4.697 -36.465 1.00 71.94 291 GLY A C 1
ATOM 2306 O O . GLY A 1 291 ? 27.063 4.128 -36.050 1.00 71.94 291 GLY A O 1
ATOM 2307 N N . LYS A 1 292 ? 28.546 5.800 -35.865 1.00 66.06 292 LYS A N 1
ATOM 2308 C CA . LYS A 1 292 ? 27.890 6.392 -34.687 1.00 66.06 292 LYS A CA 1
ATOM 2309 C C . LYS A 1 292 ? 26.530 6.973 -35.079 1.00 66.06 292 LYS A C 1
ATOM 2311 O O . LYS A 1 292 ? 26.446 7.875 -35.909 1.00 66.06 292 LYS A O 1
ATOM 2316 N N . ILE A 1 293 ? 25.480 6.455 -34.454 1.00 65.75 293 ILE A N 1
ATOM 2317 C CA . ILE A 1 293 ? 24.098 6.832 -34.732 1.00 65.75 293 ILE A CA 1
ATOM 2318 C C . ILE A 1 293 ? 23.850 8.234 -34.161 1.00 65.75 293 ILE A C 1
ATOM 2320 O O . ILE A 1 293 ? 23.744 8.413 -32.950 1.00 65.75 293 ILE A O 1
ATOM 2324 N N . ASN A 1 294 ? 23.777 9.239 -35.034 1.00 58.19 294 ASN A N 1
ATOM 2325 C CA . ASN A 1 294 ? 23.345 10.591 -34.680 1.00 58.19 294 ASN A CA 1
ATOM 2326 C C . ASN A 1 294 ? 21.835 10.711 -34.919 1.00 58.19 294 ASN A C 1
ATOM 2328 O O . ASN A 1 294 ? 21.401 11.316 -35.897 1.00 58.19 294 ASN A O 1
ATOM 2332 N N . LEU A 1 295 ? 21.026 10.137 -34.028 1.00 60.91 295 LEU A N 1
ATOM 2333 C CA . LEU A 1 295 ? 19.587 10.418 -33.978 1.00 60.91 295 LEU A CA 1
ATOM 2334 C C . LEU A 1 295 ? 19.391 11.767 -33.272 1.00 60.91 295 LEU A C 1
ATOM 2336 O O . LEU A 1 295 ? 19.020 11.839 -32.105 1.00 60.91 295 LEU A O 1
ATOM 2340 N N . GLN A 1 296 ? 19.756 12.849 -33.961 1.00 52.16 296 GLN A N 1
ATOM 2341 C CA . GLN A 1 296 ? 19.498 14.214 -33.513 1.00 52.16 296 GLN A CA 1
ATOM 2342 C C . GLN A 1 296 ? 18.087 14.605 -33.935 1.00 52.16 296 GLN A C 1
ATOM 2344 O O . GLN A 1 296 ? 17.905 15.154 -35.017 1.00 52.16 296 GLN A O 1
ATOM 2349 N N . ASP A 1 297 ? 17.107 14.373 -33.067 1.00 45.28 297 ASP A N 1
ATOM 2350 C CA . ASP A 1 297 ? 15.886 15.170 -33.111 1.00 45.28 297 ASP A CA 1
ATOM 2351 C C . ASP A 1 297 ? 15.926 16.211 -31.988 1.00 45.28 297 ASP A C 1
ATOM 2353 O O . ASP A 1 297 ? 16.272 15.940 -30.836 1.00 45.28 297 ASP A O 1
ATOM 2357 N N . ASN A 1 298 ? 15.663 17.458 -32.386 1.00 46.03 298 ASN A N 1
ATOM 2358 C CA . ASN A 1 298 ? 15.580 18.623 -31.519 1.00 46.03 298 ASN A CA 1
ATOM 2359 C C . ASN A 1 298 ? 14.623 18.325 -30.362 1.00 46.03 298 ASN A C 1
ATOM 2361 O O . ASN A 1 298 ? 13.420 18.235 -30.587 1.00 46.03 298 ASN A O 1
ATOM 2365 N N . MET A 1 299 ? 15.167 18.228 -29.148 1.00 40.84 299 MET A N 1
ATOM 2366 C CA . MET A 1 299 ? 14.683 18.803 -27.883 1.00 40.84 299 MET A CA 1
ATOM 2367 C C . MET A 1 299 ? 15.221 17.955 -26.718 1.00 40.84 299 MET A C 1
ATOM 2369 O O . MET A 1 299 ? 14.598 17.001 -26.272 1.00 40.84 299 MET A O 1
ATOM 2373 N N . ASN A 1 300 ? 16.363 18.415 -26.198 1.00 46.09 300 ASN A N 1
ATOM 2374 C CA . ASN A 1 300 ? 16.921 18.160 -24.866 1.00 46.09 300 ASN A CA 1
ATOM 2375 C C . ASN A 1 300 ? 17.557 16.776 -24.608 1.00 46.09 300 ASN A C 1
ATOM 2377 O O . ASN A 1 300 ? 16.883 15.785 -24.367 1.00 46.09 300 ASN A O 1
ATOM 2381 N N . ASN A 1 301 ? 18.891 16.822 -24.511 1.00 52.28 301 ASN A N 1
ATOM 2382 C CA . ASN A 1 301 ? 19.857 15.803 -24.082 1.00 52.28 301 ASN A CA 1
ATOM 2383 C C . ASN A 1 301 ? 20.282 14.775 -25.141 1.00 52.28 301 ASN A C 1
ATOM 2385 O O . ASN A 1 301 ? 19.497 13.981 -25.642 1.00 52.28 301 ASN A O 1
ATOM 2389 N N . GLN A 1 302 ? 21.590 14.771 -25.422 1.00 52.28 302 GLN A N 1
ATOM 2390 C CA . GLN A 1 302 ? 22.280 13.859 -26.346 1.00 52.28 302 GLN A CA 1
ATOM 2391 C C . GLN A 1 302 ? 22.240 12.383 -25.899 1.00 52.28 302 GLN A C 1
ATOM 2393 O O . GLN A 1 302 ? 22.682 11.512 -26.643 1.00 52.28 302 GLN A O 1
ATOM 2398 N N . ASP A 1 303 ? 21.671 12.113 -24.721 1.00 64.31 303 ASP A N 1
ATOM 2399 C CA . ASP A 1 303 ? 21.801 10.849 -24.002 1.00 64.31 303 ASP A CA 1
ATOM 2400 C C . ASP A 1 303 ? 20.479 10.057 -23.931 1.00 64.31 303 ASP A C 1
ATOM 2402 O O . ASP A 1 303 ? 20.437 9.010 -23.283 1.00 64.31 303 ASP A O 1
ATOM 2406 N N . THR A 1 304 ? 19.385 10.510 -24.570 1.00 72.25 304 THR A N 1
ATOM 2407 C CA . THR A 1 304 ? 18.085 9.806 -24.508 1.00 72.25 304 THR A CA 1
ATOM 2408 C C . THR A 1 304 ? 17.395 9.634 -25.866 1.00 72.25 304 THR A C 1
ATOM 2410 O O . THR A 1 304 ? 17.079 10.618 -26.529 1.00 72.25 304 THR A O 1
ATOM 2413 N N . LEU A 1 305 ? 17.076 8.391 -26.232 1.00 78.31 305 LEU A N 1
ATOM 2414 C CA . LEU A 1 305 ? 16.245 8.007 -27.374 1.00 78.31 305 LEU A CA 1
ATOM 2415 C C . LEU A 1 305 ? 14.863 7.580 -26.866 1.00 78.31 305 LEU A C 1
ATOM 2417 O O . LEU A 1 305 ? 14.764 6.606 -26.121 1.00 78.31 305 LEU A O 1
ATOM 2421 N N . GLN A 1 306 ? 13.803 8.302 -27.236 1.00 80.81 306 GLN A N 1
ATOM 2422 C CA . GLN A 1 306 ? 12.455 8.053 -26.711 1.00 80.81 306 GLN A CA 1
ATOM 2423 C C . GLN A 1 306 ? 11.399 8.007 -27.817 1.00 80.81 306 GLN A C 1
ATOM 2425 O O . GLN A 1 306 ? 11.377 8.901 -28.657 1.00 80.81 306 GLN A O 1
ATOM 2430 N N . ASN A 1 307 ? 10.490 7.031 -27.751 1.00 84.25 307 ASN A N 1
ATOM 2431 C CA . ASN A 1 307 ? 9.316 6.905 -28.626 1.00 84.25 307 ASN A CA 1
ATOM 2432 C C . ASN A 1 307 ? 9.640 6.723 -30.117 1.00 84.25 307 ASN A C 1
ATOM 2434 O O . ASN A 1 307 ? 9.187 7.499 -30.960 1.00 84.25 307 ASN A O 1
ATOM 2438 N N . TYR A 1 308 ? 10.447 5.714 -30.446 1.00 86.94 308 TYR A N 1
ATOM 2439 C CA . TYR A 1 308 ? 10.814 5.410 -31.832 1.00 86.94 308 TYR A CA 1
ATOM 2440 C C . TYR A 1 308 ? 10.339 4.028 -32.248 1.00 86.94 308 TYR A C 1
ATOM 2442 O O . TYR A 1 308 ? 10.472 3.057 -31.509 1.00 86.94 308 TYR A O 1
ATOM 2450 N N . VAL A 1 309 ? 9.872 3.920 -33.485 1.00 90.75 309 VAL A N 1
ATOM 2451 C CA . VAL A 1 309 ? 9.583 2.634 -34.114 1.00 90.75 309 VAL A CA 1
ATOM 2452 C C . VAL A 1 309 ? 10.443 2.521 -35.362 1.00 90.75 309 VAL A C 1
ATOM 2454 O O . VAL A 1 309 ? 10.245 3.248 -36.335 1.00 90.75 309 VAL A O 1
ATOM 2457 N N . PHE A 1 310 ? 11.416 1.617 -35.323 1.00 91.25 310 PHE A N 1
ATOM 2458 C CA . PHE A 1 310 ? 12.258 1.280 -36.463 1.00 91.25 310 PHE A CA 1
ATOM 2459 C C . PHE A 1 310 ? 11.664 0.062 -37.165 1.00 91.25 310 PHE A C 1
ATOM 2461 O O . PHE A 1 310 ? 11.523 -0.994 -36.550 1.00 91.25 310 PHE A O 1
ATOM 2468 N N . SER A 1 311 ? 11.326 0.193 -38.446 1.00 92.94 311 SER A N 1
ATOM 2469 C CA . SER A 1 311 ? 10.759 -0.897 -39.249 1.00 92.94 311 SER A CA 1
ATOM 2470 C C . SER A 1 311 ? 11.618 -1.156 -40.483 1.00 92.94 311 SER A C 1
ATOM 2472 O O . SER A 1 311 ? 11.861 -0.241 -41.264 1.00 92.94 311 SER A O 1
ATOM 2474 N N . ASN A 1 312 ? 12.066 -2.400 -40.677 1.00 93.25 312 ASN A N 1
ATOM 2475 C CA . ASN A 1 312 ? 12.942 -2.797 -41.794 1.00 93.25 312 ASN A CA 1
ATOM 2476 C C . ASN A 1 312 ? 14.249 -1.977 -41.884 1.00 93.25 312 ASN A C 1
ATOM 2478 O O . ASN A 1 312 ? 14.732 -1.675 -42.973 1.00 93.25 312 ASN A O 1
ATOM 2482 N N . VAL A 1 313 ? 14.816 -1.585 -40.742 1.00 90.88 313 VAL A N 1
ATOM 2483 C CA . VAL A 1 313 ? 16.033 -0.761 -40.690 1.00 90.88 313 VAL A CA 1
ATOM 2484 C C . VAL A 1 313 ? 17.270 -1.641 -40.543 1.00 90.88 313 VAL A C 1
ATOM 2486 O O . VAL A 1 313 ? 17.261 -2.624 -39.793 1.00 90.88 313 VAL A O 1
ATOM 2489 N N . THR A 1 314 ? 18.353 -1.283 -41.234 1.00 91.62 314 THR A N 1
ATOM 2490 C CA . THR A 1 314 ? 19.634 -1.993 -41.143 1.00 91.62 314 THR A CA 1
ATOM 2491 C C . THR A 1 314 ? 20.673 -1.153 -40.389 1.00 91.62 314 THR A C 1
ATOM 2493 O O . THR A 1 314 ? 20.903 0.016 -40.686 1.00 91.62 314 THR A O 1
ATOM 2496 N N . PHE A 1 315 ? 21.297 -1.741 -39.367 1.00 91.44 315 PHE A N 1
ATOM 2497 C CA . PHE A 1 315 ? 22.348 -1.127 -38.555 1.00 91.44 315 PHE A CA 1
ATOM 2498 C C . PHE A 1 315 ? 23.656 -1.888 -38.770 1.00 91.44 315 PHE A C 1
ATOM 2500 O O . PHE A 1 315 ? 23.752 -3.071 -38.425 1.00 91.44 315 PHE A O 1
ATOM 2507 N N . ILE A 1 316 ? 24.666 -1.221 -39.334 1.00 90.50 316 ILE A N 1
ATOM 2508 C CA . ILE A 1 316 ? 25.937 -1.847 -39.715 1.00 90.50 316 ILE A CA 1
ATOM 2509 C C . ILE A 1 316 ? 27.105 -1.107 -39.065 1.00 90.50 316 ILE A C 1
ATOM 2511 O O . ILE A 1 316 ? 27.315 0.087 -39.288 1.00 90.50 316 ILE A O 1
ATOM 2515 N N . SER A 1 317 ? 27.911 -1.841 -38.290 1.00 88.88 317 SER A N 1
ATOM 2516 C CA . SER A 1 317 ? 29.102 -1.301 -37.613 1.00 88.88 317 SER A CA 1
ATOM 2517 C C . SER A 1 317 ? 28.797 -0.044 -36.785 1.00 88.88 317 SER A C 1
ATOM 2519 O O . SER A 1 317 ? 29.561 0.924 -36.790 1.00 88.88 317 SER A O 1
ATOM 2521 N N . SER A 1 318 ? 27.647 -0.051 -36.106 1.00 85.94 318 SER A N 1
ATOM 2522 C CA . SER A 1 318 ? 27.153 1.063 -35.297 1.00 85.94 318 SER A CA 1
ATOM 2523 C C . SER A 1 318 ? 27.392 0.866 -33.805 1.00 85.94 318 SER A C 1
ATOM 2525 O O . SER A 1 318 ? 27.495 -0.258 -33.321 1.00 85.94 318 SER A O 1
ATOM 2527 N N . THR A 1 319 ? 27.447 1.967 -33.057 1.00 84.94 319 THR A N 1
ATOM 2528 C CA . THR A 1 319 ? 27.647 1.937 -31.601 1.00 84.94 319 THR A CA 1
ATOM 2529 C C . THR A 1 319 ? 26.533 2.698 -30.892 1.00 84.94 319 THR A C 1
ATOM 2531 O O . THR A 1 319 ? 26.370 3.900 -31.110 1.00 84.94 319 THR A O 1
ATOM 2534 N N . PHE A 1 320 ? 25.812 2.001 -30.015 1.00 84.88 320 PHE A N 1
ATOM 2535 C CA . PHE A 1 320 ? 24.905 2.552 -29.013 1.00 84.88 320 PHE A CA 1
ATOM 2536 C C . PHE A 1 320 ? 25.651 2.586 -27.677 1.00 84.88 320 PHE A C 1
ATOM 2538 O O . PHE A 1 320 ? 25.701 1.596 -26.954 1.00 84.88 320 PHE A O 1
ATOM 2545 N N . GLY A 1 321 ? 26.297 3.711 -27.382 1.00 81.44 321 GLY A N 1
ATOM 2546 C CA . GLY A 1 321 ? 27.095 3.882 -26.170 1.00 81.44 321 GLY A CA 1
ATOM 2547 C C . GLY A 1 321 ? 26.530 4.985 -25.289 1.00 81.44 321 GLY A C 1
ATOM 2548 O O . GLY A 1 321 ? 26.247 6.060 -25.815 1.00 81.44 321 GLY A O 1
ATOM 2549 N N . HIS A 1 322 ? 26.426 4.749 -23.978 1.00 77.19 322 HIS A N 1
ATOM 2550 C CA . HIS A 1 322 ? 25.991 5.755 -22.996 1.00 77.19 322 HIS A CA 1
ATOM 2551 C C . HIS A 1 322 ? 24.622 6.378 -23.325 1.00 77.19 322 HIS A C 1
ATOM 2553 O O . HIS A 1 322 ? 24.448 7.592 -23.250 1.00 77.19 322 HIS A O 1
ATOM 2559 N N . LEU A 1 323 ? 23.658 5.545 -23.723 1.00 77.12 323 LEU A N 1
ATOM 2560 C CA . LEU A 1 323 ? 22.340 5.986 -24.181 1.00 77.12 323 LEU A CA 1
ATOM 2561 C C . LEU A 1 323 ? 21.235 5.409 -23.292 1.00 77.12 323 LEU A C 1
ATOM 2563 O O . LEU A 1 323 ? 21.261 4.231 -22.935 1.00 77.12 323 LEU A O 1
ATOM 2567 N N . ARG A 1 324 ? 20.220 6.222 -22.990 1.00 75.62 324 ARG A N 1
ATOM 2568 C CA . ARG A 1 324 ? 18.947 5.763 -22.430 1.00 75.62 324 ARG A CA 1
ATOM 2569 C C . ARG A 1 324 ? 17.935 5.570 -23.550 1.00 75.62 324 ARG A C 1
ATOM 2571 O O . ARG A 1 324 ? 17.603 6.529 -24.238 1.00 75.62 324 ARG A O 1
ATOM 2578 N N . ILE A 1 325 ? 17.417 4.361 -23.704 1.00 80.94 325 ILE A N 1
ATOM 2579 C CA . ILE A 1 325 ? 16.404 4.026 -24.708 1.00 80.94 325 ILE A CA 1
ATOM 2580 C C . ILE A 1 325 ? 15.064 3.825 -23.994 1.00 80.94 325 ILE A C 1
ATOM 2582 O O . ILE A 1 325 ? 15.021 3.159 -22.968 1.00 80.94 325 ILE A O 1
ATOM 2586 N N . SER A 1 326 ? 13.979 4.429 -24.476 1.00 79.81 326 SER A N 1
ATOM 2587 C CA . SER A 1 326 ? 12.659 4.323 -23.842 1.00 79.81 326 SER A CA 1
ATOM 2588 C C . SER A 1 326 ? 11.533 4.246 -24.870 1.00 79.81 326 SER A C 1
ATOM 2590 O O . SER A 1 326 ? 11.468 5.110 -25.742 1.00 79.81 326 SER A O 1
ATOM 2592 N N . HIS A 1 327 ? 10.630 3.266 -24.761 1.00 80.06 327 HIS A N 1
ATOM 2593 C CA . HIS A 1 327 ? 9.554 3.034 -25.740 1.00 80.06 327 HIS A CA 1
ATOM 2594 C C . HIS A 1 327 ? 10.112 2.976 -27.168 1.00 80.06 327 HIS A C 1
ATOM 2596 O O . HIS A 1 327 ? 9.794 3.813 -28.015 1.00 80.06 327 HIS A O 1
ATOM 2602 N N . VAL A 1 328 ? 11.035 2.041 -27.408 1.00 86.81 328 VAL A N 1
ATOM 2603 C CA . VAL A 1 328 ? 11.613 1.841 -28.740 1.00 86.81 328 VAL A CA 1
ATOM 2604 C C . VAL A 1 328 ? 11.347 0.429 -29.230 1.00 86.81 328 VAL A C 1
ATOM 2606 O O . VAL A 1 328 ? 11.718 -0.549 -28.584 1.00 86.81 328 VAL A O 1
ATOM 2609 N N . LEU A 1 329 ? 10.715 0.331 -30.396 1.00 90.88 329 LEU A N 1
ATOM 2610 C CA . LEU A 1 329 ? 10.423 -0.936 -31.051 1.00 90.88 329 LEU A CA 1
ATOM 2611 C C . LEU A 1 329 ? 11.308 -1.094 -32.285 1.00 90.88 329 LEU A C 1
ATOM 2613 O O . LEU A 1 329 ? 11.260 -0.274 -33.202 1.00 90.88 329 LEU A O 1
ATOM 2617 N N . PHE A 1 330 ? 12.090 -2.169 -32.322 1.00 92.94 330 PHE A N 1
ATOM 2618 C CA . PHE A 1 330 ? 12.860 -2.575 -33.494 1.00 92.94 330 PHE A CA 1
ATOM 2619 C C . PHE A 1 330 ? 12.159 -3.750 -34.173 1.00 92.94 330 PHE A C 1
ATOM 2621 O O . PHE A 1 330 ? 12.271 -4.891 -33.728 1.00 92.94 330 PHE A O 1
ATOM 2628 N N . GLN A 1 331 ? 11.431 -3.476 -35.251 1.00 94.12 331 GLN A N 1
ATOM 2629 C CA . G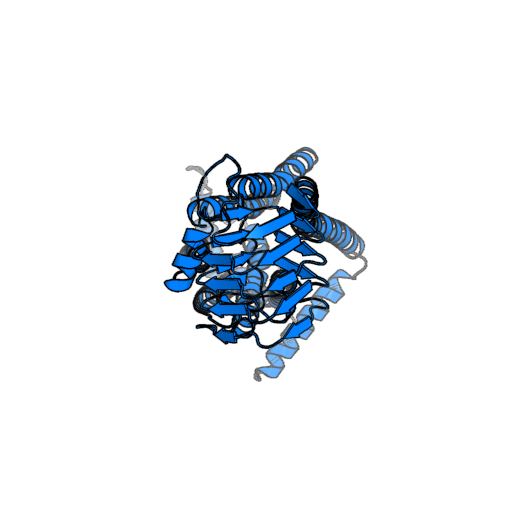LN A 1 331 ? 10.640 -4.458 -35.980 1.00 94.12 331 GLN A CA 1
ATOM 2630 C C . GLN A 1 331 ? 11.312 -4.811 -37.308 1.00 94.12 331 GLN A C 1
ATOM 2632 O O . GLN A 1 331 ? 11.611 -3.931 -38.116 1.00 94.12 331 GLN A O 1
ATOM 2637 N N . ASN A 1 332 ? 11.538 -6.104 -37.557 1.00 95.00 332 ASN A N 1
ATOM 2638 C CA . ASN A 1 332 ? 12.194 -6.603 -38.775 1.00 95.00 332 ASN A CA 1
ATOM 2639 C C . ASN A 1 332 ? 13.547 -5.919 -39.066 1.00 95.00 332 ASN A C 1
ATOM 2641 O O . ASN A 1 332 ? 13.919 -5.722 -40.222 1.00 95.00 332 ASN A O 1
ATOM 2645 N N . CYS A 1 333 ? 14.272 -5.502 -38.029 1.00 93.62 333 CYS A N 1
ATOM 2646 C CA . CYS A 1 333 ? 15.535 -4.791 -38.186 1.00 93.62 333 CYS A CA 1
ATOM 2647 C C . CYS A 1 333 ? 16.705 -5.777 -38.300 1.00 93.62 333 CYS A C 1
ATOM 2649 O O . CYS A 1 333 ? 16.664 -6.884 -37.754 1.00 93.62 333 CYS A O 1
ATOM 2651 N N . THR A 1 334 ? 17.779 -5.377 -38.980 1.00 94.25 334 THR A N 1
ATOM 2652 C CA . THR A 1 334 ? 19.007 -6.182 -39.068 1.00 94.25 334 THR A CA 1
ATOM 2653 C C . THR A 1 334 ? 20.171 -5.463 -38.403 1.00 94.25 334 THR A C 1
ATOM 2655 O O . THR A 1 334 ? 20.534 -4.369 -38.822 1.00 94.25 334 THR A O 1
ATOM 2658 N N . PHE A 1 335 ? 20.795 -6.091 -37.414 1.00 94.00 335 PHE A N 1
ATOM 2659 C CA . PHE A 1 335 ? 21.954 -5.579 -36.691 1.00 94.00 335 PHE A CA 1
ATOM 2660 C C . PHE A 1 335 ? 23.180 -6.420 -37.044 1.00 94.00 335 PHE A C 1
ATOM 2662 O O . PHE A 1 335 ? 23.176 -7.637 -36.848 1.00 94.00 335 PHE A O 1
ATOM 2669 N N . ILE A 1 336 ? 24.224 -5.783 -37.577 1.00 93.44 336 ILE A N 1
ATOM 2670 C CA . ILE A 1 336 ? 25.473 -6.438 -37.976 1.00 93.44 336 ILE A CA 1
ATOM 2671 C C . ILE A 1 336 ? 26.650 -5.691 -37.353 1.00 93.44 336 ILE A C 1
ATOM 2673 O O . ILE A 1 336 ? 26.895 -4.525 -37.669 1.00 93.44 336 ILE A O 1
ATOM 2677 N N . SER A 1 337 ? 27.402 -6.372 -36.487 1.00 92.00 337 SER A N 1
ATOM 2678 C CA . SER A 1 337 ? 28.571 -5.796 -35.805 1.00 92.00 337 SER A CA 1
ATOM 2679 C C . SER A 1 337 ? 28.244 -4.522 -35.013 1.00 92.00 337 SER A C 1
ATOM 2681 O O . SER A 1 337 ? 28.987 -3.543 -35.066 1.00 92.00 337 SER A O 1
ATOM 2683 N N . VAL A 1 338 ? 27.103 -4.524 -34.314 1.00 90.50 338 VAL A N 1
ATOM 2684 C CA . VAL A 1 338 ? 26.639 -3.396 -33.488 1.00 90.50 338 VAL A CA 1
ATOM 2685 C C . VAL A 1 338 ? 27.073 -3.575 -32.035 1.00 90.50 338 VAL A C 1
ATOM 2687 O O . VAL A 1 338 ? 26.931 -4.666 -31.481 1.00 90.50 338 VAL A O 1
ATOM 2690 N N . ASP A 1 339 ? 27.579 -2.506 -31.423 1.00 89.19 339 ASP A N 1
ATOM 2691 C CA . ASP A 1 339 ? 28.033 -2.484 -30.028 1.00 89.19 339 ASP A CA 1
ATOM 2692 C C . ASP A 1 339 ? 27.074 -1.668 -29.149 1.00 89.19 339 ASP A C 1
ATOM 2694 O O . ASP A 1 339 ? 26.907 -0.465 -29.356 1.00 89.19 339 ASP A O 1
ATOM 2698 N N . PHE A 1 340 ? 26.442 -2.327 -28.181 1.00 88.31 340 PHE A N 1
ATOM 2699 C CA . PHE A 1 340 ? 25.628 -1.738 -27.126 1.00 88.31 340 PHE A CA 1
ATOM 2700 C C . PHE A 1 340 ? 26.451 -1.715 -25.837 1.00 88.31 340 PHE A C 1
ATOM 2702 O O . PHE A 1 340 ? 26.684 -2.757 -25.226 1.00 88.31 340 PHE A O 1
ATOM 2709 N N . SER A 1 341 ? 26.880 -0.525 -25.420 1.00 86.19 341 SER A N 1
ATOM 2710 C CA . SER A 1 341 ? 27.728 -0.326 -24.242 1.00 86.19 341 SER A CA 1
ATOM 2711 C C . SER A 1 341 ? 27.102 0.675 -23.275 1.00 86.19 341 SER A C 1
ATOM 2713 O O . SER A 1 341 ? 26.827 1.818 -23.644 1.00 86.19 341 SER A O 1
ATOM 2715 N N . ASN A 1 342 ? 26.886 0.267 -22.020 1.00 80.44 342 ASN A N 1
ATOM 2716 C CA . ASN A 1 342 ? 26.290 1.123 -20.986 1.00 80.44 342 ASN A CA 1
ATOM 2717 C C . ASN A 1 342 ? 24.950 1.738 -21.445 1.00 80.44 342 ASN A C 1
ATOM 2719 O O . ASN A 1 342 ? 24.775 2.961 -21.480 1.00 80.44 342 ASN A O 1
ATOM 2723 N N . VAL A 1 343 ? 24.040 0.866 -21.887 1.00 78.06 343 VAL A N 1
ATOM 2724 C CA . VAL A 1 343 ? 22.702 1.229 -22.369 1.00 78.06 343 VAL A CA 1
ATOM 2725 C C . VAL A 1 343 ? 21.675 0.815 -21.329 1.00 78.06 343 VAL A C 1
ATOM 2727 O O . VAL A 1 343 ? 21.656 -0.336 -20.898 1.00 78.06 343 VAL A O 1
ATOM 2730 N N . ILE A 1 344 ? 20.813 1.759 -20.959 1.00 77.06 344 ILE A N 1
ATOM 2731 C CA . ILE A 1 344 ? 19.683 1.532 -20.054 1.00 77.06 344 ILE A CA 1
ATOM 2732 C C . ILE A 1 344 ? 18.415 1.649 -20.887 1.00 77.06 344 ILE A C 1
ATOM 2734 O O . ILE A 1 344 ? 18.198 2.678 -21.532 1.00 77.06 344 ILE A O 1
ATOM 2738 N N . SER A 1 345 ? 17.592 0.611 -20.895 1.00 77.62 345 SER A N 1
ATOM 2739 C CA . SER A 1 345 ? 16.431 0.492 -21.760 1.00 77.62 345 SER A CA 1
ATOM 2740 C C . SER A 1 345 ? 15.134 0.284 -20.974 1.00 77.62 345 SER A C 1
ATOM 2742 O O . SER A 1 345 ? 15.039 -0.588 -20.114 1.00 77.62 345 SER A O 1
ATOM 2744 N N . SER A 1 346 ? 14.109 1.074 -21.303 1.00 77.00 346 SER A N 1
ATOM 2745 C CA . SER A 1 346 ? 12.746 0.941 -20.781 1.00 77.00 346 SER A CA 1
ATOM 2746 C C . SER A 1 346 ? 11.729 0.697 -21.900 1.00 77.00 346 SER A C 1
ATOM 2748 O O . SER A 1 346 ? 11.781 1.361 -22.933 1.00 77.00 346 SER A O 1
ATOM 2750 N N . HIS A 1 347 ? 10.815 -0.258 -21.741 1.00 77.50 347 HIS A N 1
ATOM 2751 C CA . HIS A 1 347 ? 9.810 -0.652 -22.747 1.00 77.50 347 HIS A CA 1
ATOM 2752 C C . HIS A 1 347 ? 10.407 -0.775 -24.159 1.00 77.50 347 HIS A C 1
ATOM 2754 O O . HIS A 1 347 ? 9.936 -0.156 -25.112 1.00 77.50 347 HIS A O 1
ATOM 2760 N N . THR A 1 348 ? 11.519 -1.502 -24.280 1.00 85.38 348 THR A N 1
ATOM 2761 C CA . THR A 1 348 ? 12.280 -1.609 -25.533 1.00 85.38 348 THR A CA 1
ATOM 2762 C C . THR A 1 348 ? 12.343 -3.057 -25.996 1.00 85.38 348 THR A C 1
ATOM 2764 O O . THR A 1 348 ? 12.843 -3.917 -25.269 1.00 85.38 348 THR A O 1
ATOM 2767 N N . TYR A 1 349 ? 11.871 -3.313 -27.217 1.00 89.88 349 TYR A N 1
ATOM 2768 C CA . TYR A 1 349 ? 11.702 -4.663 -27.756 1.00 89.88 349 TYR A CA 1
ATOM 2769 C C . TYR A 1 349 ? 12.317 -4.803 -29.147 1.00 89.88 349 TYR A C 1
ATOM 2771 O O . TYR A 1 349 ? 12.270 -3.886 -29.972 1.00 89.88 349 TYR A O 1
ATOM 2779 N N . PHE A 1 350 ? 12.862 -5.988 -29.411 1.00 92.88 350 PHE A N 1
ATOM 2780 C CA . PHE A 1 350 ? 13.324 -6.410 -30.726 1.00 92.88 350 PHE A CA 1
ATOM 2781 C C . PHE A 1 350 ? 12.392 -7.511 -31.222 1.00 92.88 350 PHE A C 1
ATOM 2783 O O . PHE A 1 350 ? 12.308 -8.572 -30.608 1.00 92.88 350 PHE A O 1
ATOM 2790 N N . GLU A 1 351 ? 11.703 -7.272 -32.332 1.00 94.56 351 GLU A N 1
ATOM 2791 C CA . GLU A 1 351 ? 10.742 -8.206 -32.911 1.00 94.56 351 GLU A CA 1
ATOM 2792 C C . GLU A 1 351 ? 11.176 -8.630 -34.309 1.00 94.56 351 GLU A C 1
ATOM 2794 O O . GLU A 1 351 ? 11.519 -7.789 -35.147 1.00 94.56 351 GLU A O 1
ATOM 2799 N N . ASN A 1 352 ? 11.159 -9.941 -34.570 1.00 95.69 352 ASN A N 1
ATOM 2800 C CA . ASN A 1 352 ? 11.457 -10.535 -35.882 1.00 95.69 352 ASN A CA 1
ATOM 2801 C C . ASN A 1 352 ? 12.779 -10.025 -36.497 1.00 95.69 352 ASN A C 1
ATOM 2803 O O . ASN A 1 352 ? 12.928 -9.928 -37.714 1.00 95.69 352 ASN A O 1
ATOM 2807 N N . SER A 1 353 ? 13.731 -9.647 -35.642 1.00 94.94 353 SER A N 1
ATOM 2808 C CA . SER A 1 353 ? 14.964 -8.962 -36.037 1.00 94.94 353 SER A CA 1
ATOM 2809 C C . SER A 1 353 ? 16.142 -9.935 -36.146 1.00 94.94 353 SER A C 1
ATOM 2811 O O . SER A 1 353 ? 16.221 -10.930 -35.420 1.00 94.94 353 SER A O 1
ATOM 2813 N N . PHE A 1 354 ? 17.079 -9.652 -37.050 1.00 95.31 354 PHE A N 1
ATOM 2814 C CA . PHE A 1 354 ? 18.288 -10.452 -37.262 1.00 95.31 354 PHE A CA 1
ATOM 2815 C C . PHE A 1 354 ? 19.487 -9.767 -36.604 1.00 95.31 354 PHE A C 1
ATOM 2817 O O . PHE A 1 354 ? 19.821 -8.646 -36.970 1.00 95.31 354 PHE A O 1
ATOM 2824 N N . ILE A 1 355 ? 20.138 -10.421 -35.642 1.00 94.69 355 ILE A N 1
ATOM 2825 C CA . ILE A 1 355 ? 21.213 -9.829 -34.833 1.00 94.69 355 ILE A CA 1
ATOM 2826 C C . ILE A 1 355 ? 22.459 -10.701 -34.955 1.00 94.69 355 ILE A C 1
ATOM 2828 O O . ILE A 1 355 ? 22.472 -11.842 -34.482 1.00 94.69 355 ILE A O 1
ATOM 2832 N N . LYS A 1 356 ? 23.512 -10.168 -35.577 1.00 94.81 356 LYS A N 1
ATOM 2833 C CA . LYS A 1 356 ? 24.735 -10.909 -35.882 1.00 94.81 356 LYS A CA 1
ATOM 2834 C C . LYS A 1 356 ? 25.997 -10.150 -35.478 1.00 94.81 356 LYS A C 1
ATOM 2836 O O . LYS A 1 356 ? 26.166 -8.983 -35.826 1.00 94.81 356 LYS A O 1
ATOM 2841 N N . ASP A 1 357 ? 26.923 -10.865 -34.840 1.00 94.06 357 ASP A N 1
ATOM 2842 C CA . ASP A 1 357 ? 28.230 -10.352 -34.407 1.00 94.06 357 ASP A CA 1
ATOM 2843 C C . ASP A 1 357 ? 28.113 -9.101 -33.506 1.00 94.06 357 ASP A C 1
ATOM 2845 O O . ASP A 1 357 ? 28.980 -8.229 -33.518 1.00 94.06 357 ASP A O 1
ATOM 2849 N N . CYS A 1 358 ? 27.019 -8.985 -32.748 1.00 91.75 358 CYS A N 1
ATOM 2850 C CA . CYS A 1 358 ? 26.730 -7.854 -31.871 1.00 91.75 358 CYS A CA 1
ATOM 2851 C C . CYS A 1 358 ? 27.278 -8.059 -30.458 1.00 91.75 358 CYS A C 1
ATOM 2853 O O . CYS A 1 358 ? 27.365 -9.181 -29.949 1.00 91.75 358 CYS A O 1
ATOM 2855 N N . ARG A 1 359 ? 27.591 -6.945 -29.797 1.00 90.88 359 ARG A N 1
ATOM 2856 C CA . ARG A 1 359 ? 28.125 -6.903 -28.438 1.00 90.88 359 ARG A CA 1
ATOM 2857 C C . ARG A 1 359 ? 27.172 -6.140 -27.526 1.00 90.88 359 ARG A C 1
ATOM 2859 O O . ARG A 1 359 ? 26.741 -5.053 -27.875 1.00 90.88 359 ARG A O 1
ATOM 2866 N N . PHE A 1 360 ? 26.852 -6.722 -26.377 1.00 88.62 360 PHE A N 1
ATOM 2867 C CA . PHE A 1 360 ? 26.022 -6.132 -25.331 1.00 88.62 360 PHE A CA 1
ATOM 2868 C C . PHE A 1 360 ? 26.828 -6.153 -24.031 1.00 88.62 360 PHE A C 1
ATOM 2870 O O . PHE A 1 360 ? 27.003 -7.219 -23.440 1.00 88.62 360 PHE A O 1
ATOM 2877 N N . ILE A 1 361 ? 27.376 -5.005 -23.633 1.00 86.19 361 ILE A N 1
ATOM 2878 C CA . ILE A 1 361 ? 28.189 -4.836 -22.422 1.00 86.19 361 ILE A CA 1
ATOM 2879 C C . ILE A 1 361 ? 27.512 -3.815 -21.513 1.00 86.19 361 ILE A C 1
ATOM 2881 O O . ILE A 1 361 ? 27.206 -2.702 -21.943 1.00 86.19 361 ILE A O 1
ATOM 2885 N N . ASP A 1 362 ? 27.313 -4.172 -20.245 1.00 79.06 362 ASP A N 1
ATOM 2886 C CA . ASP A 1 362 ? 26.690 -3.297 -19.242 1.00 79.06 362 ASP A CA 1
ATOM 2887 C C . ASP A 1 362 ? 25.308 -2.792 -19.675 1.00 79.06 362 ASP A C 1
ATOM 2889 O O . ASP A 1 362 ? 24.970 -1.6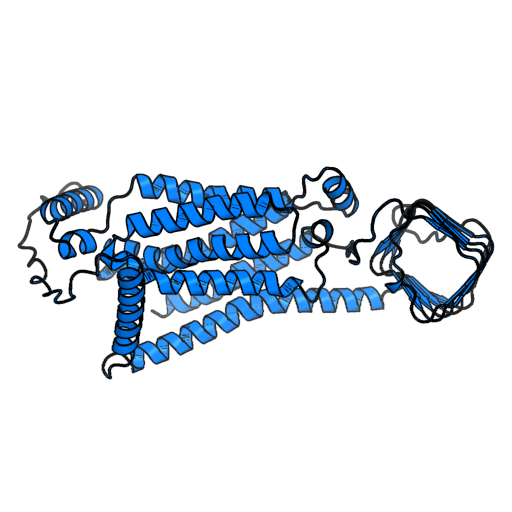18 -19.527 1.00 79.06 362 ASP A O 1
ATOM 2893 N N . THR A 1 363 ? 24.507 -3.693 -20.246 1.00 77.50 363 THR A N 1
ATOM 2894 C CA . THR A 1 363 ? 23.135 -3.410 -20.678 1.00 77.50 363 THR A CA 1
ATOM 2895 C C . THR A 1 363 ? 22.113 -4.164 -19.842 1.00 77.50 363 THR A C 1
ATOM 2897 O O . THR A 1 363 ? 22.377 -5.278 -19.390 1.00 77.50 363 THR A O 1
ATOM 2900 N N . ASP A 1 364 ? 20.912 -3.608 -19.720 1.00 74.56 364 ASP A N 1
ATOM 2901 C CA . ASP A 1 364 ? 19.763 -4.219 -19.040 1.00 74.56 364 ASP A CA 1
ATOM 2902 C C . ASP A 1 364 ? 18.885 -5.103 -19.950 1.00 74.56 364 ASP A C 1
ATOM 2904 O O . ASP A 1 364 ? 17.809 -5.552 -19.546 1.00 74.56 364 ASP A O 1
ATOM 2908 N N . PHE A 1 365 ? 19.342 -5.402 -21.171 1.00 80.25 365 PHE A N 1
ATOM 2909 C CA . PHE A 1 365 ? 18.619 -6.274 -22.092 1.00 80.25 365 PHE A CA 1
ATOM 2910 C C . PHE A 1 365 ? 18.561 -7.718 -21.583 1.00 80.25 365 PHE A C 1
ATOM 2912 O O . PHE A 1 365 ? 19.568 -8.423 -21.506 1.00 80.25 365 PHE A O 1
ATOM 2919 N N . THR A 1 366 ? 17.350 -8.181 -21.284 1.00 77.25 366 THR A N 1
ATOM 2920 C CA . THR A 1 366 ? 17.069 -9.576 -20.942 1.00 77.25 366 THR A CA 1
ATOM 2921 C C . THR A 1 366 ? 16.673 -10.376 -22.189 1.00 77.25 366 THR A C 1
ATOM 2923 O O . THR A 1 366 ? 16.170 -9.797 -23.155 1.00 77.25 366 THR A O 1
ATOM 2926 N N . PRO A 1 367 ? 16.843 -11.714 -22.196 1.00 80.94 367 PRO A N 1
ATOM 2927 C CA . PRO A 1 367 ? 16.439 -12.556 -23.327 1.00 80.94 367 PRO A CA 1
ATOM 2928 C C . PRO A 1 367 ? 14.968 -12.393 -23.735 1.00 80.94 367 PRO A C 1
ATOM 2930 O O . PRO A 1 367 ? 14.639 -12.547 -24.906 1.00 80.94 367 PRO A O 1
ATOM 2933 N N . ASP A 1 368 ? 14.098 -12.037 -22.785 1.00 80.25 368 ASP A N 1
ATOM 2934 C CA . ASP A 1 368 ? 12.662 -11.831 -23.005 1.00 80.25 368 ASP A CA 1
ATOM 2935 C C . ASP A 1 368 ? 12.353 -10.654 -23.953 1.00 80.25 368 ASP A C 1
ATOM 2937 O O . ASP A 1 368 ? 11.286 -10.618 -24.560 1.00 80.25 368 ASP A O 1
ATOM 2941 N N . ARG A 1 369 ? 13.283 -9.700 -24.107 1.00 84.56 369 ARG A N 1
ATOM 2942 C CA . ARG A 1 369 ? 13.118 -8.525 -24.983 1.00 84.56 369 ARG A CA 1
ATOM 2943 C C . ARG A 1 369 ? 13.353 -8.833 -26.466 1.00 84.56 369 ARG A C 1
ATOM 2945 O O . ARG A 1 369 ? 13.088 -7.983 -27.313 1.00 84.56 369 ARG A O 1
ATOM 2952 N N . PHE A 1 370 ? 13.848 -10.031 -26.783 1.00 89.44 370 PHE A N 1
ATOM 2953 C CA . PHE A 1 370 ? 14.132 -10.487 -28.143 1.00 89.44 370 PHE A CA 1
ATOM 2954 C C . PHE A 1 370 ? 13.063 -11.490 -28.597 1.00 89.44 370 PHE A C 1
ATOM 2956 O O . PHE A 1 370 ? 13.176 -12.697 -28.380 1.00 89.44 370 PHE A O 1
ATOM 2963 N N . ILE A 1 371 ? 12.014 -10.994 -29.247 1.00 91.25 371 ILE A N 1
ATOM 2964 C CA . ILE A 1 371 ? 10.851 -11.774 -29.670 1.00 91.25 371 ILE A CA 1
ATOM 2965 C C . ILE A 1 371 ? 11.057 -12.229 -31.116 1.00 91.25 371 ILE A C 1
ATOM 2967 O O . ILE A 1 371 ? 11.141 -11.422 -32.041 1.00 91.25 371 ILE A O 1
ATOM 2971 N N . ASN A 1 372 ? 11.125 -13.545 -31.332 1.00 92.81 372 ASN A N 1
ATOM 2972 C CA . ASN A 1 372 ? 11.357 -14.149 -32.653 1.00 92.81 372 ASN A CA 1
ATOM 2973 C C . ASN A 1 372 ? 12.626 -13.632 -33.363 1.00 92.81 372 ASN A C 1
ATOM 2975 O O . ASN A 1 372 ? 12.690 -13.586 -34.592 1.00 92.81 372 ASN A O 1
ATOM 2979 N N . CYS A 1 373 ? 13.645 -13.235 -32.600 1.00 92.12 373 CYS A N 1
ATOM 2980 C CA . CYS A 1 373 ? 14.913 -12.777 -33.155 1.00 92.12 373 CYS A CA 1
ATOM 2981 C C . CYS A 1 373 ? 15.844 -13.943 -33.494 1.00 92.12 373 CYS A C 1
ATOM 2983 O O . CYS A 1 373 ? 15.951 -14.919 -32.751 1.00 92.12 373 CYS A O 1
ATOM 2985 N N . VAL A 1 374 ? 16.594 -13.802 -34.586 1.00 93.94 374 VAL A N 1
ATOM 2986 C CA . VAL A 1 374 ? 17.673 -14.731 -34.942 1.00 93.94 374 VAL A CA 1
ATOM 2987 C C . VAL A 1 374 ? 18.992 -14.132 -34.473 1.00 93.94 374 VAL A C 1
ATOM 2989 O O . VAL A 1 374 ? 19.439 -13.118 -35.005 1.00 93.94 374 VAL A O 1
ATOM 2992 N N . MET A 1 375 ? 19.610 -14.760 -33.472 1.00 91.25 375 MET A N 1
ATOM 2993 C CA . MET A 1 375 ? 20.867 -14.309 -32.873 1.00 91.25 375 MET A CA 1
ATOM 2994 C C . MET A 1 375 ? 22.035 -15.207 -33.290 1.00 91.25 375 MET A C 1
ATOM 2996 O O . MET A 1 375 ? 22.010 -16.412 -33.045 1.00 91.25 375 MET A O 1
ATOM 3000 N N . VAL A 1 376 ? 23.070 -14.631 -33.909 1.00 93.44 376 VAL A N 1
ATOM 3001 C CA . VAL A 1 376 ? 24.245 -15.364 -34.407 1.00 93.44 376 VAL A CA 1
ATOM 3002 C C . VAL A 1 376 ? 25.530 -14.719 -33.891 1.00 93.44 376 VAL A C 1
ATOM 3004 O O . VAL A 1 376 ? 25.832 -13.584 -34.239 1.00 93.44 376 VAL A O 1
ATOM 3007 N N . ASN A 1 377 ? 26.319 -15.471 -33.117 1.00 93.00 377 ASN A N 1
ATOM 3008 C CA . ASN A 1 377 ? 27.650 -15.062 -32.643 1.00 93.00 377 ASN A CA 1
ATOM 3009 C C . ASN A 1 377 ? 27.669 -13.725 -31.865 1.00 93.00 377 ASN A C 1
ATOM 3011 O O . ASN A 1 377 ? 28.541 -12.885 -32.067 1.00 93.00 377 ASN A O 1
ATOM 3015 N N . ASN A 1 378 ? 26.690 -13.523 -30.981 1.00 88.25 378 ASN A N 1
ATOM 3016 C CA . ASN A 1 378 ? 26.591 -12.318 -30.155 1.00 88.25 378 ASN A CA 1
ATOM 3017 C C . ASN A 1 378 ? 27.256 -12.530 -28.787 1.00 88.25 378 ASN A C 1
ATOM 3019 O O . ASN A 1 378 ? 27.165 -13.617 -28.212 1.00 88.25 378 ASN A O 1
ATOM 3023 N N . THR A 1 379 ? 27.882 -11.487 -28.241 1.00 88.19 379 THR A N 1
ATOM 3024 C CA . THR A 1 379 ? 28.460 -11.492 -26.888 1.00 88.19 379 THR A CA 1
ATOM 3025 C C . THR A 1 379 ? 27.572 -10.695 -25.939 1.00 88.19 379 THR A C 1
ATOM 3027 O O . THR A 1 379 ? 27.326 -9.518 -26.200 1.00 88.19 379 THR A O 1
ATOM 3030 N N . MET A 1 380 ? 27.121 -11.310 -24.844 1.00 84.06 380 MET A N 1
ATOM 3031 C CA . MET A 1 380 ? 26.338 -10.654 -23.791 1.00 84.06 380 MET A CA 1
ATOM 3032 C C . MET A 1 380 ? 27.095 -10.737 -22.463 1.00 84.06 380 MET A C 1
ATOM 3034 O O . MET A 1 380 ? 27.265 -11.827 -21.917 1.00 84.06 380 MET A O 1
ATOM 3038 N N . GLU A 1 381 ? 27.544 -9.595 -21.951 1.00 80.00 381 GLU A N 1
ATOM 3039 C CA . GLU A 1 381 ? 28.206 -9.456 -20.653 1.00 80.00 381 GLU A CA 1
ATOM 3040 C C . GLU A 1 381 ? 27.411 -8.460 -19.800 1.00 80.00 381 GLU 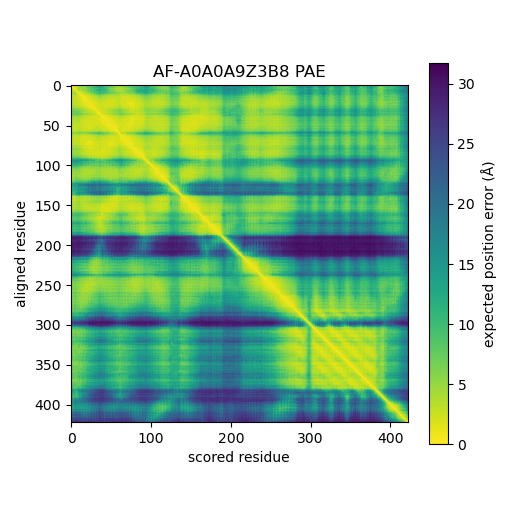A C 1
ATOM 3042 O O . GLU A 1 381 ? 27.433 -7.251 -20.029 1.00 80.00 381 GLU A O 1
ATOM 3047 N N . ALA A 1 382 ? 26.671 -8.981 -18.819 1.00 65.19 382 ALA A N 1
ATOM 3048 C CA . ALA A 1 382 ? 25.905 -8.177 -17.872 1.00 65.19 382 ALA A CA 1
ATOM 3049 C C . ALA A 1 382 ? 26.600 -8.172 -16.504 1.00 65.19 382 ALA A C 1
ATOM 3051 O O . ALA A 1 382 ? 26.902 -9.231 -15.951 1.00 65.19 382 ALA A O 1
ATOM 3052 N N . LEU A 1 383 ? 26.827 -6.983 -15.938 1.00 56.62 383 LEU A N 1
ATOM 3053 C CA . LEU A 1 383 ? 27.475 -6.817 -14.631 1.00 56.62 383 LEU A CA 1
ATOM 3054 C C . LEU A 1 383 ? 26.555 -7.162 -13.439 1.00 56.62 383 LEU A C 1
ATOM 3056 O O . LEU A 1 383 ? 27.036 -7.318 -12.316 1.00 56.62 383 LEU A O 1
ATOM 3060 N N . PHE A 1 384 ? 25.243 -7.298 -13.669 1.00 55.16 384 PHE A N 1
ATOM 3061 C CA . PHE A 1 384 ? 24.232 -7.533 -12.636 1.00 55.16 384 PHE A CA 1
ATOM 3062 C C . PHE A 1 384 ? 23.248 -8.636 -13.050 1.00 55.16 384 PHE A C 1
ATOM 3064 O O . PHE A 1 384 ? 22.955 -8.780 -14.239 1.00 55.16 384 PHE A O 1
ATOM 3071 N N . PRO A 1 385 ? 22.713 -9.420 -12.093 1.00 53.41 385 PRO A N 1
ATOM 3072 C CA . PRO A 1 385 ? 21.646 -10.365 -12.392 1.00 53.41 385 PRO A CA 1
ATOM 3073 C C . PRO A 1 385 ? 20.433 -9.595 -12.943 1.00 53.41 385 PRO A C 1
ATOM 3075 O O . PRO A 1 385 ? 20.036 -8.591 -12.348 1.00 53.41 385 PRO A O 1
ATOM 3078 N N . PRO A 1 386 ? 19.841 -10.032 -14.066 1.00 52.81 386 PRO A N 1
ATOM 3079 C CA . PRO A 1 386 ? 18.752 -9.306 -14.696 1.00 52.81 386 PRO A CA 1
ATOM 3080 C C . PRO A 1 386 ? 17.516 -9.327 -13.794 1.00 52.81 386 PRO A C 1
ATOM 3082 O O . PRO A 1 386 ? 16.876 -10.364 -13.612 1.00 52.81 386 PRO A O 1
ATOM 3085 N N . CYS A 1 387 ? 17.159 -8.171 -13.239 1.00 56.66 387 CYS A N 1
ATOM 3086 C CA . CYS A 1 387 ? 15.798 -7.948 -12.778 1.00 56.66 387 CYS A CA 1
ATOM 3087 C C . CYS A 1 387 ? 14.909 -7.933 -14.027 1.00 56.66 387 CYS A C 1
ATOM 3089 O O . CYS A 1 387 ? 15.139 -7.143 -14.937 1.00 56.66 387 CYS A O 1
ATOM 3091 N N . LYS A 1 388 ? 13.921 -8.829 -14.103 1.00 57.69 388 LYS A N 1
ATOM 3092 C CA . LYS A 1 388 ? 13.090 -9.030 -15.305 1.00 57.69 388 LYS A CA 1
ATOM 3093 C C . LYS A 1 388 ? 12.176 -7.835 -15.644 1.00 57.69 388 LYS A C 1
ATOM 3095 O O . LYS A 1 388 ? 11.498 -7.863 -16.664 1.00 57.69 388 LYS A O 1
ATOM 3100 N N . ILE A 1 389 ? 12.134 -6.800 -14.808 1.00 57.56 389 ILE A N 1
ATOM 3101 C CA . ILE A 1 389 ? 11.161 -5.715 -14.933 1.00 57.56 389 ILE A CA 1
ATOM 3102 C C . ILE A 1 389 ? 11.714 -4.541 -15.703 1.00 57.56 389 ILE A C 1
ATOM 3104 O O . ILE A 1 389 ? 12.783 -4.010 -15.407 1.00 57.56 389 ILE A O 1
ATOM 3108 N N . ASP A 1 390 ? 10.908 -4.130 -16.667 1.00 57.09 390 ASP A N 1
ATOM 3109 C CA . ASP A 1 390 ? 11.076 -2.895 -17.390 1.00 57.09 390 ASP A CA 1
ATOM 3110 C C . ASP A 1 390 ? 10.621 -1.737 -16.497 1.00 57.09 390 ASP A C 1
ATOM 3112 O O . ASP A 1 390 ? 9.444 -1.623 -16.154 1.00 57.09 390 ASP A O 1
ATOM 3116 N N . LEU A 1 391 ? 11.555 -0.903 -16.036 1.00 55.16 391 LEU A N 1
ATOM 3117 C CA . LEU A 1 391 ? 11.174 0.302 -15.306 1.00 55.16 391 LEU A CA 1
ATOM 3118 C C . LEU A 1 391 ? 10.620 1.319 -16.297 1.00 55.16 391 LEU A C 1
ATOM 3120 O O . LEU A 1 391 ? 11.371 1.909 -17.070 1.00 55.16 391 LEU A O 1
ATOM 3124 N N . GLU A 1 392 ? 9.327 1.601 -16.215 1.00 54.78 392 GLU A N 1
ATOM 3125 C CA . GLU A 1 392 ? 8.728 2.726 -16.921 1.00 54.78 392 GLU A CA 1
ATOM 3126 C C . GLU A 1 392 ? 9.353 4.043 -16.414 1.00 54.78 392 GLU A C 1
ATOM 3128 O O . GLU A 1 392 ? 9.152 4.484 -15.281 1.00 54.78 392 GLU A O 1
ATOM 3133 N N . THR A 1 393 ? 10.186 4.672 -17.247 1.00 48.47 393 THR A N 1
ATOM 3134 C CA . THR A 1 393 ? 10.978 5.863 -16.883 1.00 48.47 393 THR A CA 1
ATOM 3135 C C . THR A 1 393 ? 10.182 7.171 -16.920 1.00 48.47 393 THR A C 1
ATOM 3137 O O . THR A 1 393 ? 10.755 8.243 -16.721 1.00 48.47 393 THR A O 1
ATOM 3140 N N . LYS A 1 394 ? 8.867 7.109 -17.161 1.00 45.50 394 LYS A N 1
ATOM 3141 C CA . LYS A 1 394 ? 7.971 8.270 -17.225 1.00 45.50 394 LYS A CA 1
ATOM 3142 C C . LYS A 1 394 ? 6.959 8.289 -16.086 1.00 45.50 394 LYS A C 1
ATOM 3144 O O . LYS A 1 394 ? 5.757 8.306 -16.299 1.00 45.50 394 LYS A O 1
ATOM 3149 N N . LEU A 1 395 ? 7.431 8.410 -14.851 1.00 48.16 395 LEU A N 1
ATOM 3150 C CA . LEU A 1 395 ? 6.570 8.946 -13.797 1.00 48.16 395 LEU A CA 1
ATOM 3151 C C . LEU A 1 395 ? 6.561 10.474 -13.913 1.00 48.16 395 LEU A C 1
ATOM 3153 O O . LEU A 1 395 ? 7.420 11.154 -13.356 1.00 48.16 395 LEU A O 1
ATOM 3157 N N . ARG A 1 396 ? 5.586 11.041 -14.636 1.0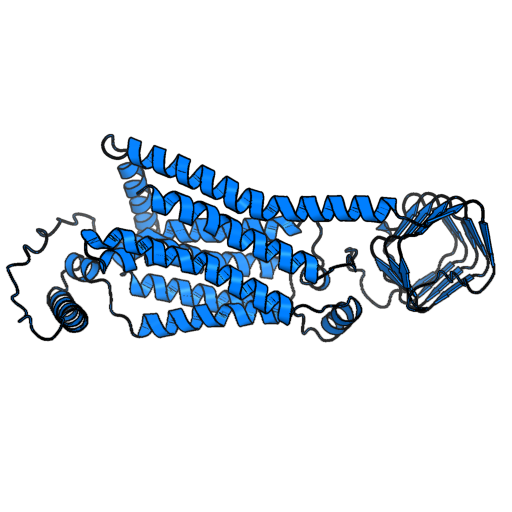0 47.91 396 ARG A N 1
ATOM 3158 C CA . ARG A 1 396 ? 5.326 12.487 -14.578 1.00 47.91 396 ARG A CA 1
ATOM 3159 C C . ARG A 1 396 ? 4.648 12.786 -13.238 1.00 47.91 396 ARG A C 1
ATOM 3161 O O . ARG A 1 396 ? 3.431 12.789 -13.104 1.00 47.91 396 ARG A O 1
ATOM 3168 N N . GLN A 1 397 ? 5.464 12.985 -12.206 1.00 48.31 397 GLN A N 1
ATOM 3169 C CA . GLN A 1 397 ? 5.043 13.084 -10.801 1.00 48.31 397 GLN A CA 1
ATOM 3170 C C . GLN A 1 397 ? 3.959 14.150 -10.543 1.00 48.31 397 GLN A C 1
ATOM 3172 O O . GLN A 1 397 ? 3.153 13.994 -9.629 1.00 48.31 397 GLN A O 1
ATOM 3177 N N . ALA A 1 398 ? 3.890 15.202 -11.367 1.00 45.88 398 ALA A N 1
ATOM 3178 C CA . ALA A 1 398 ? 2.871 16.251 -11.275 1.00 45.88 398 ALA A CA 1
ATOM 3179 C C . ALA A 1 398 ? 1.444 15.759 -11.591 1.00 45.88 398 ALA A C 1
ATOM 3181 O O . ALA A 1 398 ? 0.496 16.160 -10.906 1.00 45.88 398 ALA A O 1
ATOM 3182 N N . ASP A 1 399 ? 1.292 14.864 -12.569 1.00 54.62 399 ASP A N 1
ATOM 3183 C CA . ASP A 1 399 ? -0.015 14.331 -12.969 1.00 54.62 399 ASP A CA 1
ATOM 3184 C C . ASP A 1 399 ? -0.508 13.327 -11.916 1.00 54.62 399 ASP A C 1
ATOM 3186 O O . ASP A 1 399 ? -1.630 13.438 -11.423 1.00 54.62 399 ASP A O 1
ATOM 3190 N N . LEU A 1 400 ? 0.396 12.485 -11.398 1.00 54.47 400 LEU A N 1
ATOM 3191 C CA . LEU A 1 400 ? 0.106 11.515 -10.336 1.00 54.47 400 LEU A CA 1
ATOM 3192 C C . LEU A 1 400 ? -0.312 12.169 -9.002 1.00 54.47 400 LEU A C 1
ATOM 3194 O O . LEU A 1 400 ? -1.165 11.645 -8.281 1.00 54.47 400 LEU A O 1
ATOM 3198 N N . ILE A 1 401 ? 0.295 13.304 -8.632 1.00 58.06 401 ILE A N 1
ATOM 3199 C CA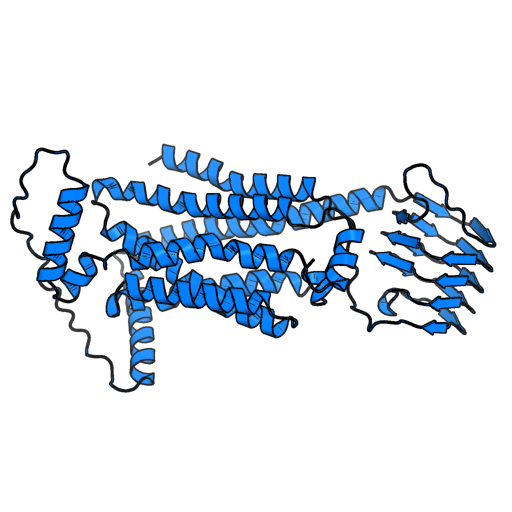 . ILE A 1 401 ? -0.083 14.064 -7.427 1.00 58.06 401 ILE A CA 1
ATOM 3200 C C . ILE A 1 401 ? -1.468 14.678 -7.618 1.00 58.06 401 ILE A C 1
ATOM 3202 O O . ILE A 1 401 ? -2.311 14.571 -6.729 1.00 58.06 401 ILE A O 1
ATOM 3206 N N . THR A 1 402 ? -1.716 15.295 -8.773 1.00 58.56 402 THR A N 1
ATOM 3207 C CA . THR A 1 402 ? -2.992 15.951 -9.075 1.00 58.56 402 THR A CA 1
ATOM 3208 C C . THR A 1 402 ? -4.129 14.931 -9.113 1.00 58.56 402 THR A C 1
ATOM 3210 O O . THR A 1 402 ? -5.153 15.125 -8.457 1.00 58.56 402 THR A O 1
ATOM 3213 N N . GLU A 1 403 ? -3.919 13.792 -9.771 1.00 59.47 403 GLU A N 1
ATOM 3214 C CA . GLU A 1 403 ? -4.850 12.665 -9.778 1.00 59.47 403 GLU A CA 1
ATOM 3215 C C . GLU A 1 403 ? -5.116 12.128 -8.372 1.00 59.47 403 GLU A C 1
ATOM 3217 O O . GLU A 1 403 ? -6.272 11.965 -7.979 1.00 59.47 403 GLU A O 1
ATOM 3222 N N . ASN A 1 404 ? -4.075 11.890 -7.567 1.00 61.19 404 ASN A N 1
ATOM 3223 C CA . ASN A 1 404 ? -4.253 11.377 -6.209 1.00 61.19 404 ASN A CA 1
ATOM 3224 C C . ASN A 1 404 ? -4.928 12.391 -5.269 1.00 61.19 404 ASN A C 1
ATOM 3226 O O . ASN A 1 404 ? -5.726 11.990 -4.421 1.00 61.19 404 ASN A O 1
ATOM 3230 N N . ILE A 1 405 ? -4.697 13.696 -5.442 1.00 63.16 405 ILE A N 1
ATOM 3231 C CA . ILE A 1 405 ? -5.422 14.751 -4.717 1.00 63.16 405 ILE A CA 1
ATOM 3232 C C . ILE A 1 405 ? -6.906 14.754 -5.109 1.00 63.16 405 ILE A C 1
ATOM 3234 O O . ILE A 1 405 ? -7.769 14.755 -4.228 1.00 63.16 405 ILE A O 1
ATOM 3238 N N . VAL A 1 406 ? -7.227 14.696 -6.406 1.00 59.97 406 VAL A N 1
ATOM 3239 C CA . VAL A 1 406 ? -8.618 14.627 -6.894 1.00 59.97 406 VAL A CA 1
ATOM 3240 C C . VAL A 1 406 ? -9.328 13.385 -6.342 1.00 59.97 406 VAL A C 1
ATOM 3242 O O . VAL A 1 406 ? -10.469 13.467 -5.882 1.00 59.97 406 VAL A O 1
ATOM 3245 N N . ARG A 1 407 ? -8.634 12.244 -6.280 1.00 59.09 407 ARG A N 1
ATOM 3246 C CA . ARG A 1 407 ? -9.145 10.986 -5.710 1.00 59.09 407 ARG A CA 1
ATOM 3247 C C . ARG A 1 407 ? -9.472 11.091 -4.228 1.00 59.09 407 ARG A C 1
ATOM 3249 O O . ARG A 1 407 ? -10.499 10.564 -3.808 1.00 59.09 407 ARG A O 1
ATOM 3256 N N . LEU A 1 408 ? -8.649 11.794 -3.454 1.00 60.38 408 LEU A N 1
ATOM 3257 C CA . LEU A 1 408 ? -8.849 12.012 -2.018 1.00 60.38 408 LEU A CA 1
ATOM 3258 C C . LEU A 1 408 ? -9.933 13.041 -1.692 1.00 60.38 408 LEU A C 1
ATOM 3260 O O . LEU A 1 408 ? -10.538 12.967 -0.623 1.00 60.38 408 LEU A O 1
ATOM 3264 N N . LEU A 1 409 ? -10.191 13.980 -2.605 1.00 58.09 409 LEU A N 1
ATOM 3265 C CA . LEU A 1 409 ? -11.251 14.983 -2.481 1.00 58.09 409 LEU A CA 1
ATOM 3266 C C . LEU A 1 409 ? -12.609 14.486 -3.005 1.00 58.09 409 LEU A C 1
ATOM 3268 O O . LEU A 1 409 ? -13.649 14.976 -2.567 1.00 58.09 409 LEU A O 1
ATOM 3272 N N . SER A 1 410 ? -12.630 13.474 -3.879 1.00 55.00 410 SER A N 1
ATOM 3273 C CA . SER A 1 410 ? -13.871 12.869 -4.391 1.00 55.00 410 SER A CA 1
ATOM 3274 C C . SER A 1 410 ? -14.854 12.375 -3.305 1.00 55.00 410 SER A C 1
ATOM 3276 O O . SER A 1 410 ? -16.051 12.651 -3.432 1.00 55.00 410 SER A O 1
ATOM 3278 N N . PRO A 1 411 ? -14.420 11.755 -2.182 1.00 52.91 411 PRO A N 1
ATOM 3279 C CA . PRO A 1 411 ? -15.320 11.339 -1.112 1.00 52.91 411 PRO A CA 1
ATOM 3280 C C . PRO A 1 411 ? -15.805 12.539 -0.305 1.00 52.91 411 PRO A C 1
ATOM 3282 O O . PRO A 1 411 ? -16.904 12.492 0.223 1.00 52.91 411 PRO A O 1
ATOM 3285 N N . PHE A 1 412 ? -15.027 13.624 -0.224 1.00 54.62 412 PHE A N 1
ATOM 3286 C CA . PHE A 1 412 ? -15.410 14.849 0.480 1.00 54.62 412 PHE A CA 1
ATOM 3287 C C . PHE A 1 412 ? -16.656 15.484 -0.147 1.00 54.62 412 PHE A C 1
ATOM 3289 O O . PHE A 1 412 ? -17.567 15.879 0.575 1.00 54.62 412 PHE A O 1
ATOM 3296 N N . VAL A 1 413 ? -16.733 15.521 -1.482 1.00 49.81 413 VAL A N 1
ATOM 3297 C CA . VAL A 1 413 ? -17.899 16.051 -2.211 1.00 49.81 413 VAL A CA 1
ATOM 3298 C C . VAL A 1 413 ? -19.140 15.183 -1.970 1.00 49.81 413 VAL A C 1
ATOM 3300 O O . VAL A 1 413 ? -20.225 15.713 -1.731 1.00 49.81 413 VAL A O 1
ATOM 3303 N N . ALA A 1 414 ? -18.976 13.856 -1.954 1.00 44.91 414 ALA A N 1
ATOM 3304 C CA . ALA A 1 414 ? -20.060 12.916 -1.659 1.00 44.91 414 ALA A CA 1
ATOM 3305 C C . ALA A 1 414 ? -20.492 12.934 -0.177 1.00 44.91 414 ALA A C 1
ATOM 3307 O O . ALA A 1 414 ? -21.670 12.772 0.127 1.00 44.91 414 ALA A O 1
ATOM 3308 N N . PHE A 1 415 ? -19.566 13.164 0.759 1.00 49.50 415 PHE A N 1
ATOM 3309 C CA . PHE A 1 415 ? -19.865 13.184 2.194 1.00 49.50 415 PHE A CA 1
ATOM 3310 C C . PHE A 1 415 ? -20.529 14.495 2.629 1.00 49.50 415 PHE A C 1
ATOM 3312 O O . PHE A 1 415 ? -21.455 14.490 3.446 1.00 49.50 415 PHE A O 1
ATOM 3319 N N . PHE A 1 416 ? -20.094 15.632 2.074 1.00 46.03 416 PHE A N 1
ATOM 3320 C CA . PHE A 1 416 ? -20.753 16.918 2.312 1.00 46.03 416 PHE A CA 1
ATOM 3321 C C . PHE A 1 416 ? -22.180 16.924 1.757 1.00 46.03 416 PHE A C 1
ATOM 3323 O O . PHE A 1 416 ? -23.066 17.461 2.417 1.00 46.03 416 PHE A O 1
ATOM 3330 N N . SER A 1 417 ? -22.438 16.272 0.618 1.00 38.41 417 SER A N 1
ATOM 3331 C CA . SER A 1 417 ? -23.804 16.165 0.091 1.00 38.41 417 SER A CA 1
ATOM 3332 C C . SER A 1 417 ? -24.700 15.269 0.958 1.00 38.41 417 SER A C 1
ATOM 3334 O O . SER A 1 417 ? -25.855 15.620 1.185 1.00 38.41 417 SER A O 1
ATOM 3336 N N . SER A 1 418 ? -24.176 14.178 1.534 1.00 38.03 418 SER A N 1
ATOM 3337 C CA . SER A 1 418 ? -24.955 13.307 2.429 1.00 38.03 418 SER A CA 1
ATOM 3338 C C . SER A 1 418 ? -25.197 13.895 3.823 1.00 38.03 418 SER A C 1
ATOM 3340 O O . SER A 1 418 ? -26.218 13.601 4.438 1.00 38.03 418 SER A O 1
ATOM 3342 N N . THR A 1 419 ? -24.293 14.744 4.328 1.00 38.91 419 THR A N 1
ATOM 3343 C CA . THR A 1 419 ? -24.432 15.369 5.661 1.00 38.91 419 THR A CA 1
ATOM 3344 C C . THR A 1 419 ? -25.466 16.503 5.664 1.00 38.91 419 THR A C 1
ATOM 3346 O O . THR A 1 419 ? -26.006 16.837 6.710 1.00 38.91 419 THR A O 1
ATOM 3349 N N . VAL A 1 420 ? -25.793 17.069 4.497 1.00 34.56 420 VAL A N 1
ATOM 3350 C CA . VAL A 1 420 ? -26.882 18.055 4.340 1.00 34.56 420 VAL A CA 1
ATOM 3351 C C . VAL A 1 420 ? -28.270 17.385 4.341 1.00 34.56 420 VAL A C 1
ATOM 3353 O O . VAL A 1 420 ? -29.277 18.065 4.517 1.00 34.56 420 VAL A O 1
ATOM 3356 N N . CYS A 1 421 ? -28.338 16.057 4.200 1.00 29.42 421 CYS A N 1
ATOM 3357 C CA . CYS A 1 421 ? -29.590 15.296 4.130 1.00 29.42 421 CYS A CA 1
ATOM 3358 C C . CYS A 1 421 ? -29.973 14.530 5.412 1.00 29.42 421 CYS A C 1
ATOM 3360 O O . CYS A 1 421 ? -30.971 13.810 5.374 1.00 29.42 421 CYS A O 1
ATOM 3362 N N . PHE A 1 422 ? -29.233 14.673 6.520 1.00 28.66 422 PHE A N 1
ATOM 3363 C CA . PHE A 1 422 ? -29.544 14.023 7.803 1.00 28.66 422 PHE A CA 1
ATOM 3364 C C . PHE A 1 422 ? -29.780 15.006 8.945 1.00 28.66 422 PHE A C 1
ATOM 3366 O O . PHE A 1 422 ? -28.991 15.970 9.072 1.00 28.66 422 PHE A O 1
#

Foldseek 3Di:
DVCVQALADPVRVVVLVVLLVLLLVLLLLCQCVCLVPFLLVLLLQLLVQLLVLLLVLLVDRYPVSVSVSSSRNSSSVSNNVVSVLVLVCLLDDPVCNVCSVVVVVVVLVLLLVLLVLCLVQADQFLVVQVVCSVVVNHSVSVSSNVSSVVSVVVSVVSVVDDTRLLSCLLVVVVVVSVVVVVVSCVVPDPPDDDDDPPDPPSPPNPPPPDDDQDPDPVSNVVSSVVVSVVVVVVCCPPVNVVVSVVVCVVVVVVCCCLVVCVVPVVVVVVVVVVVVLLVPAAEDEPEEDEEEDPPDDDDDDPAEAERYEYAQYEYECYEQENHEYENYEAHQYEAYNYEYYLYEYANYAYACYEHENYEAYQYLDDPVRYHNYHYYNYYHHHPDDRSPDGPRRDPNVVVVSVVSNCSSCVVVVVVVVVVVVD